Protein AF-0000000074134955 (afdb_homodimer)

Structure (mmCIF, N/CA/C/O backbone):
data_AF-0000000074134955-model_v1
#
loop_
_entity.id
_entity.type
_entity.pdbx_description
1 polymer 'YMR178W-like protein'
#
loop_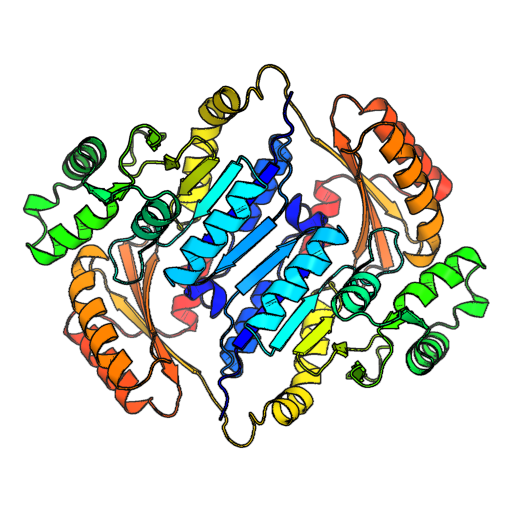
_atom_site.group_PDB
_atom_site.id
_atom_site.type_symbol
_atom_site.label_atom_id
_atom_site.label_alt_id
_atom_site.label_comp_id
_atom_site.label_asym_id
_atom_site.label_entity_id
_atom_site.label_seq_id
_atom_site.pdbx_PDB_ins_code
_atom_site.Cartn_x
_atom_site.Cartn_y
_atom_site.Cartn_z
_atom_site.occupancy
_atom_site.B_iso_or_equiv
_atom_site.auth_seq_id
_atom_site.auth_comp_id
_atom_site.auth_asym_id
_atom_site.auth_atom_id
_atom_site.pdbx_PDB_model_num
ATOM 1 N N . MET A 1 1 ? -24.641 -1.187 16.453 1 42.31 1 MET A N 1
ATOM 2 C CA . MET A 1 1 ? -24.188 -2.047 15.359 1 42.31 1 MET A CA 1
ATOM 3 C C . MET A 1 1 ? -22.672 -1.952 15.172 1 42.31 1 MET A C 1
ATOM 5 O O . MET A 1 1 ? -22.078 -0.919 15.469 1 42.31 1 MET A O 1
ATOM 9 N N . VAL A 1 2 ? -21.969 -3.061 15.125 1 52.53 2 VAL A N 1
ATOM 10 C CA . VAL A 1 2 ? -20.516 -3.117 15.203 1 52.53 2 VAL A CA 1
ATOM 11 C C . VAL A 1 2 ? -19.906 -2.424 13.992 1 52.53 2 VAL A C 1
ATOM 13 O O . VAL A 1 2 ? -20.344 -2.65 12.859 1 52.53 2 VAL A O 1
ATOM 16 N N . GLU A 1 3 ? -19.172 -1.354 14.039 1 77.31 3 GLU A N 1
ATOM 17 C CA . GLU A 1 3 ? -18.438 -0.629 13.008 1 77.31 3 GLU A CA 1
ATOM 18 C C . GLU A 1 3 ? -17.5 -1.561 12.242 1 77.31 3 GLU A C 1
ATOM 20 O O . GLU A 1 3 ? -16.766 -2.342 12.844 1 77.31 3 GLU A O 1
ATOM 25 N N . VAL A 1 4 ? -17.844 -1.782 10.945 1 85.81 4 VAL A N 1
ATOM 26 C CA . VAL A 1 4 ? -17.016 -2.619 10.07 1 85.81 4 VAL A CA 1
ATOM 27 C C . VAL A 1 4 ? -15.703 -1.913 9.766 1 85.81 4 VAL A C 1
ATOM 29 O O . VAL A 1 4 ? -15.695 -0.795 9.242 1 85.81 4 VAL A O 1
ATOM 32 N N . THR A 1 5 ? -14.648 -2.461 10.242 1 93 5 THR A N 1
ATOM 33 C CA . THR A 1 5 ? -13.32 -1.979 9.898 1 93 5 THR A CA 1
ATOM 34 C C . THR A 1 5 ? -12.641 -2.93 8.914 1 93 5 THR A C 1
ATOM 36 O O . THR A 1 5 ? -12.758 -4.148 9.039 1 93 5 THR A O 1
ATOM 39 N N . ALA A 1 6 ? -12 -2.336 7.953 1 97.62 6 ALA A N 1
ATOM 40 C CA . ALA A 1 6 ? -11.445 -3.148 6.875 1 97.62 6 ALA A CA 1
ATOM 41 C C . ALA A 1 6 ? -9.922 -3.018 6.82 1 97.62 6 ALA A C 1
ATOM 43 O O . ALA A 1 6 ? -9.359 -2.039 7.316 1 97.62 6 ALA A O 1
ATOM 44 N N . ALA A 1 7 ? -9.281 -4 6.324 1 98.75 7 ALA A N 1
ATOM 45 C CA . ALA A 1 7 ? -7.871 -4.008 5.938 1 98.75 7 ALA A CA 1
ATOM 46 C C . ALA A 1 7 ? -7.672 -4.738 4.609 1 98.75 7 ALA A C 1
ATOM 48 O O . ALA A 1 7 ? -8.523 -5.523 4.191 1 98.75 7 ALA A O 1
ATOM 49 N N . CYS A 1 8 ? -6.633 -4.391 3.971 1 98.81 8 CYS A N 1
ATOM 50 C CA . CYS A 1 8 ? -6.297 -4.977 2.68 1 98.81 8 CYS A CA 1
ATOM 51 C C . CYS A 1 8 ? -4.875 -5.531 2.682 1 98.81 8 CYS A C 1
ATOM 53 O O . CYS A 1 8 ? -3.943 -4.855 3.121 1 98.81 8 CYS A O 1
ATOM 55 N N . ILE A 1 9 ? -4.723 -6.758 2.211 1 98.88 9 ILE A N 1
ATOM 56 C CA . ILE A 1 9 ? -3.402 -7.367 2.07 1 98.88 9 ILE A CA 1
ATOM 57 C C . ILE A 1 9 ? -3.086 -7.574 0.59 1 98.88 9 ILE A C 1
ATOM 59 O O . ILE A 1 9 ? -3.766 -8.344 -0.094 1 98.88 9 ILE A O 1
ATOM 63 N N . ILE A 1 10 ? -2.117 -6.875 0.106 1 98.75 10 ILE A N 1
ATOM 64 C CA . ILE A 1 10 ? -1.593 -7.074 -1.24 1 98.75 10 ILE A CA 1
ATOM 65 C C . ILE A 1 10 ? -0.401 -8.031 -1.193 1 98.75 10 ILE A C 1
ATOM 67 O O . ILE A 1 10 ? 0.605 -7.742 -0.541 1 98.75 10 ILE A O 1
ATOM 71 N N . ILE A 1 11 ? -0.503 -9.133 -1.929 1 98.44 11 ILE A N 1
ATOM 72 C CA . ILE A 1 11 ? 0.546 -10.148 -1.87 1 98.44 11 ILE A CA 1
ATOM 73 C C . ILE A 1 11 ? 1.195 -10.297 -3.244 1 98.44 11 ILE A C 1
ATOM 75 O O . ILE A 1 11 ? 0.523 -10.633 -4.223 1 98.44 11 ILE A O 1
ATOM 79 N N . GLY A 1 12 ? 2.525 -10.086 -3.266 1 95.94 12 GLY A N 1
ATOM 80 C CA . GLY A 1 12 ? 3.264 -10.281 -4.504 1 95.94 12 GLY A CA 1
ATOM 81 C C . GLY A 1 12 ? 4.613 -9.594 -4.512 1 95.94 12 GLY A C 1
ATOM 82 O O . GLY A 1 12 ? 4.688 -8.367 -4.41 1 95.94 12 GLY A O 1
ATOM 83 N N . ASP A 1 13 ? 5.629 -10.297 -4.766 1 93.88 13 ASP A N 1
ATOM 84 C CA . ASP A 1 13 ? 6.98 -9.75 -4.848 1 93.88 13 ASP A CA 1
ATOM 85 C C . ASP A 1 13 ? 7.086 -8.711 -5.953 1 93.88 13 ASP A C 1
ATOM 87 O O . ASP A 1 13 ? 7.871 -7.762 -5.852 1 93.88 13 ASP A O 1
ATOM 91 N N . GLU A 1 14 ? 6.262 -8.875 -6.945 1 91.56 14 GLU A N 1
ATOM 92 C CA . GLU A 1 14 ? 6.355 -8.008 -8.117 1 91.56 14 GLU A CA 1
ATOM 93 C C . GLU A 1 14 ? 5.941 -6.574 -7.777 1 91.56 14 GLU A C 1
ATOM 95 O O . GLU A 1 14 ? 6.352 -5.629 -8.453 1 91.56 14 GLU A O 1
ATOM 100 N N . VAL A 1 15 ? 5.102 -6.422 -6.762 1 94.12 15 VAL A N 1
ATOM 101 C CA . VAL A 1 15 ? 4.727 -5.086 -6.312 1 94.12 15 VAL A CA 1
ATOM 102 C C . VAL A 1 15 ? 5.879 -4.457 -5.535 1 94.12 15 VAL A C 1
ATOM 104 O O . VAL A 1 15 ? 6.227 -3.297 -5.758 1 94.12 15 VAL A O 1
ATOM 107 N N . LEU A 1 16 ? 6.551 -5.238 -4.762 1 96.06 16 LEU A N 1
ATOM 108 C CA . LEU A 1 16 ? 7.609 -4.762 -3.877 1 96.06 16 LEU A CA 1
ATOM 109 C C . LEU A 1 16 ? 8.883 -4.477 -4.664 1 96.06 16 LEU A C 1
ATOM 111 O O . LEU A 1 16 ? 9.664 -3.6 -4.289 1 96.06 16 LEU A O 1
ATOM 115 N N . ASN A 1 17 ? 9.062 -5.16 -5.777 1 92.19 17 ASN A N 1
ATOM 116 C CA . ASN A 1 17 ? 10.273 -4.914 -6.551 1 92.19 17 ASN A CA 1
ATOM 117 C C . ASN A 1 17 ? 10.023 -3.941 -7.699 1 92.19 17 ASN A C 1
ATOM 119 O O . ASN A 1 17 ? 10.867 -3.789 -8.586 1 92.19 17 ASN A O 1
ATOM 123 N N . GLY A 1 18 ? 8.852 -3.355 -7.715 1 89.19 18 GLY A N 1
ATOM 124 C CA . GLY A 1 18 ? 8.586 -2.24 -8.609 1 89.19 18 GLY A CA 1
ATOM 125 C C . GLY A 1 18 ? 8.18 -2.68 -10.008 1 89.19 18 GLY A C 1
ATOM 126 O O . GLY A 1 18 ? 8.031 -1.849 -10.906 1 89.19 18 GLY A O 1
ATOM 127 N N . LYS A 1 19 ? 7.973 -3.957 -10.195 1 88 19 LYS A N 1
ATOM 128 C CA . LYS A 1 19 ? 7.574 -4.445 -11.508 1 88 19 LYS A CA 1
ATOM 129 C C . LYS A 1 19 ? 6.125 -4.082 -11.82 1 88 19 LYS A C 1
ATOM 131 O O . LYS A 1 19 ? 5.793 -3.725 -12.945 1 88 19 LYS A O 1
ATOM 136 N N . VAL A 1 20 ? 5.312 -4.195 -10.82 1 88.69 20 VAL A N 1
ATOM 137 C CA . VAL A 1 20 ? 3.885 -3.953 -10.992 1 88.69 20 VAL A CA 1
ATOM 138 C C . VAL A 1 20 ? 3.438 -2.818 -10.078 1 88.69 20 VAL A C 1
ATOM 140 O O . VAL A 1 20 ? 3.859 -2.744 -8.922 1 88.69 20 VAL A O 1
ATOM 143 N N . VAL A 1 21 ? 2.666 -1.91 -10.633 1 91.19 21 VAL A N 1
ATOM 144 C CA . VAL A 1 21 ? 2.008 -0.884 -9.828 1 91.19 21 VAL A CA 1
ATOM 145 C C . VAL A 1 21 ? 0.699 -1.429 -9.266 1 91.19 21 VAL A C 1
ATOM 147 O O . VAL A 1 21 ? -0.175 -1.867 -10.016 1 91.19 21 VAL A O 1
ATOM 150 N N . ASP A 1 22 ? 0.538 -1.382 -7.969 1 93.88 22 ASP A N 1
ATOM 151 C CA . ASP A 1 22 ? -0.667 -1.884 -7.312 1 93.88 22 ASP A CA 1
ATOM 152 C C . ASP A 1 22 ? -1.852 -0.949 -7.551 1 93.88 22 ASP A C 1
ATOM 154 O O . ASP A 1 22 ? -1.854 0.189 -7.078 1 93.88 22 ASP A O 1
ATOM 158 N N . THR A 1 23 ? -2.846 -1.434 -8.195 1 94 23 THR A N 1
ATOM 159 C CA . THR A 1 23 ? -4.074 -0.669 -8.367 1 94 23 THR A CA 1
ATOM 160 C C . THR A 1 23 ? -5.203 -1.252 -7.523 1 94 23 THR A C 1
ATOM 162 O O . THR A 1 23 ? -6.223 -0.597 -7.305 1 94 23 THR A O 1
ATOM 165 N N . ASN A 1 24 ? -5.012 -2.482 -7.082 1 97 24 ASN A N 1
ATOM 166 C CA . ASN A 1 24 ? -6.055 -3.15 -6.316 1 97 24 ASN A CA 1
ATOM 167 C C . ASN A 1 24 ? -6.328 -2.436 -4.996 1 97 24 ASN A C 1
ATOM 169 O O . ASN A 1 24 ? -7.48 -2.299 -4.582 1 97 24 ASN A O 1
ATOM 173 N N . SER A 1 25 ? -5.27 -1.931 -4.34 1 97.5 25 SER A N 1
ATOM 174 C CA . SER A 1 25 ? -5.465 -1.224 -3.08 1 97.5 25 SER A CA 1
ATOM 175 C C . SER A 1 25 ? -6.285 0.048 -3.279 1 97.5 25 SER A C 1
ATOM 177 O O . SER A 1 25 ? -7.117 0.395 -2.439 1 97.5 25 SER A O 1
ATOM 179 N N . THR A 1 26 ? -6.062 0.739 -4.418 1 96 26 THR A N 1
ATOM 180 C CA . THR A 1 26 ? -6.809 1.95 -4.738 1 96 26 THR A CA 1
ATOM 181 C C . THR A 1 26 ? -8.273 1.628 -5 1 96 26 THR A C 1
ATOM 183 O O . THR A 1 26 ? -9.164 2.33 -4.516 1 96 26 THR A O 1
ATOM 186 N N . ILE A 1 27 ? -8.5 0.57 -5.738 1 97.44 27 ILE A N 1
ATOM 187 C CA . ILE A 1 27 ? -9.859 0.124 -6.039 1 97.44 27 ILE A CA 1
ATOM 188 C C . ILE A 1 27 ? -10.586 -0.22 -4.742 1 97.44 27 ILE A C 1
ATOM 190 O O . ILE A 1 27 ? -11.734 0.186 -4.539 1 97.44 27 ILE A O 1
ATOM 194 N N . PHE A 1 28 ? -9.914 -0.89 -3.91 1 98.62 28 PHE A N 1
ATOM 195 C CA . PHE A 1 28 ? -10.539 -1.334 -2.668 1 98.62 28 PHE A CA 1
ATOM 196 C C . PHE A 1 28 ? -10.812 -0.15 -1.749 1 98.62 28 PHE A C 1
ATOM 198 O O . PHE A 1 28 ? -11.852 -0.108 -1.077 1 98.62 28 PHE A O 1
ATOM 205 N N . ALA A 1 29 ? -9.875 0.803 -1.664 1 97.38 29 ALA A N 1
ATOM 206 C CA . ALA A 1 29 ? -10.086 2 -0.853 1 97.38 29 ALA A CA 1
ATOM 207 C C . ALA A 1 29 ? -11.344 2.746 -1.292 1 97.38 29 ALA A C 1
ATOM 209 O O . ALA A 1 29 ? -12.164 3.129 -0.459 1 97.38 29 ALA A O 1
ATOM 210 N N . LYS A 1 30 ? -11.484 2.926 -2.545 1 95.25 30 LYS A N 1
ATOM 211 C CA . LYS A 1 30 ? -12.664 3.59 -3.08 1 95.25 30 LYS A CA 1
ATOM 212 C C . LYS A 1 30 ? -13.93 2.779 -2.793 1 95.25 30 LYS A C 1
ATOM 214 O O . LYS A 1 30 ? -14.969 3.344 -2.453 1 95.25 30 LYS A O 1
ATOM 219 N N . TYR A 1 31 ? -13.836 1.457 -2.979 1 96.88 31 TYR A N 1
ATOM 220 C CA . TYR A 1 31 ? -14.953 0.567 -2.686 1 96.88 31 TYR A CA 1
ATOM 221 C C . TYR A 1 31 ? -15.422 0.732 -1.245 1 96.88 31 TYR A C 1
ATOM 223 O O . TYR A 1 31 ? -16.625 0.852 -0.984 1 96.88 31 TYR A O 1
ATOM 231 N N . CYS A 1 32 ? -14.461 0.726 -0.321 1 95.81 32 CYS A N 1
ATOM 232 C CA . CYS A 1 32 ? -14.797 0.888 1.091 1 95.81 32 CYS A CA 1
ATOM 233 C C . CYS A 1 32 ? -15.477 2.227 1.34 1 95.81 32 CYS A C 1
ATOM 235 O O . CYS A 1 32 ? -16.5 2.289 2.033 1 95.81 32 CYS A O 1
ATOM 237 N N . PHE A 1 33 ? -14.922 3.254 0.745 1 92.81 33 PHE A N 1
ATOM 238 C CA . PHE A 1 33 ? -15.508 4.582 0.884 1 92.81 33 PHE A CA 1
ATOM 239 C C . PHE A 1 33 ? -16.938 4.594 0.386 1 92.81 33 PHE A C 1
ATOM 241 O O . PHE A 1 33 ? -17.844 5.047 1.094 1 92.81 33 PHE A O 1
ATOM 248 N N . ASP A 1 34 ? -17.188 4.027 -0.744 1 92.56 34 ASP A N 1
ATOM 249 C CA . ASP A 1 34 ? -18.484 4.047 -1.399 1 92.56 34 ASP A CA 1
ATOM 250 C C . ASP A 1 34 ? -19.516 3.264 -0.592 1 92.56 34 ASP A C 1
ATOM 252 O O . ASP A 1 34 ? -20.719 3.48 -0.739 1 92.56 34 ASP A O 1
ATOM 256 N N . HIS A 1 35 ? -19.047 2.428 0.259 1 92.12 35 HIS A N 1
ATOM 257 C CA . HIS A 1 35 ? -19.984 1.58 0.989 1 92.12 35 HIS A CA 1
ATOM 258 C C . HIS A 1 35 ? -19.922 1.859 2.486 1 92.12 35 HIS A C 1
ATOM 260 O O . HIS A 1 35 ? -20.391 1.052 3.291 1 92.12 35 HIS A O 1
ATOM 266 N N . GLY A 1 36 ? -19.281 2.959 2.846 1 89.88 36 GLY A N 1
ATOM 267 C CA . GLY A 1 36 ? -19.266 3.389 4.234 1 89.88 36 GLY A CA 1
ATOM 268 C C . GLY A 1 36 ? -18.453 2.48 5.129 1 89.88 36 GLY A C 1
ATOM 269 O O . GLY A 1 36 ? -18.766 2.299 6.305 1 89.88 36 GLY A O 1
ATOM 270 N N . ILE A 1 37 ? -17.484 1.801 4.59 1 92.94 37 ILE A N 1
ATOM 271 C CA . ILE A 1 37 ? -16.578 0.921 5.324 1 92.94 37 ILE A CA 1
ATOM 272 C C . ILE A 1 37 ? -15.273 1.651 5.617 1 92.94 37 ILE A C 1
ATOM 274 O O . ILE A 1 37 ? -14.711 2.314 4.738 1 92.94 37 ILE A O 1
ATOM 278 N N . GLN A 1 38 ? -14.82 1.606 6.832 1 93.06 38 GLN A N 1
ATOM 279 C CA . GLN A 1 38 ? -13.578 2.279 7.203 1 93.06 38 GLN A CA 1
ATOM 280 C C . GLN A 1 38 ? -12.367 1.39 6.93 1 93.06 38 GLN A C 1
ATOM 282 O O . GLN A 1 38 ? -12.141 0.406 7.637 1 93.06 38 GLN A O 1
ATOM 287 N N . LEU A 1 39 ? -11.664 1.714 5.906 1 96.88 39 LEU A N 1
ATOM 288 C CA . LEU A 1 39 ? -10.391 1.052 5.648 1 96.88 39 LEU A CA 1
ATOM 289 C C . LEU A 1 39 ? -9.297 1.606 6.559 1 96.88 39 LEU A C 1
ATOM 291 O O . LEU A 1 39 ? -9.047 2.814 6.566 1 96.88 39 LEU A O 1
ATOM 295 N N . LYS A 1 40 ? -8.586 0.701 7.301 1 97.62 40 LYS A N 1
ATOM 296 C CA . LYS A 1 40 ? -7.688 1.169 8.352 1 97.62 40 LYS A CA 1
ATOM 297 C C . LYS A 1 40 ? -6.23 0.881 7.992 1 97.62 40 LYS A C 1
ATOM 299 O O . LYS A 1 40 ? -5.32 1.558 8.477 1 97.62 40 LYS A O 1
ATOM 304 N N . GLU A 1 41 ? -6.055 -0.135 7.125 1 98.62 41 GLU A N 1
ATOM 305 C CA . GLU A 1 41 ? -4.68 -0.512 6.809 1 98.62 41 GLU A CA 1
ATOM 306 C C . GLU A 1 41 ? -4.598 -1.221 5.461 1 98.62 41 GLU A C 1
ATOM 308 O O . GLU A 1 41 ? -5.477 -2.014 5.117 1 98.62 41 GLU A O 1
ATOM 313 N N . ILE A 1 42 ? -3.615 -0.903 4.695 1 98.81 42 ILE A N 1
ATOM 314 C CA . ILE A 1 42 ? -3.18 -1.678 3.541 1 98.81 42 ILE A CA 1
ATOM 315 C C . ILE A 1 42 ? -1.769 -2.211 3.777 1 98.81 42 ILE A C 1
ATOM 317 O O . ILE A 1 42 ? -0.849 -1.441 4.066 1 98.81 42 ILE A O 1
ATOM 321 N N . ALA A 1 43 ? -1.6 -3.477 3.725 1 98.81 43 ALA A N 1
ATOM 322 C CA . ALA A 1 43 ? -0.296 -4.121 3.871 1 98.81 43 ALA A CA 1
ATOM 323 C C . ALA A 1 43 ? 0.128 -4.805 2.576 1 98.81 43 ALA A C 1
ATOM 325 O O . ALA A 1 43 ? -0.538 -5.73 2.109 1 98.81 43 ALA A O 1
ATOM 326 N N . THR A 1 44 ? 1.149 -4.316 1.955 1 98.81 44 THR A N 1
ATOM 327 C CA . THR A 1 44 ? 1.754 -4.98 0.805 1 98.81 44 THR A CA 1
ATOM 328 C C . THR A 1 44 ? 2.951 -5.824 1.234 1 98.81 44 THR A C 1
ATOM 330 O O . THR A 1 44 ? 3.922 -5.301 1.783 1 98.81 44 THR A O 1
ATOM 333 N N . ILE A 1 45 ? 2.873 -7.086 0.954 1 98.69 45 ILE A N 1
ATOM 334 C CA . ILE A 1 45 ? 3.9 -8.008 1.428 1 98.69 45 ILE A CA 1
ATOM 335 C C . ILE A 1 45 ? 4.297 -8.961 0.303 1 98.69 45 ILE A C 1
ATOM 337 O O . ILE A 1 45 ? 3.688 -8.953 -0.77 1 98.69 45 ILE A O 1
ATOM 341 N N . GLY A 1 46 ? 5.363 -9.711 0.571 1 97.06 46 GLY A N 1
ATOM 342 C CA . GLY A 1 46 ? 5.879 -10.625 -0.434 1 97.06 46 GLY A CA 1
ATOM 343 C C . GLY A 1 46 ? 5.293 -12.023 -0.329 1 97.06 46 GLY A C 1
ATOM 344 O O . GLY A 1 46 ? 4.426 -12.273 0.511 1 97.06 46 GLY A O 1
ATOM 345 N N . ASP A 1 47 ? 5.723 -12.867 -1.251 1 96.31 47 ASP A N 1
ATOM 346 C CA . ASP A 1 47 ? 5.309 -14.266 -1.279 1 96.31 47 ASP A CA 1
ATOM 347 C C . ASP A 1 47 ? 6.109 -15.094 -0.28 1 96.31 47 ASP A C 1
ATOM 349 O O . ASP A 1 47 ? 6.84 -16.016 -0.668 1 96.31 47 ASP A O 1
ATOM 353 N N . ASP A 1 48 ? 5.977 -14.797 0.958 1 96.56 48 ASP A N 1
ATOM 354 C CA . ASP A 1 48 ? 6.645 -15.469 2.068 1 96.56 48 ASP A CA 1
ATOM 355 C C . ASP A 1 48 ? 5.633 -15.992 3.088 1 96.56 48 ASP A C 1
ATOM 357 O O . ASP A 1 48 ? 4.82 -15.227 3.607 1 96.56 48 ASP A O 1
ATOM 361 N N . GLU A 1 49 ? 5.73 -17.234 3.357 1 98.19 49 GLU A N 1
ATOM 362 C CA . GLU A 1 49 ? 4.734 -17.906 4.191 1 98.19 49 GLU A CA 1
ATOM 363 C C . GLU A 1 49 ? 4.66 -17.266 5.578 1 98.19 49 GLU A C 1
ATOM 365 O O . GLU A 1 49 ? 3.576 -16.922 6.047 1 98.19 49 GLU A O 1
ATOM 370 N N . THR A 1 50 ? 5.789 -17.125 6.211 1 98.19 50 THR A N 1
ATOM 371 C CA . THR A 1 50 ? 5.828 -16.578 7.562 1 98.19 50 THR A CA 1
ATOM 372 C C . THR A 1 50 ? 5.25 -15.172 7.586 1 98.19 50 THR A C 1
ATOM 374 O O . THR A 1 50 ? 4.461 -14.836 8.477 1 98.19 50 THR A O 1
ATOM 377 N N . GLN A 1 51 ? 5.582 -14.375 6.641 1 98.06 51 GLN A N 1
ATOM 378 C CA . GLN A 1 51 ? 5.105 -13 6.578 1 98.06 51 GLN A CA 1
ATOM 379 C C . GLN A 1 51 ? 3.598 -12.945 6.352 1 98.06 51 GLN A C 1
ATOM 381 O O . GLN A 1 51 ? 2.893 -12.172 7.008 1 98.06 51 GLN A O 1
ATOM 386 N N . ILE A 1 52 ? 3.102 -13.734 5.41 1 98.81 52 ILE A N 1
ATOM 387 C CA . ILE A 1 52 ? 1.675 -13.742 5.105 1 98.81 52 ILE A CA 1
ATOM 388 C C . ILE A 1 52 ? 0.887 -14.18 6.34 1 98.81 52 ILE A C 1
ATOM 390 O O . ILE A 1 52 ? -0.048 -13.492 6.758 1 98.81 52 ILE A O 1
ATOM 394 N N . VAL A 1 53 ? 1.315 -15.25 6.992 1 98.81 53 VAL A N 1
ATOM 395 C CA . VAL A 1 53 ? 0.611 -15.805 8.141 1 98.81 53 VAL A CA 1
ATOM 396 C C . VAL A 1 53 ? 0.606 -14.789 9.281 1 98.81 53 VAL A C 1
ATOM 398 O O . VAL A 1 53 ? -0.442 -14.516 9.875 1 98.81 53 VAL A O 1
ATOM 401 N N . ASN A 1 54 ? 1.749 -14.188 9.578 1 98.31 54 ASN A N 1
ATOM 402 C CA . ASN A 1 54 ? 1.849 -13.211 10.648 1 98.31 54 ASN A CA 1
ATOM 403 C C . ASN A 1 54 ? 0.981 -11.984 10.375 1 98.31 54 ASN A C 1
ATOM 405 O O . ASN A 1 54 ? 0.361 -11.438 11.289 1 98.31 54 ASN A O 1
ATOM 409 N N . THR A 1 55 ? 0.975 -11.531 9.141 1 98.62 55 THR A N 1
ATOM 410 C CA . THR A 1 55 ? 0.189 -10.359 8.773 1 98.62 55 THR A CA 1
ATOM 411 C C . THR A 1 55 ? -1.303 -10.633 8.945 1 98.62 55 THR A C 1
ATOM 413 O O . THR A 1 55 ? -2.027 -9.82 9.523 1 98.62 55 THR A O 1
ATOM 416 N N . VAL A 1 56 ? -1.753 -11.766 8.5 1 98.69 56 VAL A N 1
ATOM 417 C CA . VAL A 1 56 ? -3.16 -12.141 8.594 1 98.69 56 VAL A CA 1
ATOM 418 C C . VAL A 1 56 ? -3.566 -12.242 10.062 1 98.69 56 VAL A C 1
ATOM 420 O O . VAL A 1 56 ? -4.582 -11.68 10.477 1 98.69 56 VAL A O 1
ATOM 423 N N . ARG A 1 57 ? -2.77 -12.898 10.844 1 98.31 57 ARG A N 1
ATOM 424 C CA . ARG A 1 57 ? -3.092 -13.102 12.25 1 98.31 57 ARG A CA 1
ATOM 425 C C . ARG A 1 57 ? -3.133 -11.773 13 1 98.31 57 ARG A C 1
ATOM 427 O O . ARG A 1 57 ? -3.967 -11.586 13.891 1 98.31 57 ARG A O 1
ATOM 434 N N . ARG A 1 58 ? -2.264 -10.891 12.656 1 97.88 58 ARG A N 1
ATOM 435 C CA . ARG A 1 58 ? -2.26 -9.57 13.266 1 97.88 58 ARG A CA 1
ATOM 436 C C . ARG A 1 58 ? -3.52 -8.797 12.906 1 97.88 58 ARG A C 1
ATOM 438 O O . ARG A 1 58 ? -4.18 -8.227 13.773 1 97.88 58 ARG A O 1
ATOM 445 N N . LEU A 1 59 ? -3.912 -8.797 11.656 1 98.12 59 LEU A N 1
ATOM 446 C CA . LEU A 1 59 ? -5.008 -7.965 11.164 1 98.12 59 LEU A CA 1
ATOM 447 C C . LEU A 1 59 ? -6.352 -8.508 11.633 1 98.12 59 LEU A C 1
ATOM 449 O O . LEU A 1 59 ? -7.285 -7.738 11.883 1 98.12 59 LEU A O 1
ATOM 453 N N . VAL A 1 60 ? -6.477 -9.805 11.781 1 97.38 60 VAL A N 1
ATOM 454 C CA . VAL A 1 60 ? -7.754 -10.406 12.148 1 97.38 60 VAL A CA 1
ATOM 455 C C . VAL A 1 60 ? -8.102 -10.047 13.594 1 97.38 60 VAL A C 1
ATOM 457 O O . VAL A 1 60 ? -9.258 -10.133 14 1 97.38 60 VAL A O 1
ATOM 460 N N . LYS A 1 61 ? -7.078 -9.656 14.359 1 96 61 LYS A N 1
ATOM 461 C CA . LYS A 1 61 ? -7.324 -9.266 15.742 1 96 61 LYS A CA 1
ATOM 462 C C . LYS A 1 61 ? -8.07 -7.934 15.812 1 96 61 LYS A C 1
ATOM 464 O O . LYS A 1 61 ? -8.852 -7.699 16.734 1 96 61 LYS A O 1
ATOM 469 N N . ASP A 1 62 ? -7.859 -7.129 14.789 1 93.38 62 ASP A N 1
ATOM 470 C CA . ASP A 1 62 ? -8.312 -5.75 14.938 1 93.38 62 ASP A CA 1
ATOM 471 C C . ASP A 1 62 ? -9.375 -5.406 13.891 1 93.38 62 ASP A C 1
ATOM 473 O O . ASP A 1 62 ? -10.047 -4.379 14 1 93.38 62 ASP A O 1
ATOM 477 N N . HIS A 1 63 ? -9.562 -6.246 12.883 1 96.25 63 HIS A N 1
ATOM 478 C CA . HIS A 1 63 ? -10.469 -5.922 11.781 1 96.25 63 HIS A CA 1
ATOM 479 C C . HIS A 1 63 ? -11.398 -7.09 11.469 1 96.25 63 HIS A C 1
ATOM 481 O O . HIS A 1 63 ? -11.062 -8.25 11.734 1 96.25 63 HIS A O 1
ATOM 487 N N . ASN A 1 64 ? -12.547 -6.754 10.898 1 94.94 64 ASN A N 1
ATOM 488 C CA . ASN A 1 64 ? -13.531 -7.805 10.648 1 94.94 64 ASN A CA 1
ATOM 489 C C . ASN A 1 64 ? -13.812 -7.969 9.164 1 94.94 64 ASN A C 1
ATOM 491 O O . ASN A 1 64 ? -14.555 -8.875 8.758 1 94.94 64 ASN A O 1
ATOM 495 N N . PHE A 1 65 ? -13.305 -7.164 8.297 1 97.75 65 PHE A N 1
ATOM 496 C CA . PHE A 1 65 ? -13.414 -7.273 6.844 1 97.75 65 PHE A CA 1
ATOM 497 C C . PHE A 1 65 ? -12.047 -7.129 6.188 1 97.75 65 PHE A C 1
ATOM 499 O O . PHE A 1 65 ? -11.641 -6.027 5.82 1 97.75 65 PHE A O 1
ATOM 506 N N . ILE A 1 66 ? -11.383 -8.242 5.996 1 98.81 66 ILE A N 1
ATOM 507 C CA . ILE A 1 66 ? -10.031 -8.242 5.445 1 98.81 66 ILE A CA 1
ATOM 508 C C . ILE A 1 66 ? -10.039 -8.867 4.051 1 98.81 66 ILE A C 1
ATOM 510 O O . ILE A 1 66 ? -10.547 -9.977 3.863 1 98.81 66 ILE A O 1
ATOM 514 N N . ILE A 1 67 ? -9.492 -8.125 3.113 1 98.75 67 ILE A N 1
ATOM 515 C CA . ILE A 1 67 ? -9.336 -8.672 1.77 1 98.75 67 ILE A CA 1
ATOM 516 C C . ILE A 1 67 ? -7.863 -8.969 1.501 1 98.75 67 ILE A C 1
ATOM 518 O O . ILE A 1 67 ? -6.988 -8.188 1.891 1 98.75 67 ILE A O 1
ATOM 522 N N . SER A 1 68 ? -7.613 -10.086 0.92 1 98.81 68 SER A N 1
ATOM 523 C CA . SER A 1 68 ? -6.305 -10.375 0.345 1 98.81 68 SER A CA 1
ATOM 524 C C . SER A 1 68 ? -6.391 -10.547 -1.167 1 98.81 68 SER A C 1
ATOM 526 O O . SER A 1 68 ? -7.387 -11.062 -1.683 1 98.81 68 SER A O 1
ATOM 528 N N . THR A 1 69 ? -5.414 -10.109 -1.868 1 98.56 69 THR A N 1
ATOM 529 C CA . THR A 1 69 ? -5.379 -10.242 -3.32 1 98.56 69 THR A CA 1
ATOM 530 C C . THR A 1 69 ? -3.965 -10.547 -3.803 1 98.56 69 THR A C 1
ATOM 532 O O . THR A 1 69 ? -2.992 -9.992 -3.287 1 98.56 69 THR A O 1
ATOM 535 N N . GLY A 1 70 ? -3.904 -11.531 -4.715 1 97.12 70 GLY A N 1
ATOM 536 C CA . GLY A 1 70 ? -2.631 -11.992 -5.246 1 97.12 70 GLY A CA 1
ATOM 537 C C . GLY A 1 70 ? -2.201 -13.336 -4.691 1 97.12 70 GLY A C 1
ATOM 538 O O . GLY A 1 70 ? -2.648 -13.742 -3.619 1 97.12 70 GLY A O 1
ATOM 539 N N . GLY A 1 71 ? -1.409 -14.047 -5.457 1 97.25 71 GLY A N 1
ATOM 540 C CA . GLY A 1 71 ? -0.731 -15.242 -4.98 1 97.25 71 GLY A CA 1
ATOM 541 C C . GLY A 1 71 ? -1.588 -16.484 -5.07 1 97.25 71 GLY A C 1
ATOM 542 O O . GLY A 1 71 ? -1.369 -17.453 -4.332 1 97.25 71 GLY A O 1
ATOM 543 N N . ILE A 1 72 ? -2.598 -16.453 -5.973 1 97.94 72 ILE A N 1
ATOM 544 C CA . ILE A 1 72 ? -3.48 -17.625 -5.984 1 97.94 72 ILE A CA 1
ATOM 545 C C . ILE A 1 72 ? -3.35 -18.359 -7.316 1 97.94 72 ILE A C 1
ATOM 547 O O . ILE A 1 72 ? -4.188 -19.188 -7.656 1 97.94 72 ILE A O 1
ATOM 551 N N . GLY A 1 73 ? -2.336 -18.109 -8.102 1 96.56 73 GLY A N 1
ATOM 552 C CA . GLY A 1 73 ? -2.092 -18.797 -9.359 1 96.56 73 GLY A CA 1
ATOM 553 C C . GLY A 1 73 ? -1.462 -20.156 -9.18 1 96.56 73 GLY A C 1
ATOM 554 O O . GLY A 1 73 ? -1.449 -20.703 -8.07 1 96.56 73 GLY A O 1
ATOM 555 N N . PRO A 1 74 ? -0.985 -20.703 -10.297 1 96.94 74 PRO A N 1
ATOM 556 C CA . PRO A 1 74 ? -0.494 -22.078 -10.266 1 96.94 74 PRO A CA 1
ATOM 557 C C . PRO A 1 74 ? 1.019 -22.172 -10.078 1 96.94 74 PRO A C 1
ATOM 559 O O . PRO A 1 74 ? 1.572 -23.266 -9.977 1 96.94 74 PRO A O 1
ATOM 562 N N . THR A 1 75 ? 1.714 -21.047 -10.008 1 95.81 75 THR A N 1
ATOM 563 C CA . THR A 1 75 ? 3.172 -21.078 -9.977 1 95.81 75 THR A CA 1
ATOM 564 C C . THR A 1 75 ? 3.676 -21.188 -8.539 1 95.81 75 THR A C 1
ATOM 566 O O . THR A 1 75 ? 2.883 -21.172 -7.594 1 95.81 75 THR A O 1
ATOM 569 N N . HIS A 1 76 ? 4.949 -21.375 -8.375 1 94.62 76 HIS A N 1
ATOM 570 C CA . HIS A 1 76 ? 5.57 -21.734 -7.105 1 94.62 76 HIS A CA 1
ATOM 571 C C . HIS A 1 76 ? 5.395 -20.641 -6.066 1 94.62 76 HIS A C 1
ATOM 573 O O . HIS A 1 76 ? 5.43 -20.906 -4.863 1 94.62 76 HIS A O 1
ATOM 579 N N . ASP A 1 77 ? 5.191 -19.406 -6.496 1 94.25 77 ASP A N 1
ATOM 580 C CA . ASP A 1 77 ? 5.066 -18.297 -5.562 1 94.25 77 ASP A CA 1
ATOM 581 C C . ASP A 1 77 ? 3.604 -18.016 -5.242 1 94.25 77 ASP A C 1
ATOM 583 O O . ASP A 1 77 ? 3.299 -17.125 -4.43 1 94.25 77 ASP A O 1
ATOM 587 N N . ASP A 1 78 ? 2.742 -18.766 -5.746 1 97.19 78 ASP A N 1
ATOM 588 C CA . ASP A 1 78 ? 1.318 -18.625 -5.453 1 97.19 78 ASP A CA 1
ATOM 589 C C . ASP A 1 78 ? 0.928 -19.453 -4.234 1 97.19 78 ASP A C 1
ATOM 591 O O . ASP A 1 78 ? 0.349 -20.531 -4.371 1 97.19 78 ASP A O 1
ATOM 595 N N . ILE A 1 79 ? 1.134 -18.891 -3.076 1 97.88 79 ILE A N 1
ATOM 596 C CA . ILE A 1 79 ? 1.028 -19.672 -1.855 1 97.88 79 ILE A CA 1
ATOM 597 C C . ILE A 1 79 ? -0.041 -19.078 -0.943 1 97.88 79 ILE A C 1
ATOM 599 O O . ILE A 1 79 ? -0.103 -19.406 0.245 1 97.88 79 ILE A O 1
ATOM 603 N N . THR A 1 80 ? -0.873 -18.172 -1.447 1 98.69 80 THR A N 1
ATOM 604 C CA . THR A 1 80 ? -1.804 -17.406 -0.625 1 98.69 80 THR A CA 1
ATOM 605 C C . THR A 1 80 ? -2.824 -18.328 0.036 1 98.69 80 THR A C 1
ATOM 607 O O . THR A 1 80 ? -3.043 -18.266 1.246 1 98.69 80 THR A O 1
ATOM 610 N N . TYR A 1 81 ? -3.455 -19.281 -0.732 1 98.81 81 TYR A N 1
ATOM 611 C CA . TYR A 1 81 ? -4.469 -20.156 -0.16 1 98.81 81 TYR A CA 1
ATOM 612 C C . TYR A 1 81 ? -3.889 -20.984 0.983 1 98.81 81 TYR A C 1
ATOM 614 O O . TYR A 1 81 ? -4.492 -21.078 2.055 1 98.81 81 TYR A O 1
ATOM 622 N N . GLU A 1 82 ? -2.73 -21.5 0.767 1 98.5 82 GLU A N 1
ATOM 623 C CA . GLU A 1 82 ? -2.088 -22.328 1.788 1 98.5 82 GLU A CA 1
ATOM 624 C C . GLU A 1 82 ? -1.768 -21.516 3.035 1 98.5 82 GLU A C 1
ATOM 626 O O . GLU A 1 82 ? -1.974 -21.969 4.16 1 98.5 82 GLU A O 1
ATOM 631 N N . CYS A 1 83 ? -1.259 -20.344 2.83 1 98.81 83 CYS A N 1
ATOM 632 C CA . CYS A 1 83 ? -0.903 -19.469 3.945 1 98.81 83 CYS A CA 1
ATOM 633 C C . CYS A 1 83 ? -2.145 -19.047 4.719 1 98.81 83 CYS A C 1
ATOM 635 O O . CYS A 1 83 ? -2.117 -18.953 5.945 1 98.81 83 CYS A O 1
ATOM 637 N N . MET A 1 84 ? -3.209 -18.766 4.023 1 98.81 84 MET A N 1
ATOM 638 C CA . MET A 1 84 ? -4.457 -18.391 4.68 1 98.81 84 MET A CA 1
ATOM 639 C C . MET A 1 84 ? -4.992 -19.531 5.523 1 98.81 84 MET A C 1
ATOM 641 O O . MET A 1 84 ? -5.414 -19.344 6.664 1 98.81 84 MET A O 1
ATOM 645 N N . ALA A 1 85 ? -4.98 -20.734 4.965 1 98.69 85 ALA A N 1
ATOM 646 C CA . ALA A 1 85 ? -5.391 -21.906 5.715 1 98.69 85 ALA A CA 1
ATOM 647 C C . ALA A 1 85 ? -4.57 -22.062 6.992 1 98.69 85 ALA A C 1
ATOM 649 O O . ALA A 1 85 ? -5.125 -22.25 8.078 1 98.69 85 ALA A O 1
ATOM 650 N N . LYS A 1 86 ? -3.283 -21.953 6.836 1 98.5 86 LYS A N 1
ATOM 651 C CA . LYS A 1 86 ? -2.367 -22.078 7.965 1 98.5 86 LYS A CA 1
ATOM 652 C C . LYS A 1 86 ? -2.666 -21.031 9.031 1 98.5 86 LYS A C 1
ATOM 654 O O . LYS A 1 86 ? -2.59 -21.312 10.227 1 98.5 86 LYS A O 1
ATOM 659 N N . SER A 1 87 ? -2.988 -19.828 8.648 1 98.5 87 SER A N 1
ATOM 660 C CA . SER A 1 87 ? -3.268 -18.734 9.57 1 98.5 87 SER A CA 1
ATOM 661 C C . SER A 1 87 ? -4.445 -19.062 10.477 1 98.5 87 SER A C 1
ATOM 663 O O . SER A 1 87 ? -4.555 -18.516 11.578 1 98.5 87 SER A O 1
ATOM 665 N N . PHE A 1 88 ? -5.305 -19.953 10.07 1 98.19 88 PHE A N 1
ATOM 666 C CA . PHE A 1 88 ? -6.5 -20.297 10.836 1 98.19 88 PHE A CA 1
ATOM 667 C C . PHE A 1 88 ? -6.469 -21.75 11.266 1 98.19 88 PHE A C 1
ATOM 669 O O . PHE A 1 88 ? -7.477 -22.297 11.734 1 98.19 88 PHE A O 1
ATOM 676 N N . GLU A 1 89 ? -5.328 -22.438 11.031 1 98 89 GLU A N 1
ATOM 677 C CA . GLU A 1 89 ? -5.145 -23.844 11.383 1 98 89 GLU A CA 1
ATOM 678 C C . GLU A 1 89 ? -6.156 -24.734 10.664 1 98 89 GLU A C 1
ATOM 680 O O . GLU A 1 89 ? -6.789 -25.578 11.281 1 98 89 GLU A O 1
ATOM 685 N N . LEU A 1 90 ? -6.355 -24.469 9.414 1 98.5 90 LEU A N 1
ATOM 686 C CA . LEU A 1 90 ? -7.234 -25.234 8.547 1 98.5 90 LEU A CA 1
ATOM 687 C C . LEU A 1 90 ? -6.426 -26.031 7.523 1 98.5 90 LEU A C 1
ATOM 689 O O . LEU A 1 90 ? -5.301 -25.656 7.188 1 98.5 90 LEU A O 1
ATOM 693 N N . PRO A 1 91 ? -6.934 -27.078 7.09 1 98.38 91 PRO A N 1
ATOM 694 C CA . PRO A 1 91 ? -6.316 -27.766 5.953 1 98.38 91 PRO A CA 1
ATOM 695 C C . PRO A 1 91 ? -6.625 -27.094 4.617 1 98.38 91 PRO A C 1
ATOM 697 O O . PRO A 1 91 ? -7.535 -26.266 4.539 1 98.38 91 PRO A O 1
ATOM 700 N N . CYS A 1 92 ? -5.898 -27.406 3.604 1 97.69 92 CYS A N 1
ATOM 701 C CA . CYS A 1 92 ? -6.145 -27.047 2.215 1 97.69 92 CYS A CA 1
ATOM 702 C C . CYS A 1 92 ? -6.457 -28.266 1.372 1 97.69 92 CYS A C 1
ATOM 704 O O . CYS A 1 92 ? -5.672 -29.219 1.341 1 97.69 92 CYS A O 1
ATOM 706 N N . GLU A 1 93 ? -7.555 -28.188 0.729 1 98.12 93 GLU A N 1
ATOM 707 C CA . GLU A 1 93 ? -7.984 -29.328 -0.073 1 98.12 93 GLU A CA 1
ATOM 708 C C . GLU A 1 93 ? -8.594 -28.875 -1.396 1 98.12 93 GLU A C 1
ATOM 710 O O . GLU A 1 93 ? -9.023 -27.734 -1.526 1 98.12 93 GLU A O 1
ATOM 715 N N . LEU A 1 94 ? -8.57 -29.812 -2.277 1 98.06 94 LEU A N 1
ATOM 716 C CA . LEU A 1 94 ? -9.195 -29.547 -3.568 1 98.06 94 LEU A CA 1
ATOM 717 C C . LEU A 1 94 ? -10.695 -29.312 -3.406 1 98.06 94 LEU A C 1
ATOM 719 O O . LEU A 1 94 ? -11.398 -30.141 -2.822 1 98.06 94 LEU A O 1
ATOM 723 N N . ASP A 1 95 ? -11.172 -28.172 -3.84 1 97.94 95 ASP A N 1
ATOM 724 C CA . ASP A 1 95 ? -12.594 -27.859 -3.793 1 97.94 95 ASP A CA 1
ATOM 725 C C . ASP A 1 95 ? -13.336 -28.469 -4.977 1 97.94 95 ASP A C 1
ATOM 727 O O . ASP A 1 95 ? -13.047 -28.156 -6.133 1 97.94 95 ASP A O 1
ATOM 731 N N . ALA A 1 96 ? -14.312 -29.25 -4.707 1 97 96 ALA A N 1
ATOM 732 C CA . ALA A 1 96 ? -15.016 -30.016 -5.73 1 97 96 ALA A CA 1
ATOM 733 C C . ALA A 1 96 ? -15.781 -29.109 -6.68 1 97 96 ALA A C 1
ATOM 735 O O . ALA A 1 96 ? -15.789 -29.328 -7.895 1 97 96 ALA A O 1
ATOM 736 N N . GLU A 1 97 ? -16.438 -28.156 -6.141 1 97.38 97 GLU A N 1
ATOM 737 C CA . GLU A 1 97 ? -17.219 -27.234 -6.984 1 97.38 97 GLU A CA 1
ATOM 738 C C . GLU A 1 97 ? -16.297 -26.438 -7.906 1 97.38 97 GLU A C 1
ATOM 740 O O . GLU A 1 97 ? -16.594 -26.281 -9.094 1 97.38 97 GLU A O 1
ATOM 745 N N . CYS A 1 98 ? -15.234 -25.922 -7.367 1 98.06 98 CYS A N 1
ATOM 746 C CA . CYS A 1 98 ? -14.289 -25.172 -8.188 1 98.06 98 CYS A CA 1
ATOM 747 C C . CYS A 1 98 ? -13.719 -26.047 -9.297 1 98.06 98 CYS A C 1
ATOM 749 O O . CYS A 1 98 ? -13.641 -25.609 -10.453 1 98.06 98 CYS A O 1
ATOM 751 N N . LYS A 1 99 ? -13.328 -27.234 -8.938 1 97.69 99 LYS A N 1
ATOM 752 C CA . LYS A 1 99 ? -12.812 -28.172 -9.922 1 97.69 99 LYS A CA 1
ATOM 753 C C . LYS A 1 99 ? -13.812 -28.406 -11.047 1 97.69 99 LYS A C 1
ATOM 755 O O . LYS A 1 99 ? -13.445 -28.422 -12.227 1 97.69 99 LYS A O 1
ATOM 760 N N . GLU A 1 100 ? -15.023 -28.609 -10.695 1 97.38 100 GLU A N 1
ATOM 761 C CA . GLU A 1 100 ? -16.062 -28.859 -11.695 1 97.38 100 GLU A CA 1
ATOM 762 C C . GLU A 1 100 ? -16.234 -27.641 -12.609 1 97.38 100 GLU A C 1
ATOM 764 O O . GLU A 1 100 ? -16.406 -27.797 -13.82 1 97.38 100 GLU A O 1
ATOM 769 N N . ARG A 1 101 ? -16.203 -26.5 -12.047 1 97.44 101 ARG A N 1
ATOM 770 C CA . ARG A 1 101 ? -16.328 -25.281 -12.844 1 97.44 101 ARG A CA 1
ATOM 771 C C . ARG A 1 101 ? -15.141 -25.141 -13.805 1 97.44 101 ARG A C 1
ATOM 773 O O . ARG A 1 101 ? -15.312 -24.719 -14.953 1 97.44 101 ARG A O 1
ATOM 780 N N . MET A 1 102 ? -13.992 -25.5 -13.297 1 97.12 102 MET A N 1
ATOM 781 C CA . MET A 1 102 ? -12.805 -25.484 -14.141 1 97.12 102 MET A CA 1
ATOM 782 C C . MET A 1 102 ? -12.938 -26.469 -15.305 1 97.12 102 MET A C 1
ATOM 784 O O . MET A 1 102 ? -12.594 -26.141 -16.438 1 97.12 102 MET A O 1
ATOM 788 N N . ARG A 1 103 ? -13.383 -27.578 -15.023 1 96 103 ARG A N 1
ATOM 789 C CA . ARG A 1 103 ? -13.562 -28.609 -16.031 1 96 103 ARG A CA 1
ATOM 790 C C . ARG A 1 103 ? -14.531 -28.156 -17.109 1 96 103 ARG A C 1
ATOM 792 O O . ARG A 1 103 ? -14.273 -28.344 -18.312 1 96 103 ARG A O 1
ATOM 799 N N . ARG A 1 104 ? -15.617 -27.594 -16.766 1 95.25 104 ARG A N 1
ATOM 800 C CA . ARG A 1 104 ? -16.625 -27.125 -17.703 1 95.25 104 ARG A CA 1
ATOM 801 C C . ARG A 1 104 ? -16.078 -26.031 -18.609 1 95.25 104 ARG A C 1
ATOM 803 O O . ARG A 1 104 ? -16.438 -25.953 -19.781 1 95.25 104 ARG A O 1
ATOM 810 N N . LYS A 1 105 ? -15.203 -25.25 -18.078 1 93.19 105 LYS A N 1
ATOM 811 C CA . LYS A 1 105 ? -14.711 -24.078 -18.797 1 93.19 105 LYS A CA 1
ATOM 812 C C . LYS A 1 105 ? -13.609 -24.469 -19.781 1 93.19 105 LYS A C 1
ATOM 814 O O . LYS A 1 105 ? -13.531 -23.922 -20.875 1 93.19 105 LYS A O 1
ATOM 819 N N . SER A 1 106 ? -12.703 -25.375 -19.375 1 90.56 106 SER A N 1
ATOM 820 C CA . SER A 1 106 ? -11.516 -25.531 -20.219 1 90.56 106 SER A CA 1
ATOM 821 C C . SER A 1 106 ? -11.156 -27 -20.391 1 90.56 106 SER A C 1
ATOM 823 O O . SER A 1 106 ? -10.188 -27.328 -21.094 1 90.56 106 SER A O 1
ATOM 825 N N . ASP A 1 107 ? -11.758 -27.906 -19.766 1 92.19 107 ASP A N 1
ATOM 826 C CA . ASP A 1 107 ? -11.477 -29.344 -19.828 1 92.19 107 ASP A CA 1
ATOM 827 C C . ASP A 1 107 ? -9.977 -29.609 -19.688 1 92.19 107 ASP A C 1
ATOM 829 O O . ASP A 1 107 ? -9.367 -30.234 -20.547 1 92.19 107 ASP A O 1
ATOM 833 N N . PRO A 1 108 ? -9.453 -29.25 -18.547 1 92.62 108 PRO A N 1
ATOM 834 C CA . PRO A 1 108 ? -8 -29.328 -18.375 1 92.62 108 PRO A CA 1
ATOM 835 C C . PRO A 1 108 ? -7.477 -30.75 -18.438 1 92.62 108 PRO A C 1
ATOM 837 O O . PRO A 1 108 ? -6.352 -30.984 -18.875 1 92.62 108 PRO A O 1
ATOM 840 N N . GLU A 1 109 ? -8.18 -31.719 -18.031 1 92.44 109 GLU A N 1
ATOM 841 C CA . GLU A 1 109 ? -7.746 -33.094 -18.047 1 92.44 109 GLU A CA 1
ATOM 842 C C . GLU A 1 109 ? -7.441 -33.594 -19.453 1 92.44 109 GLU A C 1
ATOM 844 O O . GLU A 1 109 ? -6.559 -34.438 -19.656 1 92.44 109 GLU A O 1
ATOM 849 N N . ALA A 1 110 ? -8.133 -33 -20.406 1 91.81 110 ALA A N 1
ATOM 850 C CA . ALA A 1 110 ? -7.93 -33.406 -21.812 1 91.81 110 ALA A CA 1
ATOM 851 C C . ALA A 1 110 ? -6.773 -32.625 -22.422 1 91.81 110 ALA A C 1
ATOM 853 O O . ALA A 1 110 ? -6.129 -33.094 -23.359 1 91.81 110 ALA A O 1
ATOM 854 N N . ARG A 1 111 ? -6.441 -31.562 -21.891 1 91.94 111 ARG A N 1
ATOM 855 C CA . ARG A 1 111 ? -5.562 -30.609 -22.578 1 91.94 111 ARG A CA 1
ATOM 856 C C . ARG A 1 111 ? -4.176 -30.594 -21.938 1 91.94 111 ARG A C 1
ATOM 858 O O . ARG A 1 111 ? -3.191 -30.234 -22.594 1 91.94 111 ARG A O 1
ATOM 865 N N . LEU A 1 112 ? -4.117 -30.969 -20.688 1 93.88 112 LEU A N 1
ATOM 866 C CA . LEU A 1 112 ? -2.881 -30.766 -19.938 1 93.88 112 LEU A CA 1
ATOM 867 C C . LEU A 1 112 ? -2.246 -32.094 -19.578 1 93.88 112 LEU A C 1
ATOM 869 O O . LEU A 1 112 ? -2.951 -33.094 -19.344 1 93.88 112 LEU A O 1
ATOM 873 N N . ASP A 1 113 ? -0.932 -32.062 -19.547 1 94.25 113 ASP A N 1
ATOM 874 C CA . ASP A 1 113 ? -0.249 -33.219 -19.016 1 94.25 113 ASP A CA 1
ATOM 875 C C . ASP A 1 113 ? -0.358 -33.281 -17.484 1 94.25 113 ASP A C 1
ATOM 877 O O . ASP A 1 113 ? -0.947 -32.375 -16.875 1 94.25 113 ASP A O 1
ATOM 881 N N . ALA A 1 114 ? 0.165 -34.281 -16.891 1 94.12 114 ALA A N 1
ATOM 882 C CA . ALA A 1 114 ? -0.039 -34.594 -15.477 1 94.12 114 ALA A CA 1
ATOM 883 C C . ALA A 1 114 ? 0.483 -33.438 -14.609 1 94.12 114 ALA A C 1
ATOM 885 O O . ALA A 1 114 ? -0.198 -33 -13.68 1 94.12 114 ALA A O 1
ATOM 886 N N . ASP A 1 115 ? 1.629 -33 -14.867 1 93.5 115 ASP A N 1
ATOM 887 C CA . ASP A 1 115 ? 2.24 -31.938 -14.07 1 93.5 115 ASP A CA 1
ATOM 888 C C . ASP A 1 115 ? 1.464 -30.625 -14.203 1 93.5 115 ASP A C 1
ATOM 890 O O . ASP A 1 115 ? 1.198 -29.953 -13.211 1 93.5 115 ASP A O 1
ATOM 894 N N . ALA A 1 116 ? 1.154 -30.281 -15.391 1 94.81 116 ALA A N 1
ATOM 895 C CA . ALA A 1 116 ? 0.385 -29.062 -15.648 1 94.81 116 ALA A CA 1
ATOM 896 C C . ALA A 1 116 ? -1 -29.156 -15.016 1 94.81 116 ALA A C 1
ATOM 898 O O . ALA A 1 116 ? -1.534 -28.141 -14.539 1 94.81 116 ALA A O 1
ATOM 899 N N . LEU A 1 117 ? -1.542 -30.312 -15.07 1 96.06 117 LEU A N 1
ATOM 900 C CA . LEU A 1 117 ? -2.855 -30.531 -14.469 1 96.06 117 LEU A CA 1
ATOM 901 C C . LEU A 1 117 ? -2.797 -30.328 -12.961 1 96.06 117 LEU A C 1
ATOM 903 O O . LEU A 1 117 ? -3.68 -29.688 -12.375 1 96.06 117 LEU A O 1
ATOM 907 N N . LYS A 1 118 ? -1.8 -30.891 -12.344 1 95.75 118 LYS A N 1
ATOM 908 C CA . LYS A 1 118 ? -1.598 -30.703 -10.906 1 95.75 118 LYS A CA 1
ATOM 909 C C . LYS A 1 118 ? -1.471 -29.219 -10.555 1 95.75 118 LYS A C 1
ATOM 911 O O . LYS A 1 118 ? -2.076 -28.766 -9.586 1 95.75 118 LYS A O 1
ATOM 916 N N . ALA A 1 119 ? -0.707 -28.5 -11.328 1 95.31 119 ALA A N 1
ATOM 917 C CA . ALA A 1 119 ? -0.542 -27.062 -11.133 1 95.31 119 ALA A CA 1
ATOM 918 C C . ALA A 1 119 ? -1.867 -26.328 -11.312 1 95.31 119 ALA A C 1
ATOM 920 O O . ALA A 1 119 ? -2.197 -25.438 -10.531 1 95.31 119 ALA A O 1
ATOM 921 N N . HIS A 1 120 ? -2.527 -26.719 -12.281 1 96.5 120 HIS A N 1
ATOM 922 C CA . HIS A 1 120 ? -3.824 -26.109 -12.562 1 96.5 120 HIS A CA 1
ATOM 923 C C . HIS A 1 120 ? -4.773 -26.266 -11.375 1 96.5 120 HIS A C 1
ATOM 925 O O . HIS A 1 120 ? -5.41 -25.297 -10.953 1 96.5 120 HIS A O 1
ATOM 931 N N . TYR A 1 121 ? -4.82 -27.391 -10.805 1 97 121 TYR A N 1
ATOM 932 C CA . TYR A 1 121 ? -5.77 -27.656 -9.734 1 97 121 TYR A CA 1
ATOM 933 C C . TYR A 1 121 ? -5.254 -27.125 -8.398 1 97 121 TYR A C 1
ATOM 935 O O . TYR A 1 121 ? -6 -27.047 -7.422 1 97 121 TYR A O 1
ATOM 943 N N . GLN A 1 122 ? -4.02 -26.719 -8.375 1 96.25 122 GLN A N 1
ATOM 944 C CA . GLN A 1 122 ? -3.559 -25.969 -7.215 1 96.25 122 GLN A CA 1
ATOM 945 C C . GLN A 1 122 ? -4.402 -24.719 -7 1 96.25 122 GLN A C 1
ATOM 947 O O . GLN A 1 122 ? -4.656 -24.328 -5.859 1 96.25 122 GLN A O 1
ATOM 952 N N . MET A 1 123 ? -4.891 -24.156 -8.039 1 97.69 123 MET A N 1
ATOM 953 C CA . MET A 1 123 ? -5.703 -22.938 -7.969 1 97.69 123 MET A CA 1
ATOM 954 C C . MET A 1 123 ? -7.07 -23.234 -7.363 1 97.69 123 MET A C 1
ATOM 956 O O . MET A 1 123 ? -7.785 -22.328 -6.949 1 97.69 123 MET A O 1
ATOM 960 N N . ALA A 1 124 ? -7.422 -24.531 -7.312 1 98.25 124 ALA A N 1
ATOM 961 C CA . ALA A 1 124 ? -8.695 -24.953 -6.734 1 98.25 124 ALA A CA 1
ATOM 962 C C . ALA A 1 124 ? -8.484 -25.609 -5.367 1 98.25 124 ALA A C 1
ATOM 964 O O . ALA A 1 124 ? -9.438 -26.109 -4.766 1 98.25 124 ALA A O 1
ATOM 965 N N . THR A 1 125 ? -7.246 -25.688 -4.914 1 98.44 125 THR A N 1
ATOM 966 C CA . THR A 1 125 ? -6.914 -26.203 -3.594 1 98.44 125 THR A CA 1
ATOM 967 C C . THR A 1 125 ? -6.941 -25.094 -2.551 1 98.44 125 THR A C 1
ATOM 969 O O . THR A 1 125 ? -6.027 -24.266 -2.5 1 98.44 125 THR A O 1
ATOM 972 N N . MET A 1 126 ? -7.977 -25.078 -1.767 1 98.62 126 MET A N 1
ATOM 973 C CA . MET A 1 126 ? -8.297 -23.938 -0.923 1 98.62 126 MET A CA 1
ATOM 974 C C . MET A 1 126 ? -8.555 -24.375 0.515 1 98.62 126 MET A C 1
ATOM 976 O O . MET A 1 126 ? -8.734 -25.562 0.784 1 98.62 126 MET A O 1
ATOM 980 N N . PRO A 1 127 ? -8.531 -23.375 1.418 1 98.81 127 PRO A N 1
ATOM 981 C CA . PRO A 1 127 ? -8.867 -23.688 2.809 1 98.81 127 PRO A CA 1
ATOM 982 C C . PRO A 1 127 ? -10.195 -24.438 2.939 1 98.81 127 PRO A C 1
ATOM 984 O O . PRO A 1 127 ? -11.148 -24.125 2.227 1 98.81 127 PRO A O 1
ATOM 987 N N . LYS A 1 128 ? -10.219 -25.391 3.854 1 98.38 128 LYS A N 1
ATOM 988 C CA . LYS A 1 128 ? -11.406 -26.203 4.098 1 98.38 128 LYS A CA 1
ATOM 989 C C . LYS A 1 128 ? -11.734 -26.266 5.586 1 98.38 128 LYS A C 1
ATOM 991 O O . LYS A 1 128 ? -10.836 -26.375 6.418 1 98.38 128 LYS A O 1
ATOM 996 N N . GLY A 1 129 ? -13.016 -26.125 5.902 1 97.75 129 GLY A N 1
ATOM 997 C CA . GLY A 1 129 ? -13.477 -26.203 7.277 1 97.75 129 GLY A CA 1
ATOM 998 C C . GLY A 1 129 ? -14.828 -25.547 7.488 1 97.75 129 GLY A C 1
ATOM 999 O O . GLY A 1 129 ? -15.383 -24.953 6.562 1 97.75 129 GLY A O 1
ATOM 1000 N N . PRO A 1 130 ? -15.391 -25.703 8.641 1 97.06 130 PRO A N 1
ATOM 1001 C CA . PRO A 1 130 ? -16.734 -25.188 8.922 1 97.06 130 PRO A CA 1
ATOM 1002 C C . PRO A 1 130 ? -16.828 -23.672 8.805 1 97.06 130 PRO A C 1
ATOM 1004 O O . PRO A 1 130 ? -17.906 -23.141 8.531 1 97.06 130 PRO A O 1
ATOM 1007 N N . SER A 1 131 ? -15.727 -23.047 8.93 1 97.5 131 SER A N 1
ATOM 1008 C CA . SER A 1 131 ? -15.734 -21.594 8.906 1 97.5 131 SER A CA 1
ATOM 1009 C C . SER A 1 131 ? -15.453 -21.062 7.504 1 97.5 131 SER A C 1
ATOM 1011 O O . SER A 1 131 ? -15.359 -19.844 7.297 1 97.5 131 SER A O 1
ATOM 1013 N N . VAL A 1 132 ? -15.297 -21.969 6.547 1 98.62 132 VAL A N 1
ATOM 1014 C CA . VAL A 1 132 ? -14.898 -21.578 5.199 1 98.62 132 VAL A CA 1
ATOM 1015 C C . VAL A 1 132 ? -16.125 -21.578 4.281 1 98.62 132 VAL A C 1
ATOM 1017 O O . VAL A 1 132 ? -16.953 -22.484 4.359 1 98.62 132 VAL A O 1
ATOM 1020 N N . LYS A 1 133 ? -16.25 -20.562 3.506 1 98.31 133 LYS A N 1
ATOM 1021 C CA . LYS A 1 133 ? -17.297 -20.484 2.484 1 98.31 133 LYS A CA 1
ATOM 1022 C C . LYS A 1 133 ? -16.734 -19.938 1.173 1 98.31 133 LYS A C 1
ATOM 1024 O O . LYS A 1 133 ? -16.078 -18.906 1.159 1 98.31 133 LYS A O 1
ATOM 1029 N N . ASN A 1 134 ? -16.922 -20.641 0.095 1 98.5 134 ASN A N 1
ATOM 1030 C CA . ASN A 1 134 ? -16.562 -20.188 -1.241 1 98.5 134 ASN A CA 1
ATOM 1031 C C . ASN A 1 134 ? -17.75 -19.531 -1.957 1 98.5 134 ASN A C 1
ATOM 1033 O O . ASN A 1 134 ? -18.766 -20.188 -2.191 1 98.5 134 ASN A O 1
ATOM 1037 N N . TYR A 1 135 ? -17.609 -18.266 -2.305 1 98.56 135 TYR A N 1
ATOM 1038 C CA . TYR A 1 135 ? -18.672 -17.547 -3.008 1 98.56 135 TYR A CA 1
ATOM 1039 C C . TYR A 1 135 ? -18.359 -17.453 -4.5 1 98.56 135 TYR A C 1
ATOM 1041 O O . TYR A 1 135 ? -17.438 -16.75 -4.91 1 98.56 135 TYR A O 1
ATOM 1049 N N . TYR A 1 136 ? -19.094 -18.188 -5.262 1 98.12 136 TYR A N 1
ATOM 1050 C CA . TYR A 1 136 ? -19 -18.062 -6.711 1 98.12 136 TYR A CA 1
ATOM 1051 C C . TYR A 1 136 ? -19.891 -16.922 -7.219 1 98.12 136 TYR A C 1
ATOM 1053 O O . TYR A 1 136 ? -21.031 -17.156 -7.609 1 98.12 136 TYR A O 1
ATOM 1061 N N . VAL A 1 137 ? -19.281 -15.734 -7.359 1 98 137 VAL A N 1
ATOM 1062 C CA . VAL A 1 137 ? -20.047 -14.5 -7.492 1 98 137 VAL A CA 1
ATOM 1063 C C . VAL A 1 137 ? -20.266 -14.188 -8.969 1 98 137 VAL A C 1
ATOM 1065 O O . VAL A 1 137 ? -21.109 -13.352 -9.312 1 98 137 VAL A O 1
ATOM 1068 N N . CYS A 1 138 ? -19.562 -14.773 -9.852 1 97.25 138 CYS A N 1
ATOM 1069 C CA . CYS A 1 138 ? -19.703 -14.633 -11.297 1 97.25 138 CYS A CA 1
ATOM 1070 C C . CYS A 1 138 ? -19.891 -15.992 -11.961 1 97.25 138 CYS A C 1
ATOM 1072 O O . CYS A 1 138 ? -19.031 -16.875 -11.844 1 97.25 138 CYS A O 1
ATOM 1074 N N . ASP A 1 139 ? -20.875 -16.125 -12.773 1 95.56 139 ASP A N 1
ATOM 1075 C CA . ASP A 1 139 ? -21.234 -17.406 -13.367 1 95.56 139 ASP A CA 1
ATOM 1076 C C . ASP A 1 139 ? -20.188 -17.844 -14.391 1 95.56 139 ASP A C 1
ATOM 1078 O O . ASP A 1 139 ? -19.969 -19.047 -14.586 1 95.56 139 ASP A O 1
ATOM 1082 N N . ASP A 1 140 ? -19.594 -16.875 -14.977 1 96.19 140 ASP A N 1
ATOM 1083 C CA . ASP A 1 140 ? -18.672 -17.203 -16.062 1 96.19 140 ASP A CA 1
ATOM 1084 C C . ASP A 1 140 ? -17.25 -17.391 -15.523 1 96.19 140 ASP A C 1
ATOM 1086 O O . ASP A 1 140 ? -16.312 -17.641 -16.297 1 96.19 140 ASP A O 1
ATOM 1090 N N . LEU A 1 141 ? -17.062 -17.312 -14.211 1 96.94 141 LEU A N 1
ATOM 1091 C CA . LEU A 1 141 ? -15.758 -17.531 -13.586 1 96.94 141 LEU A CA 1
ATOM 1092 C C . LEU A 1 141 ? -15.758 -18.797 -12.742 1 96.94 141 LEU A C 1
ATOM 1094 O O . LEU A 1 141 ? -16.75 -19.094 -12.078 1 96.94 141 LEU A O 1
ATOM 1098 N N . TRP A 1 142 ? -14.617 -19.438 -12.773 1 97.75 142 TRP A N 1
ATOM 1099 C CA . TRP A 1 142 ? -14.508 -20.625 -11.93 1 97.75 142 TRP A CA 1
ATOM 1100 C C . TRP A 1 142 ? -13.984 -20.25 -10.539 1 97.75 142 TRP A C 1
ATOM 1102 O O . TRP A 1 142 ? -14.25 -20.969 -9.57 1 97.75 142 TRP A O 1
ATOM 1112 N N . VAL A 1 143 ? 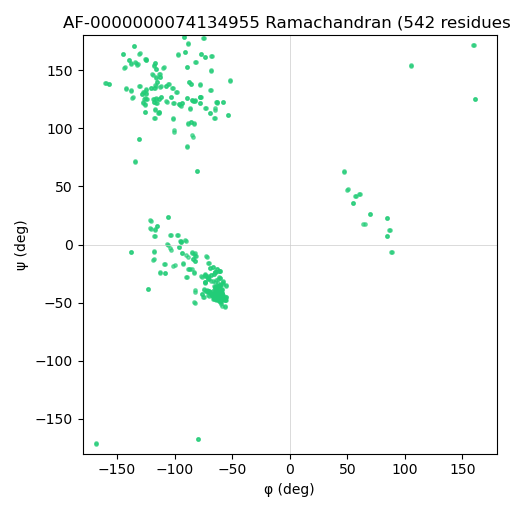-13.219 -19.188 -10.43 1 97.88 143 VAL A N 1
ATOM 1113 C CA . VAL A 1 143 ? -12.547 -18.828 -9.188 1 97.88 143 VAL A CA 1
ATOM 1114 C C . VAL A 1 143 ? -13.547 -18.188 -8.227 1 97.88 143 VAL A C 1
ATOM 1116 O O . VAL A 1 143 ? -14.273 -17.266 -8.609 1 97.88 143 VAL A O 1
ATOM 1119 N N . PRO A 1 144 ? -13.68 -18.656 -6.977 1 98.69 144 PRO A N 1
ATOM 1120 C CA . PRO A 1 144 ? -14.547 -18.031 -5.969 1 98.69 144 PRO A CA 1
ATOM 1121 C C . PRO A 1 144 ? -13.812 -16.984 -5.125 1 98.69 144 PRO A C 1
ATOM 1123 O O . PRO A 1 144 ? -12.594 -16.859 -5.234 1 98.69 144 PRO A O 1
ATOM 1126 N N . ILE A 1 145 ? -14.586 -16.234 -4.445 1 98.81 145 ILE A N 1
ATOM 1127 C CA . ILE A 1 145 ? -14.062 -15.57 -3.26 1 98.81 145 ILE A CA 1
ATOM 1128 C C . ILE A 1 145 ? -14.102 -16.516 -2.066 1 98.81 145 ILE A C 1
ATOM 1130 O O . ILE A 1 145 ? -15.18 -16.828 -1.551 1 98.81 145 ILE A O 1
ATOM 1134 N N . CYS A 1 146 ? -12.969 -17.016 -1.72 1 98.81 146 CYS A N 1
ATOM 1135 C CA . CYS A 1 146 ? -12.867 -17.891 -0.557 1 98.81 146 CYS A CA 1
ATOM 1136 C C . CYS A 1 146 ? -12.875 -17.078 0.735 1 98.81 146 CYS A C 1
ATOM 1138 O O . CYS A 1 146 ? -12.039 -16.188 0.919 1 98.81 146 CYS A O 1
ATOM 1140 N N . SER A 1 147 ? -13.82 -17.359 1.582 1 98.62 147 SER A N 1
ATOM 1141 C CA . SER A 1 147 ? -13.977 -16.625 2.836 1 98.62 147 SER A CA 1
ATOM 1142 C C . SER A 1 147 ? -13.688 -17.516 4.035 1 98.62 147 SER A C 1
ATOM 1144 O O . SER A 1 147 ? -14.07 -18.688 4.055 1 98.62 147 SER A O 1
ATOM 1146 N N . ILE A 1 148 ? -12.961 -17 4.965 1 98.5 148 ILE A N 1
ATOM 1147 C CA . ILE A 1 148 ? -12.711 -17.688 6.223 1 98.5 148 ILE A CA 1
ATOM 1148 C C . ILE A 1 148 ? -13.297 -16.891 7.383 1 98.5 148 ILE A C 1
ATOM 1150 O O . ILE A 1 148 ? -12.914 -15.75 7.613 1 98.5 148 ILE A O 1
ATOM 1154 N N . SER A 1 149 ? -14.297 -17.406 8.117 1 96.19 149 SER A N 1
ATOM 1155 C CA . SER A 1 149 ? -14.922 -16.891 9.328 1 96.19 149 SER A CA 1
ATOM 1156 C C . SER A 1 149 ? -15.648 -15.578 9.047 1 96.19 149 SER A C 1
ATOM 1158 O O . SER A 1 149 ? -15.828 -14.75 9.945 1 96.19 149 SER A O 1
ATOM 1160 N N . HIS A 1 150 ? -15.891 -15.359 7.762 1 94.19 150 HIS A N 1
ATOM 1161 C CA . HIS A 1 150 ? -16.484 -14.102 7.344 1 94.19 150 HIS A CA 1
ATOM 1162 C C . HIS A 1 150 ? -15.672 -12.914 7.848 1 94.19 150 HIS A C 1
ATOM 1164 O O . HIS A 1 150 ? -16.234 -11.914 8.297 1 94.19 150 HIS A O 1
ATOM 1170 N N . LYS A 1 151 ? -14.359 -13.102 7.867 1 96.19 151 LYS A N 1
ATOM 1171 C CA . LYS A 1 151 ? -13.414 -12.055 8.25 1 96.19 151 LYS A CA 1
ATOM 1172 C C . LYS A 1 151 ? -12.398 -11.789 7.145 1 96.19 151 LYS A C 1
ATOM 1174 O O . LYS A 1 151 ? -12.023 -10.641 6.895 1 96.19 151 LYS A O 1
ATOM 1179 N N . VAL A 1 152 ? -12.016 -12.906 6.523 1 98.62 152 VAL A N 1
ATOM 1180 C CA . VAL A 1 152 ? -11 -12.812 5.48 1 98.62 152 VAL A CA 1
ATOM 1181 C C . VAL A 1 152 ? -11.586 -13.266 4.145 1 98.62 152 VAL A C 1
ATOM 1183 O O . VAL A 1 152 ? -12.273 -14.297 4.078 1 98.62 152 VAL A O 1
ATOM 1186 N N . TYR A 1 153 ? -11.344 -12.539 3.107 1 98.88 153 TYR A N 1
ATOM 1187 C CA . TYR A 1 153 ? -11.805 -12.82 1.753 1 98.88 153 TYR A CA 1
ATOM 1188 C C . TYR A 1 153 ? -10.641 -12.805 0.767 1 98.88 153 TYR A C 1
ATOM 1190 O O . TYR A 1 153 ? -9.93 -11.805 0.649 1 98.88 153 TYR A O 1
ATOM 1198 N N . ILE A 1 154 ? -10.43 -13.891 0.082 1 98.88 154 ILE A N 1
ATOM 1199 C CA . ILE A 1 154 ? -9.281 -14.062 -0.804 1 98.88 154 ILE A CA 1
ATOM 1200 C C . ILE A 1 154 ? -9.711 -13.828 -2.25 1 98.88 154 ILE A C 1
ATOM 1202 O O . ILE A 1 154 ? -10.617 -14.484 -2.752 1 98.88 154 ILE A O 1
ATOM 1206 N N . LEU A 1 155 ? -9.094 -12.875 -2.941 1 98.75 155 LEU A N 1
ATOM 1207 C CA . LEU A 1 155 ? -9.43 -12.516 -4.312 1 98.75 155 LEU A CA 1
ATOM 1208 C C . LEU A 1 155 ? -8.203 -12.602 -5.219 1 98.75 155 LEU A C 1
ATOM 1210 O O . LEU A 1 155 ? -7.07 -12.555 -4.738 1 98.75 155 LEU A O 1
ATOM 1214 N N . PRO A 1 156 ? -8.391 -12.727 -6.508 1 97.25 156 PRO A N 1
ATOM 1215 C CA . PRO A 1 156 ? -7.281 -12.75 -7.461 1 97.25 156 PRO A CA 1
ATOM 1216 C C . PRO A 1 156 ? -6.551 -11.414 -7.555 1 97.25 156 PRO A C 1
ATOM 1218 O O . PRO A 1 156 ? -7.121 -10.375 -7.23 1 97.25 156 PRO A O 1
ATOM 1221 N N . GLY A 1 157 ? -5.395 -11.5 -8.078 1 95.88 157 GLY A N 1
ATOM 1222 C CA . GLY A 1 157 ? -4.543 -10.328 -8.148 1 95.88 157 GLY A CA 1
ATOM 1223 C C . GLY A 1 157 ? -4.766 -9.5 -9.398 1 95.88 157 GLY A C 1
ATOM 1224 O O . GLY A 1 157 ? -4.406 -8.32 -9.438 1 95.88 157 GLY A O 1
ATOM 1225 N N . ILE A 1 158 ? -5.324 -10.07 -10.453 1 93.19 158 ILE A N 1
ATOM 1226 C CA . ILE A 1 158 ? -5.594 -9.352 -11.688 1 93.19 158 ILE A CA 1
ATOM 1227 C C . ILE A 1 158 ? -6.609 -8.242 -11.43 1 93.19 158 ILE A C 1
ATOM 1229 O O . ILE A 1 158 ? -7.742 -8.516 -11.023 1 93.19 158 ILE A O 1
ATOM 1233 N N . PRO A 1 159 ? -6.277 -6.965 -11.711 1 94.62 159 PRO A N 1
ATOM 1234 C CA . PRO A 1 159 ? -7.113 -5.832 -11.305 1 94.62 159 PRO A CA 1
ATOM 1235 C C . PRO A 1 159 ? -8.531 -5.91 -11.875 1 94.62 159 PRO A C 1
ATOM 1237 O O . PRO A 1 159 ? -9.5 -5.68 -11.148 1 94.62 159 PRO A O 1
ATOM 1240 N N . GLN A 1 160 ? -8.633 -6.293 -13.156 1 93.44 160 GLN A N 1
ATOM 1241 C CA . GLN A 1 160 ? -9.953 -6.363 -13.773 1 93.44 160 GLN A CA 1
ATOM 1242 C C . GLN A 1 160 ? -10.812 -7.43 -13.102 1 93.44 160 GLN A C 1
ATOM 1244 O O . GLN A 1 160 ? -12 -7.207 -12.844 1 93.44 160 GLN A O 1
ATOM 1249 N N . LEU A 1 161 ? -10.219 -8.523 -12.852 1 95.69 161 LEU A N 1
ATOM 1250 C CA . LEU A 1 161 ? -10.93 -9.609 -12.188 1 95.69 161 LEU A CA 1
ATOM 1251 C C . LEU A 1 161 ? -11.258 -9.234 -10.742 1 95.69 161 LEU A C 1
ATOM 1253 O O . LEU A 1 161 ? -12.367 -9.477 -10.273 1 95.69 161 LEU A O 1
ATOM 1257 N N . PHE A 1 162 ? -10.305 -8.625 -10.062 1 97.69 162 PHE A N 1
ATOM 1258 C CA . PHE A 1 162 ? -10.477 -8.172 -8.688 1 97.69 162 PHE A CA 1
ATOM 1259 C C . PHE A 1 162 ? -11.672 -7.238 -8.57 1 97.69 162 PHE A C 1
ATOM 1261 O O . PHE A 1 162 ? -12.57 -7.477 -7.762 1 97.69 162 PHE A O 1
ATOM 1268 N N . ALA A 1 163 ? -11.68 -6.211 -9.406 1 97.81 163 ALA A N 1
ATOM 1269 C CA . ALA A 1 163 ? -12.734 -5.203 -9.367 1 97.81 163 ALA A CA 1
ATOM 1270 C C . ALA A 1 163 ? -14.094 -5.816 -9.688 1 97.81 163 ALA A C 1
ATOM 1272 O O . ALA A 1 163 ? -15.086 -5.539 -9.008 1 97.81 163 ALA A O 1
ATOM 1273 N N . ARG A 1 164 ? -14.094 -6.664 -10.688 1 97.88 164 ARG A N 1
ATOM 1274 C CA . ARG A 1 164 ? -15.336 -7.301 -11.117 1 97.88 164 ARG A CA 1
ATOM 1275 C C . ARG A 1 164 ? -15.906 -8.188 -10.016 1 97.88 164 ARG A C 1
ATOM 1277 O O . ARG A 1 164 ? -17.094 -8.102 -9.703 1 97.88 164 ARG A O 1
ATOM 1284 N N . MET A 1 165 ? -15.078 -8.977 -9.406 1 98.62 165 MET A N 1
ATOM 1285 C CA . MET A 1 165 ? -15.531 -9.898 -8.375 1 98.62 165 MET A CA 1
ATOM 1286 C C . MET A 1 165 ? -15.953 -9.148 -7.117 1 98.62 165 MET A C 1
ATOM 1288 O O . MET A 1 165 ? -16.953 -9.508 -6.484 1 98.62 165 MET A O 1
ATOM 1292 N N . LEU A 1 166 ? -15.203 -8.125 -6.777 1 98.56 166 LEU A N 1
ATOM 1293 C CA . LEU A 1 166 ? -15.555 -7.312 -5.617 1 98.56 166 LEU A CA 1
ATOM 1294 C C . LEU A 1 166 ? -16.922 -6.672 -5.793 1 98.56 166 LEU A C 1
ATOM 1296 O O . LEU A 1 166 ? -17.75 -6.695 -4.871 1 98.56 166 LEU A O 1
ATOM 1300 N N . LYS A 1 167 ? -17.141 -6.141 -6.949 1 98.06 167 LYS A N 1
ATOM 1301 C CA . LYS A 1 167 ? -18.438 -5.527 -7.258 1 98.06 167 LYS A CA 1
ATOM 1302 C C . LYS A 1 167 ? -19.562 -6.547 -7.176 1 98.06 167 LYS A C 1
ATOM 1304 O O . LYS A 1 167 ? -20.609 -6.281 -6.574 1 98.06 167 LYS A O 1
ATOM 1309 N N . ALA A 1 168 ? -19.359 -7.703 -7.762 1 98.56 168 ALA A N 1
ATOM 1310 C CA . ALA A 1 168 ? -20.375 -8.75 -7.781 1 98.56 168 ALA A CA 1
ATOM 1311 C C . ALA A 1 168 ? -20.656 -9.273 -6.371 1 98.56 168 ALA A C 1
ATOM 1313 O O . ALA A 1 168 ? -21.734 -9.781 -6.098 1 98.56 168 ALA A O 1
ATOM 1314 N N . PHE A 1 169 ? -19.719 -9.117 -5.492 1 98.38 169 PHE A N 1
ATOM 1315 C CA . PHE A 1 169 ? -19.812 -9.633 -4.133 1 98.38 169 PHE A CA 1
ATOM 1316 C C . PHE A 1 169 ? -20.625 -8.688 -3.246 1 98.38 169 PHE A C 1
ATOM 1318 O O . PHE A 1 169 ? -21.062 -9.078 -2.164 1 98.38 169 PHE A O 1
ATOM 1325 N N . THR A 1 170 ? -20.875 -7.492 -3.646 1 96.75 170 THR A N 1
ATOM 1326 C CA . THR A 1 170 ? -21.391 -6.383 -2.852 1 96.75 170 THR A CA 1
ATOM 1327 C C . THR A 1 170 ? -22.703 -6.77 -2.172 1 96.75 170 THR A C 1
ATOM 1329 O O . THR A 1 170 ? -22.875 -6.559 -0.969 1 96.75 170 THR A O 1
ATOM 1332 N N . PRO A 1 171 ? -23.719 -7.438 -2.881 1 96.19 171 PRO A N 1
ATOM 1333 C CA . PRO A 1 171 ? -24.969 -7.797 -2.205 1 96.19 171 PRO A CA 1
ATOM 1334 C C . PRO A 1 171 ? -24.75 -8.773 -1.047 1 96.19 171 PRO A C 1
ATOM 1336 O O . PRO A 1 171 ? -25.375 -8.633 0.006 1 96.19 171 PRO A O 1
ATOM 1339 N N . THR A 1 172 ? -23.859 -9.727 -1.238 1 96.75 172 THR A N 1
ATOM 1340 C CA . THR A 1 172 ? -23.547 -10.695 -0.198 1 96.75 172 THR A CA 1
ATOM 1341 C C . THR A 1 172 ? -22.859 -10.016 0.984 1 96.75 172 THR A C 1
ATOM 1343 O O . THR A 1 172 ? -23.172 -10.305 2.141 1 96.75 172 THR A O 1
ATOM 1346 N N . LEU A 1 173 ? -21.938 -9.117 0.679 1 94.69 173 LEU A N 1
ATOM 1347 C CA . LEU A 1 173 ? -21.219 -8.383 1.707 1 94.69 173 LEU A CA 1
ATOM 1348 C C . LEU A 1 173 ? -22.188 -7.582 2.58 1 94.69 173 LEU A C 1
ATOM 1350 O O . LEU A 1 173 ? -22.062 -7.586 3.807 1 94.69 173 LEU A O 1
ATOM 1354 N N . LYS A 1 174 ? -23.094 -6.922 1.938 1 92.81 174 LYS A N 1
ATOM 1355 C CA . LYS A 1 174 ? -24.062 -6.098 2.656 1 92.81 174 LYS A CA 1
ATOM 1356 C C . LYS A 1 174 ? -24.906 -6.945 3.605 1 92.81 174 LYS A C 1
ATOM 1358 O O . LYS A 1 174 ? -25.25 -6.5 4.703 1 92.81 174 LYS A O 1
ATOM 1363 N N . LYS A 1 175 ? -25.203 -8.156 3.189 1 92.94 175 LYS A N 1
ATOM 1364 C CA . LYS A 1 175 ? -25.969 -9.07 4.035 1 92.94 175 LYS A CA 1
ATOM 1365 C C . LYS A 1 175 ? -25.125 -9.547 5.223 1 92.94 175 LYS A C 1
ATOM 1367 O O . LYS A 1 175 ? -25.609 -9.578 6.355 1 92.94 175 LYS A O 1
ATOM 1372 N N . ILE A 1 176 ? -23.906 -9.883 4.992 1 93.06 176 ILE A N 1
ATOM 1373 C CA . ILE A 1 176 ? -23.016 -10.422 6.02 1 93.06 176 ILE A CA 1
ATOM 1374 C C . ILE A 1 176 ? -22.797 -9.375 7.105 1 93.06 176 ILE A C 1
ATOM 1376 O O . ILE A 1 176 ? -22.844 -9.688 8.297 1 93.06 176 ILE A O 1
ATOM 1380 N N . TYR A 1 177 ? -22.594 -8.141 6.703 1 91.12 177 TYR A N 1
ATOM 1381 C CA . TYR A 1 177 ? -22.219 -7.109 7.66 1 91.12 177 TYR A CA 1
ATOM 1382 C C . TYR A 1 177 ? -23.406 -6.215 8 1 91.12 177 TYR A C 1
ATOM 1384 O O . TYR A 1 177 ? -23.234 -5.168 8.625 1 91.12 177 TYR A O 1
ATOM 1392 N N . ASN A 1 178 ? -24.609 -6.543 7.566 1 87.44 178 ASN A N 1
ATOM 1393 C CA . ASN A 1 178 ? -25.859 -5.852 7.859 1 87.44 178 ASN A CA 1
ATOM 1394 C C . ASN A 1 178 ? -25.797 -4.383 7.445 1 87.44 178 ASN A C 1
ATOM 1396 O O . ASN A 1 178 ? -26.219 -3.506 8.195 1 87.44 178 ASN A O 1
ATOM 1400 N N . LEU A 1 179 ? -25.219 -4.172 6.316 1 83.56 179 LEU A N 1
ATOM 1401 C CA . LEU A 1 179 ? -25.094 -2.809 5.809 1 83.56 179 LEU A CA 1
ATOM 1402 C C . LEU A 1 179 ? -26.375 -2.367 5.105 1 83.56 179 LEU A C 1
ATOM 1404 O O . LEU A 1 179 ? -26.547 -1.182 4.816 1 83.56 179 LEU A O 1
ATOM 1408 N N . GLU A 1 180 ? -27.266 -3.232 4.934 1 75.06 180 GLU A N 1
ATOM 1409 C CA . GLU A 1 180 ? -28.562 -2.898 4.355 1 75.06 180 GLU A CA 1
ATOM 1410 C C . GLU A 1 180 ? -29.453 -2.17 5.367 1 75.06 180 GLU A C 1
ATOM 1412 O O . GLU A 1 180 ? -30.172 -1.237 5.008 1 75.06 180 GLU A O 1
ATOM 1417 N N . LYS A 1 181 ? -29.484 -2.645 6.473 1 71.25 181 LYS A N 1
ATOM 1418 C CA . LYS A 1 181 ? -30.328 -2.094 7.516 1 71.25 181 LYS A CA 1
ATOM 1419 C C . LYS A 1 181 ? -29.812 -0.743 8 1 71.25 181 LYS A C 1
ATOM 1421 O O . LYS A 1 181 ? -30.594 0.122 8.398 1 71.25 181 LYS A O 1
ATOM 1426 N N . ASP A 1 182 ? -28.562 -0.611 7.883 1 70.44 182 ASP A N 1
ATOM 1427 C CA . ASP A 1 182 ? -27.891 0.62 8.289 1 70.44 182 ASP A CA 1
ATOM 1428 C C . ASP A 1 182 ? -26.891 1.068 7.234 1 70.44 182 ASP A C 1
ATOM 1430 O O . ASP A 1 182 ? -25.672 0.933 7.426 1 70.44 182 ASP A O 1
ATOM 1434 N N . PRO A 1 183 ? -27.562 1.53 6.125 1 71.56 183 PRO A N 1
ATOM 1435 C CA . PRO A 1 183 ? -26.656 1.94 5.059 1 71.56 183 PRO A CA 1
ATOM 1436 C C . PRO A 1 183 ? -25.797 3.148 5.441 1 71.56 183 PRO A C 1
ATOM 1438 O O . PRO A 1 183 ? -26.328 4.16 5.91 1 71.56 183 PRO A O 1
ATOM 1441 N N . ARG A 1 184 ? -24.562 2.861 5.625 1 79.56 184 ARG A N 1
ATOM 1442 C CA . ARG A 1 184 ? -23.641 3.973 5.824 1 79.56 184 ARG A CA 1
ATOM 1443 C C . ARG A 1 184 ? -23.125 4.508 4.492 1 79.56 184 ARG A C 1
ATOM 1445 O O . ARG A 1 184 ? -22.781 3.732 3.6 1 79.56 184 ARG A O 1
ATOM 1452 N N . GLU A 1 185 ? -23.469 5.68 4.32 1 86.69 185 GLU A N 1
ATOM 1453 C CA . GLU A 1 185 ? -23 6.367 3.119 1 86.69 185 GLU A CA 1
ATOM 1454 C C . GLU A 1 185 ? -22.141 7.578 3.471 1 86.69 185 GLU A C 1
ATOM 1456 O O . GLU A 1 185 ? -22.562 8.43 4.254 1 86.69 185 GLU A O 1
ATOM 1461 N N . TYR A 1 186 ? -21 7.562 2.922 1 92.06 186 TYR A N 1
ATOM 1462 C CA . TYR A 1 186 ? -20.109 8.695 3.156 1 92.06 186 TYR A CA 1
ATOM 1463 C C . TYR A 1 186 ? -20.391 9.82 2.166 1 92.06 186 TYR A C 1
ATOM 1465 O O . TYR A 1 186 ? -20.75 9.57 1.013 1 92.06 186 TYR A O 1
ATOM 1473 N N . VAL A 1 187 ? -20.375 10.977 2.688 1 93.81 187 VAL A N 1
ATOM 1474 C CA . VAL A 1 187 ? -20.391 12.172 1.857 1 93.81 187 VAL A CA 1
ATOM 1475 C C . VAL A 1 187 ? -19.125 13 2.105 1 93.81 187 VAL A C 1
ATOM 1477 O O . VAL A 1 187 ? -18.609 13.031 3.225 1 93.81 187 VAL A O 1
ATOM 1480 N N . ARG A 1 188 ? -18.672 13.641 1.006 1 96.06 188 ARG A N 1
ATOM 1481 C CA . ARG A 1 188 ? -17.453 14.445 1.087 1 96.06 188 ARG A CA 1
ATOM 1482 C C . ARG A 1 188 ? -17.609 15.758 0.334 1 96.06 188 ARG A C 1
ATOM 1484 O O . ARG A 1 188 ? -18.047 15.773 -0.818 1 96.06 188 ARG A O 1
ATOM 1491 N N . TYR A 1 189 ? -17.234 16.812 0.977 1 97.62 189 TYR A N 1
ATOM 1492 C CA . TYR A 1 189 ? -17.234 18.141 0.38 1 97.62 189 TYR A CA 1
ATOM 1493 C C . TYR A 1 189 ? -15.812 18.703 0.286 1 97.62 189 TYR A C 1
ATOM 1495 O O . TYR A 1 189 ? -14.961 18.375 1.107 1 97.62 189 TYR A O 1
ATOM 1503 N N . PHE A 1 190 ? -15.625 19.562 -0.729 1 97.38 190 PHE A N 1
ATOM 1504 C CA . PHE A 1 190 ? -14.312 20.172 -0.94 1 97.38 190 PHE A CA 1
ATOM 1505 C C . PHE A 1 190 ? -14.422 21.688 -0.963 1 97.38 190 PHE A C 1
ATOM 1507 O O . PHE A 1 190 ? -15.312 22.25 -1.609 1 97.38 190 PHE A O 1
ATOM 1514 N N . VAL A 1 191 ? -13.539 22.344 -0.244 1 98.25 191 VAL A N 1
ATOM 1515 C CA . VAL A 1 191 ? -13.43 23.797 -0.245 1 98.25 191 VAL A CA 1
ATOM 1516 C C . VAL A 1 191 ? -12 24.219 -0.581 1 98.25 191 VAL A C 1
ATOM 1518 O O . VAL A 1 191 ? -11.062 23.875 0.145 1 98.25 191 VAL A O 1
ATOM 1521 N N . ARG A 1 192 ? -11.875 24.938 -1.616 1 97.44 192 ARG A N 1
ATOM 1522 C CA . ARG A 1 192 ? -10.57 25.469 -2.023 1 97.44 192 ARG A CA 1
ATOM 1523 C C . ARG A 1 192 ? -10.281 26.797 -1.345 1 97.44 192 ARG A C 1
ATOM 1525 O O . ARG A 1 192 ? -11.172 27.641 -1.215 1 97.44 192 ARG A O 1
ATOM 1532 N N . THR A 1 193 ? -9.094 27.031 -0.916 1 97.56 193 THR A N 1
ATOM 1533 C CA . THR A 1 193 ? -8.672 28.297 -0.31 1 97.56 193 THR A CA 1
ATOM 1534 C C . THR A 1 193 ? -7.242 28.641 -0.709 1 97.56 193 THR A C 1
ATOM 1536 O O . THR A 1 193 ? -6.41 27.75 -0.891 1 97.56 193 THR A O 1
ATOM 1539 N N . ARG A 1 194 ? -6.891 29.922 -0.742 1 95.38 194 ARG A N 1
ATOM 1540 C CA . ARG A 1 194 ? -5.555 30.375 -1.095 1 95.38 194 ARG A CA 1
ATOM 1541 C C . ARG A 1 194 ? -4.691 30.562 0.15 1 95.38 194 ARG A C 1
ATOM 1543 O O . ARG A 1 194 ? -3.488 30.812 0.047 1 95.38 194 ARG A O 1
ATOM 1550 N N . LEU A 1 195 ? -5.355 30.422 1.261 1 94.75 195 LEU A N 1
ATOM 1551 C CA . LEU A 1 195 ? -4.594 30.516 2.504 1 94.75 195 LEU A CA 1
ATOM 1552 C C . LEU A 1 195 ? -3.66 29.312 2.652 1 94.75 195 LEU A C 1
ATOM 1554 O O . LEU A 1 195 ? -3.973 28.219 2.186 1 94.75 195 LEU A O 1
ATOM 1558 N N . THR A 1 196 ? -2.525 29.547 3.33 1 93.62 196 THR A N 1
ATOM 1559 C CA . THR A 1 196 ? -1.578 28.469 3.562 1 93.62 196 THR A CA 1
ATOM 1560 C C . THR A 1 196 ? -2.107 27.5 4.625 1 93.62 196 THR A C 1
ATOM 1562 O O . THR A 1 196 ? -3 27.859 5.398 1 93.62 196 THR A O 1
ATOM 1565 N N . GLU A 1 197 ? -1.538 26.281 4.656 1 94.31 197 GLU A N 1
ATOM 1566 C CA . GLU A 1 197 ? -1.975 25.297 5.645 1 94.31 197 GLU A CA 1
ATOM 1567 C C . GLU A 1 197 ? -1.735 25.812 7.066 1 94.31 197 GLU A C 1
ATOM 1569 O O . GLU A 1 197 ? -2.516 25.516 7.973 1 94.31 197 GLU A O 1
ATOM 1574 N N . SER A 1 198 ? -0.667 26.547 7.273 1 95.12 198 SER A N 1
ATOM 1575 C CA . SER A 1 198 ? -0.398 27.125 8.594 1 95.12 198 SER A CA 1
ATOM 1576 C C . SER A 1 198 ? -1.493 28.094 9 1 95.12 198 SER A C 1
ATOM 1578 O O . SER A 1 198 ? -1.892 28.141 10.172 1 95.12 198 SER A O 1
ATOM 1580 N N . GLN A 1 199 ? -1.996 28.797 8.023 1 95.19 199 GLN A N 1
ATOM 1581 C CA . GLN A 1 199 ? -3.002 29.828 8.289 1 95.19 199 GLN A CA 1
ATOM 1582 C C . GLN A 1 199 ? -4.355 29.203 8.617 1 95.19 199 GLN A C 1
ATOM 1584 O O . GLN A 1 199 ? -5.152 29.781 9.352 1 95.19 199 GLN A O 1
ATOM 1589 N N . ILE A 1 200 ? -4.551 28.016 8.125 1 96.5 200 ILE A N 1
ATOM 1590 C CA . ILE A 1 200 ? -5.891 27.469 8.305 1 96.5 200 ILE A CA 1
ATOM 1591 C C . ILE A 1 200 ? -5.883 26.422 9.422 1 96.5 200 ILE A C 1
ATOM 1593 O O . ILE A 1 200 ? -6.934 25.922 9.812 1 96.5 200 ILE A O 1
ATOM 1597 N N . SER A 1 201 ? -4.773 26.141 9.969 1 96.56 201 SER A N 1
ATOM 1598 C CA . SER A 1 201 ? -4.562 25.031 10.883 1 96.56 201 SER A CA 1
ATOM 1599 C C . SER A 1 201 ? -5.457 25.156 12.117 1 96.56 201 SER A C 1
ATOM 1601 O O . SER A 1 201 ? -6.117 24.188 12.508 1 96.56 201 SER A O 1
ATOM 1603 N N . LYS A 1 202 ? -5.492 26.281 12.758 1 96.25 202 LYS A N 1
ATOM 1604 C CA . LYS A 1 202 ? -6.258 26.484 13.977 1 96.25 202 LYS A CA 1
ATOM 1605 C C . LYS A 1 202 ? -7.746 26.25 13.742 1 96.25 202 LYS A C 1
ATOM 1607 O O . LYS A 1 202 ? -8.398 25.547 14.523 1 96.25 202 LYS A O 1
ATOM 1612 N N . GLU A 1 203 ? -8.211 26.875 12.656 1 96.5 203 GLU A N 1
ATOM 1613 C CA . GLU A 1 203 ? -9.625 26.734 12.336 1 96.5 203 GLU A CA 1
ATOM 1614 C C . GLU A 1 203 ? -9.992 25.281 12.055 1 96.5 203 GLU A C 1
ATOM 1616 O O . GLU A 1 203 ? -11.023 24.797 12.523 1 96.5 203 GLU A O 1
ATOM 1621 N N . LEU A 1 204 ? -9.18 24.562 11.336 1 97.12 204 LEU A N 1
ATOM 1622 C CA . LEU A 1 204 ? -9.445 23.172 11.008 1 97.12 204 LEU A CA 1
ATOM 1623 C C . LEU A 1 204 ? -9.461 22.312 12.266 1 97.12 204 LEU A C 1
ATOM 1625 O O . LEU A 1 204 ? -10.297 21.406 12.398 1 97.12 204 LEU A O 1
ATOM 1629 N N . LYS A 1 205 ? -8.555 22.562 13.125 1 97 205 LYS A N 1
ATOM 1630 C CA . LYS A 1 205 ? -8.5 21.828 14.375 1 97 205 LYS A CA 1
ATOM 1631 C C . LYS A 1 205 ? -9.773 22.031 15.195 1 97 205 LYS A C 1
ATOM 1633 O O . LYS A 1 205 ? -10.336 21.094 15.734 1 97 205 LYS A O 1
ATOM 1638 N N . GLN A 1 206 ? -10.156 23.219 15.242 1 97.38 206 GLN A N 1
ATOM 1639 C CA . GLN A 1 206 ? -11.367 23.547 15.984 1 97.38 206 GLN A CA 1
ATOM 1640 C C . GLN A 1 206 ? -12.586 22.844 15.391 1 97.38 206 GLN A C 1
ATOM 1642 O O . GLN A 1 206 ? -13.391 22.25 16.125 1 97.38 206 GLN A O 1
ATOM 1647 N N . ILE A 1 207 ? -12.68 22.938 14.078 1 97.5 207 ILE A N 1
ATOM 1648 C CA . ILE A 1 207 ? -13.797 22.281 13.406 1 97.5 207 ILE A CA 1
ATOM 1649 C C . ILE A 1 207 ? -13.742 20.781 13.648 1 97.5 207 ILE A C 1
ATOM 1651 O O . ILE A 1 207 ? -14.766 20.156 13.922 1 97.5 207 ILE A O 1
ATOM 1655 N N . GLN A 1 208 ? -12.602 20.172 13.594 1 97.19 208 GLN A N 1
ATOM 1656 C CA . GLN A 1 208 ? -12.445 18.75 13.828 1 97.19 208 GLN A CA 1
ATOM 1657 C C . GLN A 1 208 ? -12.859 18.375 15.25 1 97.19 208 GLN A C 1
ATOM 1659 O O . GLN A 1 208 ? -13.602 17.406 15.453 1 97.19 208 GLN A O 1
ATOM 1664 N N . ASP A 1 209 ? -12.375 19.141 16.219 1 97.12 209 ASP A N 1
ATOM 1665 C CA . ASP A 1 209 ? -12.688 18.875 17.625 1 97.12 209 ASP A CA 1
ATOM 1666 C C . ASP A 1 209 ? -14.195 18.922 17.875 1 97.12 209 ASP A C 1
ATOM 1668 O O . ASP A 1 209 ? -14.742 18.047 18.562 1 97.12 209 ASP A O 1
ATOM 1672 N N . GLU A 1 210 ? -14.805 19.859 17.281 1 97.5 210 GLU A N 1
ATOM 1673 C CA . GLU A 1 210 ? -16.25 20 17.422 1 97.5 210 GLU A CA 1
ATOM 1674 C C . GLU A 1 210 ? -16.984 18.875 16.688 1 97.5 210 GLU A C 1
ATOM 1676 O O . GLU A 1 210 ? -17.984 18.344 17.203 1 97.5 210 GLU A O 1
ATOM 1681 N N . SER A 1 211 ? -16.516 18.531 15.547 1 96.88 211 SER A N 1
ATOM 1682 C CA . SER A 1 211 ? -17.172 17.516 14.727 1 96.88 211 SER A CA 1
ATOM 1683 C C . SER A 1 211 ? -17.062 16.141 15.383 1 96.88 211 SER A C 1
ATOM 1685 O O . SER A 1 211 ? -17.969 15.312 15.227 1 96.88 211 SER A O 1
ATOM 1687 N N . THR A 1 212 ? -15.977 15.93 16.109 1 94.25 212 THR A N 1
ATOM 1688 C CA . THR A 1 212 ? -15.766 14.648 16.766 1 94.25 212 THR A CA 1
ATOM 1689 C C . THR A 1 212 ? -16.812 14.406 17.844 1 94.25 212 THR A C 1
ATOM 1691 O O . THR A 1 212 ? -17.172 13.258 18.125 1 94.25 212 THR A O 1
ATOM 1694 N N . LYS A 1 213 ? -17.344 15.438 18.359 1 95.06 213 LYS A N 1
ATOM 1695 C CA . LYS A 1 213 ? -18.406 15.328 19.359 1 95.06 213 LYS A CA 1
ATOM 1696 C C . LYS A 1 213 ? -19.719 14.906 18.719 1 95.06 213 LYS A C 1
ATOM 1698 O O . LYS A 1 213 ? -20.594 14.359 19.391 1 95.06 213 LYS A O 1
ATOM 1703 N N . VAL A 1 214 ? -19.875 15.219 17.469 1 94.69 214 VAL A N 1
ATOM 1704 C CA . VAL A 1 214 ? -21.062 14.852 16.719 1 94.69 214 VAL A CA 1
ATOM 1705 C C . VAL A 1 214 ? -20.938 13.414 16.219 1 94.69 214 VAL A C 1
ATOM 1707 O O . VAL A 1 214 ? -21.859 12.609 16.391 1 94.69 214 VAL A O 1
ATOM 1710 N N . SER A 1 215 ? -19.875 13.133 15.625 1 92.19 215 SER A N 1
ATOM 1711 C CA . SER A 1 215 ? -19.625 11.805 15.094 1 92.19 215 SER A CA 1
ATOM 1712 C C . SER A 1 215 ? -18.125 11.57 14.875 1 92.19 215 SER A C 1
ATOM 1714 O O . SER A 1 215 ? -17.438 12.43 14.312 1 92.19 215 SER A O 1
ATOM 1716 N N . ASP A 1 216 ? -17.672 10.383 15.219 1 88.12 216 ASP A N 1
ATOM 1717 C CA . ASP A 1 216 ? -16.281 10.023 15.008 1 88.12 216 ASP A CA 1
ATOM 1718 C C . ASP A 1 216 ? -15.984 9.797 13.531 1 88.12 216 ASP A C 1
ATOM 1720 O O . ASP A 1 216 ? -14.82 9.742 13.125 1 88.12 216 ASP A O 1
ATOM 1724 N N . ALA A 1 217 ? -17.016 9.758 12.719 1 88.12 217 ALA A N 1
ATOM 1725 C CA . ALA A 1 217 ? -16.875 9.477 11.289 1 88.12 217 ALA A CA 1
ATOM 1726 C C . ALA A 1 217 ? -16.531 10.75 10.516 1 88.12 217 ALA A C 1
ATOM 1728 O O . ALA A 1 217 ? -16.109 10.688 9.359 1 88.12 217 ALA A O 1
ATOM 1729 N N . ILE A 1 218 ? -16.672 11.891 11.188 1 94.12 218 ILE A N 1
ATOM 1730 C CA . ILE A 1 218 ? -16.422 13.148 10.508 1 94.12 218 ILE A CA 1
ATOM 1731 C C . ILE A 1 218 ? -14.922 13.445 10.531 1 94.12 218 ILE A C 1
ATOM 1733 O O . ILE A 1 218 ? -14.297 13.438 11.594 1 94.12 218 ILE A O 1
ATOM 1737 N N . LYS A 1 219 ? -14.375 13.617 9.375 1 94.62 219 LYS A N 1
ATOM 1738 C CA . LYS A 1 219 ? -12.945 13.898 9.227 1 94.62 219 LYS A CA 1
ATOM 1739 C C . LYS A 1 219 ? -12.719 15.164 8.398 1 94.62 219 LYS A C 1
ATOM 1741 O O . LYS A 1 219 ? -13.242 15.289 7.289 1 94.62 219 LYS A O 1
ATOM 1746 N N . ILE A 1 220 ? -11.984 16.047 8.984 1 96.25 220 ILE A N 1
ATOM 1747 C CA . ILE A 1 220 ? -11.57 17.266 8.297 1 96.25 220 ILE A CA 1
ATOM 1748 C C . ILE A 1 220 ? -10.086 17.188 7.934 1 96.25 220 ILE A C 1
ATOM 1750 O O . ILE A 1 220 ? -9.25 16.906 8.797 1 96.25 220 ILE A O 1
ATOM 1754 N N . GLY A 1 221 ? -9.797 17.328 6.617 1 94.06 221 GLY A N 1
ATOM 1755 C CA . GLY A 1 221 ? -8.406 17.281 6.184 1 94.06 221 GLY A CA 1
ATOM 1756 C C . GLY A 1 221 ? -8.047 18.391 5.215 1 94.06 221 GLY A C 1
ATOM 1757 O O . GLY A 1 221 ? -8.938 19.047 4.648 1 94.06 221 GLY A O 1
ATOM 1758 N N . SER A 1 222 ? -6.82 18.719 5.156 1 93.94 222 SER A N 1
ATOM 1759 C CA . SER A 1 222 ? -6.281 19.672 4.195 1 93.94 222 SER A CA 1
ATOM 1760 C C . SER A 1 222 ? -5.285 19 3.254 1 93.94 222 SER A C 1
ATOM 1762 O O . SER A 1 222 ? -4.465 18.188 3.686 1 93.94 222 SER A O 1
ATOM 1764 N N . TYR A 1 223 ? -5.406 19.328 1.999 1 89 223 TYR A N 1
ATOM 1765 C CA . TYR A 1 223 ? -4.52 18.797 0.973 1 89 223 TYR A CA 1
ATOM 1766 C C . TYR A 1 223 ? -3.877 19.922 0.168 1 89 223 TYR A C 1
ATOM 1768 O O . TYR A 1 223 ? -4.555 20.609 -0.593 1 89 223 TYR A O 1
ATOM 1776 N N . PRO A 1 224 ? -2.609 20.016 0.311 1 90.38 224 PRO A N 1
ATOM 1777 C CA . PRO A 1 224 ? -1.927 21.047 -0.478 1 90.38 224 PRO A CA 1
ATOM 1778 C C . PRO A 1 224 ? -1.73 20.641 -1.937 1 90.38 224 PRO A C 1
ATOM 1780 O O . PRO A 1 224 ? -1.477 19.469 -2.225 1 90.38 224 PRO A O 1
ATOM 1783 N N . HIS A 1 225 ? -1.945 21.531 -2.832 1 90.19 225 HIS A N 1
ATOM 1784 C CA . HIS A 1 225 ? -1.626 21.344 -4.242 1 90.19 225 HIS A CA 1
ATOM 1785 C C . HIS A 1 225 ? -0.325 22.031 -4.613 1 90.19 225 HIS A C 1
ATOM 1787 O O . HIS A 1 225 ? -0.325 23.234 -4.926 1 90.19 225 HIS A O 1
ATOM 1793 N N . PHE A 1 226 ? 0.676 21.234 -4.609 1 84.19 226 PHE A N 1
ATOM 1794 C CA . PHE A 1 226 ? 2.031 21.734 -4.777 1 84.19 226 PHE A CA 1
ATOM 1795 C C . PHE A 1 226 ? 2.166 22.5 -6.094 1 84.19 226 PHE A C 1
ATOM 1797 O O . PHE A 1 226 ? 1.835 21.969 -7.156 1 84.19 226 PHE A O 1
ATOM 1804 N N . GLY A 1 227 ? 2.562 23.719 -6.012 1 83.31 227 GLY A N 1
ATOM 1805 C CA . GLY A 1 227 ? 2.824 24.547 -7.184 1 83.31 227 GLY A CA 1
ATOM 1806 C C . GLY A 1 227 ? 1.598 25.281 -7.68 1 83.31 227 GLY A C 1
ATOM 1807 O O . GLY A 1 227 ? 1.695 26.141 -8.57 1 83.31 227 GLY A O 1
ATOM 1808 N N . MET A 1 228 ? 0.423 25.047 -7.145 1 89.06 228 MET A N 1
ATOM 1809 C CA . MET A 1 228 ? -0.808 25.656 -7.641 1 89.06 228 MET A CA 1
ATOM 1810 C C . MET A 1 228 ? -1.218 26.844 -6.781 1 89.06 228 MET A C 1
ATOM 1812 O O . MET A 1 228 ? -2.086 27.625 -7.168 1 89.06 228 MET A O 1
ATOM 1816 N N . GLY A 1 229 ? -0.699 26.953 -5.609 1 90.44 229 GLY A N 1
ATOM 1817 C CA . GLY A 1 229 ? -0.894 28.141 -4.789 1 90.44 229 GLY A CA 1
ATOM 1818 C C . GLY A 1 229 ? -2.16 28.094 -3.957 1 90.44 229 GLY A C 1
ATOM 1819 O O . GLY A 1 229 ? -2.648 29.125 -3.496 1 90.44 229 GLY A O 1
ATOM 1820 N N . PHE A 1 230 ? -2.766 26.906 -3.893 1 94.31 230 PHE A N 1
ATOM 1821 C CA . PHE A 1 230 ? -3.945 26.797 -3.045 1 94.31 230 PHE A CA 1
ATOM 1822 C C . PHE A 1 230 ? -4.012 25.422 -2.396 1 94.31 230 PHE A C 1
ATOM 1824 O O . PHE A 1 230 ? -3.242 24.516 -2.752 1 94.31 230 PHE A O 1
ATOM 1831 N N . ASN A 1 231 ? -4.863 25.328 -1.351 1 94.69 231 ASN A N 1
ATOM 1832 C CA . ASN A 1 231 ? -5.184 24.078 -0.673 1 94.69 231 ASN A CA 1
ATOM 1833 C C . ASN A 1 231 ? -6.664 23.719 -0.817 1 94.69 231 ASN A C 1
ATOM 1835 O O . ASN A 1 231 ? -7.492 24.594 -1.083 1 94.69 231 ASN A O 1
ATOM 1839 N N . THR A 1 232 ? -6.867 22.469 -0.686 1 95.81 232 THR A N 1
ATOM 1840 C CA . THR A 1 232 ? -8.25 22.031 -0.625 1 95.81 232 THR A CA 1
ATOM 1841 C C . THR A 1 232 ? -8.562 21.391 0.732 1 95.81 232 THR A C 1
ATOM 1843 O O . THR A 1 232 ? -7.836 20.516 1.19 1 95.81 232 THR A O 1
ATOM 1846 N N . VAL A 1 233 ? -9.594 21.938 1.328 1 97 233 VAL A N 1
ATOM 1847 C CA . VAL A 1 233 ? -10.109 21.359 2.561 1 97 233 VAL A CA 1
ATOM 1848 C C . VAL A 1 233 ? -11.156 20.297 2.227 1 97 233 VAL A C 1
ATOM 1850 O O . VAL A 1 233 ? -12.062 20.531 1.429 1 97 233 VAL A O 1
ATOM 1853 N N . SER A 1 234 ? -10.922 19.125 2.779 1 96.38 234 SER A N 1
ATOM 1854 C CA . SER A 1 234 ? -11.859 18.016 2.613 1 96.38 234 SER A CA 1
ATOM 1855 C C . SER A 1 234 ? -12.695 17.812 3.871 1 96.38 234 SER A C 1
ATOM 1857 O O . SER A 1 234 ? -12.156 17.703 4.973 1 96.38 234 SER A O 1
ATOM 1859 N N . ILE A 1 235 ? -14.008 17.781 3.756 1 97.31 235 ILE A N 1
ATOM 1860 C CA . ILE A 1 235 ? -14.953 17.547 4.844 1 97.31 235 ILE A CA 1
ATOM 1861 C C . ILE A 1 235 ? -15.75 16.281 4.57 1 97.31 235 ILE A C 1
ATOM 1863 O O . ILE A 1 235 ? -16.641 16.266 3.721 1 97.31 235 ILE A O 1
ATOM 1867 N N . LEU A 1 236 ? -15.414 15.25 5.387 1 96.06 236 LEU A N 1
ATOM 1868 C CA . LEU A 1 236 ? -15.969 13.922 5.18 1 96.06 236 LEU A CA 1
ATOM 1869 C C . LEU A 1 236 ? -16.844 13.508 6.355 1 96.06 236 LEU A C 1
ATOM 1871 O O . LEU A 1 236 ? -16.516 13.781 7.512 1 96.06 236 LEU A O 1
ATOM 1875 N N . GLY A 1 237 ? -17.953 12.867 6.066 1 94.31 237 GLY A N 1
ATOM 1876 C CA . GLY A 1 237 ? -18.828 12.281 7.078 1 94.31 237 GLY A CA 1
ATOM 1877 C C . GLY A 1 237 ? -19.891 11.359 6.504 1 94.31 237 GLY A C 1
ATOM 1878 O O . GLY A 1 237 ? -19.797 10.953 5.348 1 94.31 237 GLY A O 1
ATOM 1879 N N . GLU A 1 238 ? -20.734 10.992 7.363 1 92.69 238 GLU A N 1
ATOM 1880 C CA . GLU A 1 238 ? -21.844 10.141 6.941 1 92.69 238 GLU A CA 1
ATOM 1881 C C . GLU A 1 238 ? -23.031 10.969 6.484 1 92.69 238 GLU A C 1
ATOM 1883 O O . GLU A 1 238 ? -23.25 12.086 6.969 1 92.69 238 GLU A O 1
ATOM 1888 N N . LYS A 1 239 ? -23.828 10.414 5.617 1 92.38 239 LYS A N 1
ATOM 1889 C CA . LYS A 1 239 ? -24.984 11.094 5.059 1 92.38 239 LYS A CA 1
ATOM 1890 C C . LYS A 1 239 ? -25.953 11.516 6.16 1 92.38 239 LYS A C 1
ATOM 1892 O O . LYS A 1 239 ? -26.594 12.562 6.055 1 92.38 239 LYS A O 1
ATOM 1897 N N . LYS A 1 240 ? -26.047 10.75 7.195 1 90.31 240 LYS A N 1
ATOM 1898 C CA . LYS A 1 240 ? -26.969 11.078 8.289 1 90.31 240 LYS A CA 1
ATOM 1899 C C . LYS A 1 240 ? -26.578 12.391 8.961 1 90.31 240 LYS A C 1
ATOM 1901 O O . LYS A 1 240 ? -27.422 13.047 9.57 1 90.31 240 LYS A O 1
ATOM 1906 N N . ASP A 1 241 ? -25.328 12.805 8.805 1 94.56 241 ASP A N 1
ATOM 1907 C CA . ASP A 1 241 ? -24.844 14.031 9.422 1 94.56 241 ASP A CA 1
ATOM 1908 C C . ASP A 1 241 ? -24.688 15.141 8.375 1 94.56 241 ASP A C 1
ATOM 1910 O O . ASP A 1 241 ? -23.922 16.078 8.586 1 94.56 241 ASP A O 1
ATOM 1914 N N . ASP A 1 242 ? -25.391 15.055 7.312 1 95.88 242 ASP A N 1
ATOM 1915 C CA . ASP A 1 242 ? -25.172 15.922 6.156 1 95.88 242 ASP A CA 1
ATOM 1916 C C . ASP A 1 242 ? -25.438 17.391 6.516 1 95.88 242 ASP A C 1
ATOM 1918 O O . ASP A 1 242 ? -24.734 18.281 6.035 1 95.88 242 ASP A O 1
ATOM 1922 N N . GLU A 1 243 ? -26.453 17.641 7.273 1 97.25 243 GLU A N 1
ATOM 1923 C CA . GLU A 1 243 ? -26.766 19.016 7.66 1 97.25 243 GLU A CA 1
ATOM 1924 C C . GLU A 1 243 ? -25.609 19.641 8.438 1 97.25 243 GLU A C 1
ATOM 1926 O O . GLU A 1 243 ? -25.25 20.797 8.188 1 97.25 243 GLU A O 1
ATOM 1931 N N . TYR A 1 244 ? -25.125 18.875 9.312 1 97.75 244 TYR A N 1
ATOM 1932 C CA . TYR A 1 244 ? -23.969 19.344 10.062 1 97.75 244 TYR A CA 1
ATOM 1933 C C . TYR A 1 244 ? -22.781 19.594 9.148 1 97.75 244 TYR A C 1
ATOM 1935 O O . TYR A 1 244 ? -22.078 20.594 9.289 1 97.75 244 TYR A O 1
ATOM 1943 N N . LEU A 1 245 ? -22.516 18.703 8.219 1 98.06 245 LEU A N 1
ATOM 1944 C CA . LEU A 1 245 ? -21.406 18.812 7.289 1 98.06 245 LEU A CA 1
ATOM 1945 C C . LEU A 1 245 ? -21.516 20.062 6.445 1 98.06 245 LEU A C 1
ATOM 1947 O O . LEU A 1 245 ? -20.516 20.766 6.227 1 98.06 245 LEU A O 1
ATOM 1951 N N . LYS A 1 246 ? -22.672 20.359 6.02 1 98.12 246 LYS A N 1
ATOM 1952 C CA . LYS A 1 246 ? -22.906 21.562 5.238 1 98.12 246 LYS A CA 1
ATOM 1953 C C . LYS A 1 246 ? -22.625 22.812 6.07 1 98.12 246 LYS A C 1
ATOM 1955 O O . LYS A 1 246 ? -22.141 23.812 5.547 1 98.12 246 LYS A O 1
ATOM 1960 N N . GLY A 1 247 ? -23 22.703 7.316 1 98.25 247 GLY A N 1
ATOM 1961 C CA . GLY A 1 247 ? -22.641 23.766 8.227 1 98.25 247 GLY A CA 1
ATOM 1962 C C . GLY A 1 247 ? -21.141 23.969 8.336 1 98.25 247 GLY A C 1
ATOM 1963 O O . GLY A 1 247 ? -20.672 25.109 8.344 1 98.25 247 GLY A O 1
ATOM 1964 N N . ALA A 1 248 ? -20.406 22.891 8.43 1 98 248 ALA A N 1
ATOM 1965 C CA . ALA A 1 248 ? -18.953 22.953 8.492 1 98 248 ALA A CA 1
ATOM 1966 C C . ALA A 1 248 ? -18.375 23.547 7.203 1 98 248 ALA A C 1
ATOM 1968 O O . ALA A 1 248 ? -17.422 24.328 7.242 1 98 248 ALA A O 1
ATOM 1969 N N . VAL A 1 249 ? -18.953 23.172 6.082 1 98.38 249 VAL A N 1
ATOM 1970 C CA . VAL A 1 249 ? -18.531 23.703 4.785 1 98.38 249 VAL A CA 1
ATOM 1971 C C . VAL A 1 249 ? -18.688 25.219 4.766 1 98.38 249 VAL A C 1
ATOM 1973 O O . VAL A 1 249 ? -17.766 25.953 4.379 1 98.38 249 VAL A O 1
ATOM 1976 N N . ASN A 1 250 ? -19.828 25.672 5.195 1 98.38 250 ASN A N 1
ATOM 1977 C CA . ASN A 1 250 ? -20.094 27.094 5.23 1 98.38 250 ASN A CA 1
ATOM 1978 C C . ASN A 1 250 ? -19.109 27.828 6.133 1 98.38 250 ASN A C 1
ATOM 1980 O O . ASN A 1 250 ? -18.672 28.938 5.805 1 98.38 250 ASN A O 1
ATOM 1984 N N . ARG A 1 251 ? -18.891 27.219 7.16 1 97.94 251 ARG A N 1
ATOM 1985 C CA . ARG A 1 251 ? -17.922 27.797 8.086 1 97.94 251 ARG A CA 1
ATOM 1986 C C . ARG A 1 251 ? -16.547 27.938 7.441 1 97.94 251 ARG A C 1
ATOM 1988 O O . ARG A 1 251 ? -15.891 28.969 7.582 1 97.94 251 ARG A O 1
ATOM 1995 N N . VAL A 1 252 ? -16.109 26.906 6.734 1 97.81 252 VAL A N 1
ATOM 1996 C CA . VAL A 1 252 ? -14.812 26.922 6.062 1 97.81 252 VAL A CA 1
ATOM 1997 C C . VAL A 1 252 ? -14.805 27.984 4.965 1 97.81 252 VAL A C 1
ATOM 1999 O O . VAL A 1 252 ? -13.844 28.734 4.816 1 97.81 252 VAL A O 1
ATOM 2002 N N . VAL A 1 253 ? -15.844 28.062 4.246 1 98.19 253 VAL A N 1
ATOM 2003 C CA . VAL A 1 253 ? -15.961 29.047 3.168 1 98.19 253 VAL A CA 1
ATOM 2004 C C . VAL A 1 253 ? -15.859 30.453 3.736 1 98.19 253 VAL A C 1
ATOM 2006 O O . VAL A 1 253 ? -15.094 31.281 3.232 1 98.19 253 VAL A O 1
ATOM 2009 N N . ASN A 1 254 ? -16.547 30.688 4.781 1 97.81 254 ASN A N 1
ATOM 2010 C CA . ASN A 1 254 ? -16.641 32.031 5.344 1 97.81 254 ASN A CA 1
ATOM 2011 C C . ASN A 1 254 ? -15.375 32.406 6.105 1 97.81 254 ASN A C 1
ATOM 2013 O O . ASN A 1 254 ? -14.867 33.531 5.965 1 97.81 254 ASN A O 1
ATOM 2017 N N . ASN A 1 255 ? -14.867 31.453 6.883 1 96.88 255 ASN A N 1
ATOM 2018 C CA . ASN A 1 255 ? -13.75 31.766 7.766 1 96.88 255 ASN A CA 1
ATOM 2019 C C . ASN A 1 255 ? -12.414 31.703 7.023 1 96.88 255 ASN A C 1
ATOM 2021 O O . ASN A 1 255 ? -11.438 32.312 7.453 1 96.88 255 ASN A O 1
ATOM 2025 N N . LEU A 1 256 ? -12.359 30.969 5.938 1 96.44 256 LEU A N 1
ATOM 2026 C CA . LEU A 1 256 ? -11.07 30.734 5.285 1 96.44 256 LEU A CA 1
ATOM 2027 C C . LEU A 1 256 ? -11.102 31.234 3.844 1 96.44 256 LEU A C 1
ATOM 2029 O O . LEU A 1 256 ? -10.336 30.75 3.002 1 96.44 256 LEU A O 1
ATOM 2033 N N . GLU A 1 257 ? -12 32.094 3.596 1 95.44 257 GLU A N 1
ATOM 2034 C CA . GLU A 1 257 ? -12.109 32.656 2.254 1 95.44 257 GLU A CA 1
ATOM 2035 C C . GLU A 1 257 ? -12.133 31.562 1.192 1 95.44 257 GLU A C 1
ATOM 2037 O O . GLU A 1 257 ? -11.375 31.609 0.225 1 95.44 257 GLU A O 1
ATOM 2042 N N . GLY A 1 258 ? -12.945 30.594 1.455 1 96.88 258 GLY A N 1
ATOM 2043 C CA . GLY A 1 258 ? -12.945 29.391 0.622 1 96.88 258 GLY A CA 1
ATOM 2044 C C . GLY A 1 258 ? -14.023 29.422 -0.449 1 96.88 258 GLY A C 1
ATOM 2045 O O . GLY A 1 258 ? -14.922 30.25 -0.415 1 96.88 258 GLY A O 1
ATOM 2046 N N . GLU A 1 259 ? -13.836 28.547 -1.426 1 97.75 259 GLU A N 1
ATOM 2047 C CA . GLU A 1 259 ? -14.797 28.297 -2.496 1 97.75 259 GLU A CA 1
ATOM 2048 C C . GLU A 1 259 ? -15.102 26.797 -2.617 1 97.75 259 GLU A C 1
ATOM 2050 O O . GLU A 1 259 ? -14.18 25.984 -2.705 1 97.75 259 GLU A O 1
ATOM 2055 N N . VAL A 1 260 ? -16.391 26.547 -2.635 1 98 260 VAL A N 1
ATOM 2056 C CA . VAL A 1 260 ? -16.766 25.156 -2.797 1 98 260 VAL A CA 1
ATOM 2057 C C . VAL A 1 260 ? -16.422 24.672 -4.207 1 98 260 VAL A C 1
ATOM 2059 O O . VAL A 1 260 ? -16.672 25.391 -5.184 1 98 260 VAL A O 1
ATOM 2062 N N . ILE A 1 261 ? -15.812 23.531 -4.32 1 96.81 261 ILE A N 1
ATOM 2063 C CA . ILE A 1 261 ? -15.523 22.938 -5.625 1 96.81 261 ILE A CA 1
ATOM 2064 C C . ILE A 1 261 ? -16.094 21.531 -5.691 1 96.81 261 ILE A C 1
ATOM 2066 O O . ILE A 1 261 ? -16.328 20.891 -4.66 1 96.81 261 ILE A O 1
ATOM 2070 N N . SER A 1 262 ? -16.297 21.031 -6.914 1 95.5 262 SER A N 1
ATOM 2071 C CA . SER A 1 262 ? -16.844 19.688 -7.102 1 95.5 262 SER A CA 1
ATOM 2072 C C . SER A 1 262 ? -15.773 18.625 -6.957 1 95.5 262 SER A C 1
ATOM 2074 O O . SER A 1 262 ? -14.586 18.906 -7.07 1 95.5 262 SER A O 1
ATOM 2076 N N . PRO A 1 263 ? -16.234 17.422 -6.637 1 91.88 263 PRO A N 1
ATOM 2077 C CA . PRO A 1 263 ? -15.281 16.312 -6.605 1 91.88 263 PRO A CA 1
ATOM 2078 C C . PRO A 1 263 ? -14.523 16.141 -7.922 1 91.88 263 PRO A C 1
ATOM 2080 O O . PRO A 1 263 ? -13.328 15.82 -7.91 1 91.88 263 PRO A O 1
ATOM 2083 N N . GLU A 1 264 ? -15.133 16.391 -8.977 1 91.31 264 GLU A N 1
ATOM 2084 C CA . GLU A 1 264 ? -14.492 16.281 -10.281 1 91.31 264 GLU A CA 1
ATOM 2085 C C . GLU A 1 264 ? -13.391 17.328 -10.445 1 91.31 264 GLU A C 1
ATOM 2087 O O . GLU A 1 264 ? -12.32 17.031 -10.977 1 91.31 264 GLU A O 1
ATOM 2092 N N . GLN A 1 265 ? -13.648 18.5 -9.977 1 91.94 265 GLN A N 1
ATOM 2093 C CA . GLN A 1 265 ? -12.641 19.562 -10.008 1 91.94 265 GLN A CA 1
ATOM 2094 C C . GLN A 1 265 ? -11.438 19.203 -9.148 1 91.94 265 GLN A C 1
ATOM 2096 O O . GLN A 1 265 ? -10.289 19.344 -9.586 1 91.94 265 GLN A O 1
ATOM 2101 N N . GLU A 1 266 ? -11.766 18.734 -7.996 1 92.19 266 GLU A N 1
ATOM 2102 C CA . GLU A 1 266 ? -10.695 18.344 -7.086 1 92.19 266 GLU A CA 1
ATOM 2103 C C . GLU A 1 266 ? -9.844 17.234 -7.676 1 92.19 266 GLU A C 1
ATOM 2105 O O . GLU A 1 266 ? -8.617 17.25 -7.559 1 92.19 266 GLU A O 1
ATOM 2110 N N . ASP A 1 267 ? -10.484 16.25 -8.273 1 87.62 267 ASP A N 1
ATOM 2111 C CA . ASP A 1 267 ? -9.781 15.133 -8.906 1 87.62 267 ASP A CA 1
ATOM 2112 C C . ASP A 1 267 ? -8.836 15.625 -10 1 87.62 267 ASP A C 1
ATOM 2114 O O . ASP A 1 267 ? -7.742 15.094 -10.172 1 87.62 267 ASP A O 1
ATOM 2118 N N . ARG A 1 268 ? -9.25 16.625 -10.75 1 85.19 268 ARG A N 1
ATOM 2119 C CA . ARG A 1 268 ? -8.43 17.188 -11.812 1 85.19 268 ARG A CA 1
ATOM 2120 C C . ARG A 1 268 ? -7.18 17.859 -11.242 1 85.19 268 ARG A C 1
ATOM 2122 O O . ARG A 1 268 ? -6.094 17.734 -11.812 1 85.19 268 ARG A O 1
ATOM 2129 N N . PHE A 1 269 ? -7.344 18.469 -10.102 1 84.75 269 PHE A N 1
ATOM 2130 C CA . PHE A 1 269 ? -6.207 19.125 -9.461 1 84.75 269 PHE A CA 1
ATOM 2131 C C . PHE A 1 269 ? -5.219 18.094 -8.922 1 84.75 269 PHE A C 1
ATOM 2133 O O . PHE A 1 269 ? -4.008 18.25 -9.094 1 84.75 269 PHE A O 1
ATOM 2140 N N . SER A 1 270 ? -5.711 17.047 -8.375 1 79.44 270 SER A N 1
ATOM 2141 C CA . SER A 1 270 ? -4.902 16.031 -7.699 1 79.44 270 SER A CA 1
ATOM 2142 C C . SER A 1 270 ? -4.137 15.18 -8.703 1 79.44 270 SER A C 1
ATOM 2144 O O . SER A 1 270 ? -3.047 14.688 -8.406 1 79.44 270 SER A O 1
ATOM 2146 N N . ASN A 1 271 ? -4.672 14.938 -9.867 1 71.62 271 ASN A N 1
ATOM 2147 C CA . ASN A 1 271 ? -4.051 14.094 -10.883 1 71.62 271 ASN A CA 1
ATOM 2148 C C . ASN A 1 271 ? -3.123 14.906 -11.789 1 71.62 271 ASN A C 1
ATOM 2150 O O . ASN A 1 271 ? -2.451 14.344 -12.656 1 71.62 271 ASN A O 1
ATOM 2154 N N . GLN A 1 272 ? -3.176 16.203 -11.688 1 62.72 272 GLN A N 1
ATOM 2155 C CA . GLN A 1 272 ? -2.275 17.062 -12.453 1 62.72 272 GLN A CA 1
ATOM 2156 C C . GLN A 1 272 ? -0.939 17.234 -11.734 1 62.72 272 GLN A C 1
ATOM 2158 O O . GLN A 1 272 ? 0.022 17.75 -12.312 1 62.72 272 GLN A O 1
ATOM 2163 N N . GLU A 1 273 ? -0.904 16.75 -10.594 1 59.81 273 GLU A N 1
ATOM 2164 C CA . GLU A 1 273 ? 0.318 16.875 -9.805 1 59.81 273 GLU A CA 1
ATOM 2165 C C . GLU A 1 273 ? 1.321 15.781 -10.148 1 59.81 273 GLU A C 1
ATOM 2167 O O . GLU A 1 273 ? 0.933 14.664 -10.5 1 59.81 273 GLU A O 1
ATOM 2172 N N . MET B 1 1 ? 28.469 -8.891 4.633 1 42.16 1 MET B N 1
ATOM 2173 C CA . MET B 1 1 ? 27.859 -7.562 4.715 1 42.16 1 MET B CA 1
ATOM 2174 C C . MET B 1 1 ? 26.359 -7.656 4.902 1 42.16 1 MET B C 1
ATOM 2176 O O . MET B 1 1 ? 25.734 -8.617 4.457 1 42.16 1 MET B O 1
ATOM 2180 N N . VAL B 1 2 ? 25.797 -6.996 5.879 1 52.22 2 VAL B N 1
ATOM 2181 C CA . VAL B 1 2 ? 24.422 -7.195 6.332 1 52.22 2 VAL B CA 1
ATOM 2182 C C . VAL B 1 2 ? 23.453 -6.797 5.223 1 52.22 2 VAL B C 1
ATOM 2184 O O . VAL B 1 2 ? 23.609 -5.746 4.598 1 52.22 2 VAL B O 1
ATOM 2187 N N . GLU B 1 3 ? 22.625 -7.621 4.641 1 77.12 3 GLU B N 1
ATOM 2188 C CA . GLU B 1 3 ? 21.578 -7.406 3.656 1 77.12 3 GLU B CA 1
ATOM 2189 C C . GLU B 1 3 ? 20.594 -6.332 4.121 1 77.12 3 GLU B C 1
ATOM 2191 O O . GLU B 1 3 ? 20.125 -6.359 5.266 1 77.12 3 GLU B O 1
ATOM 2196 N N . VAL B 1 4 ? 20.625 -5.16 3.418 1 86 4 VAL B N 1
ATOM 2197 C CA . VAL B 1 4 ? 19.719 -4.059 3.725 1 86 4 VAL B CA 1
ATOM 2198 C C . VAL B 1 4 ? 18.297 -4.438 3.332 1 86 4 VAL B C 1
ATOM 2200 O O . VAL B 1 4 ? 18.031 -4.762 2.174 1 86 4 VAL B O 1
ATOM 2203 N N . THR B 1 5 ? 17.469 -4.566 4.293 1 93.06 5 THR B N 1
ATOM 2204 C CA . THR B 1 5 ? 16.047 -4.773 4.047 1 93.06 5 THR B CA 1
ATOM 2205 C C . THR B 1 5 ? 15.258 -3.498 4.34 1 93.06 5 THR B C 1
ATOM 2207 O O . THR B 1 5 ? 15.547 -2.789 5.305 1 93.06 5 THR B O 1
ATOM 2210 N N . ALA B 1 6 ? 14.336 -3.227 3.471 1 97.62 6 ALA B N 1
ATOM 2211 C CA . ALA B 1 6 ? 13.633 -1.955 3.57 1 97.62 6 ALA B CA 1
ATOM 2212 C C . ALA B 1 6 ? 12.141 -2.176 3.812 1 97.62 6 ALA B C 1
ATOM 2214 O O . ALA B 1 6 ? 11.609 -3.246 3.51 1 97.62 6 ALA B O 1
ATOM 2215 N N . ALA B 1 7 ? 11.508 -1.249 4.402 1 98.75 7 ALA B N 1
ATOM 2216 C CA . ALA B 1 7 ? 10.055 -1.115 4.523 1 98.75 7 ALA B CA 1
ATOM 2217 C C . ALA B 1 7 ? 9.625 0.332 4.312 1 98.75 7 ALA B C 1
ATOM 2219 O O . ALA B 1 7 ? 10.43 1.255 4.438 1 98.75 7 ALA B O 1
ATOM 2220 N N . CYS B 1 8 ? 8.422 0.469 3.93 1 98.81 8 CYS B N 1
ATOM 2221 C CA . CYS B 1 8 ? 7.844 1.783 3.668 1 98.81 8 CYS B CA 1
ATOM 2222 C C . CYS B 1 8 ? 6.543 1.973 4.438 1 98.81 8 CYS B C 1
ATOM 2224 O O . CYS B 1 8 ? 5.676 1.096 4.43 1 98.81 8 CYS B O 1
ATOM 2226 N N . ILE B 1 9 ? 6.426 3.107 5.113 1 98.88 9 ILE B N 1
ATOM 2227 C CA . ILE B 1 9 ? 5.191 3.453 5.816 1 98.88 9 ILE B CA 1
ATOM 2228 C C . ILE B 1 9 ? 4.547 4.664 5.152 1 98.88 9 ILE B C 1
ATOM 2230 O O . ILE B 1 9 ? 5.121 5.758 5.141 1 98.88 9 ILE B O 1
ATOM 2234 N N . ILE B 1 10 ? 3.406 4.469 4.574 1 98.75 10 ILE B N 1
ATOM 2235 C CA . ILE B 1 10 ? 2.588 5.551 4.039 1 98.75 10 ILE B CA 1
ATOM 2236 C C . ILE B 1 10 ? 1.566 5.992 5.086 1 98.75 10 ILE B C 1
ATOM 2238 O O . ILE B 1 10 ? 0.734 5.195 5.523 1 98.75 10 ILE B O 1
ATOM 2242 N N . ILE B 1 11 ? 1.617 7.273 5.441 1 98.44 11 ILE B N 1
ATOM 2243 C CA . ILE B 1 11 ? 0.741 7.762 6.5 1 98.44 11 ILE B CA 1
ATOM 2244 C C . ILE B 1 11 ? -0.208 8.82 5.938 1 98.44 11 ILE B C 1
ATOM 2246 O O . ILE B 1 11 ? 0.235 9.852 5.434 1 98.44 11 ILE B O 1
ATOM 2250 N N . GLY B 1 12 ? -1.522 8.547 6.094 1 95.94 12 GLY B N 1
ATOM 2251 C CA . GLY B 1 12 ? -2.516 9.523 5.672 1 95.94 12 GLY B CA 1
ATOM 2252 C C . GLY B 1 12 ? -3.895 8.922 5.473 1 95.94 12 GLY B C 1
ATOM 2253 O O . GLY B 1 12 ? -4.078 8.047 4.629 1 95.94 12 GLY B O 1
ATOM 2254 N N . ASP B 1 13 ? -4.852 9.445 6.109 1 93.88 13 ASP B N 1
ATOM 2255 C CA . ASP B 1 13 ? -6.234 9 5.98 1 93.88 13 ASP B CA 1
ATOM 2256 C C . ASP B 1 13 ? -6.727 9.148 4.543 1 93.88 13 ASP B C 1
ATOM 2258 O O . ASP B 1 13 ? -7.562 8.367 4.086 1 93.88 13 ASP B O 1
ATOM 2262 N N . GLU B 1 14 ? -6.16 10.094 3.871 1 91.62 14 GLU B N 1
ATOM 2263 C CA . GLU B 1 14 ? -6.637 10.406 2.527 1 91.62 14 GLU B CA 1
ATOM 2264 C C . GLU B 1 14 ? -6.324 9.273 1.554 1 91.62 14 GLU B C 1
ATOM 2266 O O . GLU B 1 14 ? -6.992 9.133 0.527 1 91.62 14 GLU B O 1
ATOM 2271 N N . VAL B 1 15 ? -5.281 8.508 1.841 1 94.12 15 VAL B N 1
ATOM 2272 C CA . VAL B 1 15 ? -4.965 7.348 1.014 1 94.12 15 VAL B CA 1
ATOM 2273 C C . VAL B 1 15 ? -5.957 6.223 1.3 1 94.12 15 VAL B C 1
ATOM 2275 O O . VAL B 1 15 ? -6.48 5.598 0.375 1 94.12 15 VAL B O 1
ATOM 2278 N N . LEU B 1 16 ? -6.316 6.066 2.527 1 96.06 16 LEU B N 1
ATOM 2279 C CA . LEU B 1 16 ? -7.176 4.973 2.967 1 96.06 16 LEU B CA 1
ATOM 2280 C C . LEU B 1 16 ? -8.625 5.23 2.586 1 96.06 16 LEU B C 1
ATOM 2282 O O . LEU B 1 16 ? -9.391 4.289 2.342 1 96.06 16 LEU B O 1
ATOM 2286 N N . ASN B 1 17 ? -9 6.492 2.477 1 92.25 17 ASN B N 1
ATOM 2287 C CA . ASN B 1 17 ? -10.383 6.773 2.123 1 92.25 17 ASN B CA 1
ATOM 2288 C C . ASN B 1 17 ? -10.539 7.035 0.628 1 92.25 17 ASN B C 1
ATOM 2290 O O . ASN B 1 17 ? -11.594 7.5 0.181 1 92.25 17 ASN B O 1
ATOM 2294 N N . GLY B 1 18 ? -9.492 6.812 -0.118 1 89.31 18 GLY B N 1
ATOM 2295 C CA . GLY B 1 18 ? -9.578 6.793 -1.569 1 89.31 18 GLY B CA 1
ATOM 2296 C C . GLY B 1 18 ? -9.484 8.172 -2.189 1 89.31 18 GLY B C 1
ATOM 2297 O O . GLY B 1 18 ? -9.672 8.336 -3.398 1 89.31 18 GLY B O 1
ATOM 2298 N N . LYS B 1 19 ? -9.188 9.172 -1.389 1 87.88 19 LYS B N 1
ATOM 2299 C CA . LYS B 1 19 ? -9.078 10.531 -1.921 1 87.88 19 LYS B CA 1
ATOM 2300 C C . LYS B 1 19 ? -7.801 10.695 -2.742 1 87.88 19 LYS B C 1
ATOM 2302 O O . LYS B 1 19 ? -7.805 11.352 -3.785 1 87.88 19 LYS B O 1
ATOM 2307 N N . VAL B 1 20 ? -6.758 10.117 -2.258 1 88.75 20 VAL B N 1
ATOM 2308 C CA . VAL B 1 20 ? -5.457 10.258 -2.9 1 88.75 20 VAL B CA 1
ATOM 2309 C C . VAL B 1 20 ? -4.934 8.883 -3.311 1 88.75 20 VAL B C 1
ATOM 2311 O O . VAL B 1 20 ? -5.062 7.91 -2.561 1 88.75 20 VAL B O 1
ATOM 2314 N N . VAL B 1 21 ? -4.426 8.805 -4.516 1 91.31 21 VAL B N 1
ATOM 2315 C CA . VAL B 1 21 ? -3.717 7.613 -4.965 1 91.31 21 VAL B CA 1
ATOM 2316 C C . VAL B 1 21 ? -2.254 7.688 -4.531 1 91.31 21 VAL B C 1
ATOM 2318 O O . VAL B 1 21 ? -1.549 8.641 -4.871 1 91.31 21 VAL B O 1
ATOM 2321 N N . ASP B 1 22 ? -1.788 6.695 -3.824 1 94 22 ASP B N 1
ATOM 2322 C CA . ASP B 1 22 ? -0.408 6.664 -3.348 1 94 22 ASP B CA 1
ATOM 2323 C C . ASP B 1 22 ? 0.562 6.375 -4.492 1 94 22 ASP B C 1
ATOM 2325 O O . ASP B 1 22 ? 0.548 5.285 -5.066 1 94 22 ASP B O 1
ATOM 2329 N N . THR B 1 23 ? 1.422 7.293 -4.762 1 94 23 THR B N 1
ATOM 2330 C CA . THR B 1 23 ? 2.473 7.078 -5.754 1 94 23 THR B CA 1
ATOM 2331 C C . THR B 1 23 ? 3.834 6.949 -5.074 1 94 23 THR B C 1
ATOM 2333 O O . THR B 1 23 ? 4.793 6.477 -5.688 1 94 23 THR B O 1
ATOM 2336 N N . ASN B 1 24 ? 3.904 7.387 -3.836 1 97.06 24 ASN B N 1
ATOM 2337 C CA . ASN B 1 24 ? 5.18 7.363 -3.123 1 97.06 24 ASN B CA 1
ATOM 2338 C C . ASN B 1 24 ? 5.688 5.941 -2.926 1 97.06 24 ASN B C 1
ATOM 2340 O O . ASN B 1 24 ? 6.883 5.676 -3.068 1 97.06 24 ASN B O 1
ATOM 2344 N N . SER B 1 25 ? 4.773 4.996 -2.641 1 97.5 25 SER B N 1
ATOM 2345 C CA . SER B 1 25 ? 5.195 3.613 -2.451 1 97.5 25 SER B CA 1
ATOM 2346 C C . SER B 1 25 ? 5.785 3.033 -3.732 1 97.5 25 SER B C 1
ATOM 2348 O O . SER B 1 25 ? 6.75 2.268 -3.689 1 97.5 25 SER B O 1
ATOM 2350 N N . THR B 1 26 ? 5.203 3.418 -4.883 1 96.06 26 THR B N 1
ATOM 2351 C CA . THR B 1 26 ? 5.699 2.963 -6.18 1 96.06 26 THR B CA 1
ATOM 2352 C C . THR B 1 26 ? 7.086 3.537 -6.461 1 96.06 26 THR B C 1
ATOM 2354 O O . THR B 1 26 ? 7.98 2.82 -6.914 1 96.06 26 THR B O 1
ATOM 2357 N N . ILE B 1 27 ? 7.238 4.805 -6.18 1 97.44 27 ILE B N 1
ATOM 2358 C CA . ILE B 1 27 ? 8.523 5.477 -6.359 1 97.44 27 ILE B CA 1
ATOM 2359 C C . ILE B 1 27 ? 9.586 4.805 -5.492 1 97.44 27 ILE B C 1
ATOM 2361 O O . ILE B 1 27 ? 10.688 4.523 -5.961 1 97.44 27 ILE B O 1
ATOM 2365 N N . PHE B 1 28 ? 9.227 4.535 -4.312 1 98.62 28 PHE B N 1
ATOM 2366 C CA . PHE B 1 28 ? 10.18 3.955 -3.375 1 98.62 28 PHE B CA 1
ATOM 2367 C C . PHE B 1 28 ? 10.539 2.529 -3.775 1 98.62 28 PHE B C 1
ATOM 2369 O O . PHE B 1 28 ? 11.695 2.115 -3.652 1 98.62 28 PHE B O 1
ATOM 2376 N N . ALA B 1 29 ? 9.547 1.735 -4.211 1 97.44 29 ALA B N 1
ATOM 2377 C CA . ALA B 1 29 ? 9.812 0.375 -4.668 1 97.44 29 ALA B CA 1
ATOM 2378 C C . ALA B 1 29 ? 10.828 0.37 -5.809 1 97.44 29 ALA B C 1
ATOM 2380 O O . ALA B 1 29 ? 11.781 -0.409 -5.793 1 97.44 29 ALA B O 1
ATOM 2381 N N . LYS B 1 30 ? 10.625 1.217 -6.746 1 95.31 30 LYS B N 1
ATOM 2382 C CA . LYS B 1 30 ? 11.555 1.327 -7.863 1 95.31 30 LYS B CA 1
ATOM 2383 C C . LYS B 1 30 ? 12.938 1.783 -7.391 1 95.31 30 LYS B C 1
ATOM 2385 O O . LYS B 1 30 ? 13.953 1.286 -7.867 1 95.31 30 LYS B O 1
ATOM 2390 N N . TYR B 1 31 ? 12.953 2.77 -6.492 1 96.94 31 TYR B N 1
ATOM 2391 C CA . TYR B 1 31 ? 14.203 3.256 -5.918 1 96.94 31 TYR B CA 1
ATOM 2392 C C . TYR B 1 31 ? 14.992 2.115 -5.281 1 96.94 31 TYR B C 1
ATOM 2394 O O . TYR B 1 31 ? 16.188 1.98 -5.508 1 96.94 31 TYR B O 1
ATOM 2402 N N . CYS B 1 32 ? 14.305 1.306 -4.477 1 95.88 32 CYS B N 1
ATOM 2403 C CA . CYS B 1 32 ? 14.953 0.174 -3.82 1 95.88 32 CYS B CA 1
ATOM 2404 C C . CYS B 1 32 ? 15.516 -0.8 -4.848 1 95.88 32 CYS B C 1
ATOM 2406 O O . CYS B 1 32 ? 16.656 -1.241 -4.727 1 95.88 32 CYS B O 1
ATOM 2408 N N . PHE B 1 33 ? 14.703 -1.076 -5.84 1 92.94 33 PHE B N 1
ATOM 2409 C CA . PHE B 1 33 ? 15.141 -1.974 -6.902 1 92.94 33 PHE B CA 1
ATOM 2410 C C . PHE B 1 33 ? 16.406 -1.442 -7.57 1 92.94 33 PHE B C 1
ATOM 2412 O O . PHE B 1 33 ? 17.391 -2.164 -7.699 1 92.94 33 PHE B O 1
ATOM 2419 N N . ASP B 1 34 ? 16.422 -0.193 -7.891 1 92.69 34 ASP B N 1
ATOM 2420 C CA . ASP B 1 34 ? 17.516 0.436 -8.633 1 92.69 34 ASP B CA 1
ATOM 2421 C C . ASP B 1 34 ? 18.797 0.454 -7.805 1 92.69 34 ASP B C 1
ATOM 2423 O O . ASP B 1 34 ? 19.891 0.563 -8.352 1 92.69 34 ASP B O 1
ATOM 2427 N N . HIS B 1 35 ? 18.656 0.3 -6.535 1 92.19 35 HIS B N 1
ATOM 2428 C CA . HIS B 1 35 ? 19.828 0.408 -5.684 1 92.19 35 HIS B CA 1
ATOM 2429 C C . HIS B 1 35 ? 20.125 -0.907 -4.965 1 92.19 35 HIS B C 1
ATOM 2431 O O . HIS B 1 35 ? 20.859 -0.936 -3.986 1 92.19 35 HIS B O 1
ATOM 2437 N N . GLY B 1 36 ? 19.469 -1.96 -5.418 1 89.88 36 GLY B N 1
ATOM 2438 C CA . GLY B 1 36 ? 19.734 -3.287 -4.891 1 89.88 36 GLY B CA 1
ATOM 2439 C C . GLY B 1 36 ? 19.266 -3.469 -3.457 1 89.88 36 GLY B C 1
ATOM 2440 O O . GLY B 1 36 ? 19.891 -4.203 -2.686 1 89.88 36 GLY B O 1
ATOM 2441 N N . ILE B 1 37 ? 18.297 -2.729 -3.041 1 92.94 37 ILE B N 1
ATOM 2442 C CA . ILE B 1 37 ? 17.719 -2.822 -1.707 1 92.94 37 ILE B CA 1
ATOM 2443 C C . ILE B 1 37 ? 16.438 -3.668 -1.758 1 92.94 37 ILE B C 1
ATOM 2445 O O . ILE B 1 37 ? 15.609 -3.498 -2.654 1 92.94 37 ILE B O 1
ATOM 2449 N N . GLN B 1 38 ? 16.312 -4.609 -0.87 1 93.12 38 GLN B N 1
ATOM 2450 C CA . GLN B 1 38 ? 15.141 -5.473 -0.843 1 93.12 38 GLN B CA 1
ATOM 2451 C C . GLN B 1 38 ? 14.008 -4.832 -0.041 1 93.12 38 GLN B C 1
ATOM 2453 O O . GLN B 1 38 ? 14.078 -4.754 1.188 1 93.12 38 GLN B O 1
ATOM 2458 N N . LEU B 1 39 ? 13.039 -4.352 -0.738 1 96.88 39 LEU B N 1
ATOM 2459 C CA . LEU B 1 39 ? 11.828 -3.877 -0.079 1 96.88 39 LEU B CA 1
ATOM 2460 C C . LEU B 1 39 ? 10.938 -5.047 0.326 1 96.88 39 LEU B C 1
ATOM 2462 O O . LEU B 1 39 ? 10.555 -5.867 -0.516 1 96.88 39 LEU B O 1
ATOM 2466 N N . LYS B 1 40 ? 10.547 -5.098 1.635 1 97.62 40 LYS B N 1
ATOM 2467 C CA . LYS B 1 40 ? 9.883 -6.297 2.143 1 97.62 40 LYS B CA 1
ATOM 2468 C C . LYS B 1 40 ? 8.43 -6.012 2.498 1 97.62 40 LYS B C 1
ATOM 2470 O O . LYS B 1 40 ? 7.594 -6.918 2.5 1 97.62 40 LYS B O 1
ATOM 2475 N N . GLU B 1 41 ? 8.156 -4.727 2.777 1 98.62 41 GLU B N 1
ATOM 2476 C CA . GLU B 1 41 ? 6.797 -4.402 3.209 1 98.62 41 GLU B CA 1
ATOM 2477 C C . GLU B 1 41 ? 6.465 -2.938 2.941 1 98.62 41 GLU B C 1
ATOM 2479 O O . GLU B 1 41 ? 7.32 -2.062 3.113 1 98.62 41 GLU B O 1
ATOM 2484 N N . ILE B 1 42 ? 5.293 -2.684 2.48 1 98.81 42 ILE B N 1
ATOM 2485 C CA . ILE B 1 42 ? 4.68 -1.361 2.471 1 98.81 42 ILE B CA 1
ATOM 2486 C C . ILE B 1 42 ? 3.443 -1.359 3.365 1 98.81 42 ILE B C 1
ATOM 2488 O O . ILE B 1 42 ? 2.535 -2.174 3.184 1 98.81 42 ILE B O 1
ATOM 2492 N N . ALA B 1 43 ? 3.418 -0.526 4.332 1 98.81 43 ALA B N 1
ATOM 2493 C CA . ALA B 1 43 ? 2.279 -0.373 5.234 1 98.81 43 ALA B CA 1
ATOM 2494 C C . ALA B 1 43 ? 1.628 0.998 5.066 1 98.81 43 ALA B C 1
ATOM 2496 O O . ALA B 1 43 ? 2.262 2.025 5.316 1 98.81 43 ALA B O 1
ATOM 2497 N N . THR B 1 44 ? 0.438 1.029 4.578 1 98.81 44 THR B N 1
ATOM 2498 C CA . THR B 1 44 ? -0.353 2.254 4.527 1 98.81 44 THR B CA 1
ATOM 2499 C C . THR B 1 44 ? -1.301 2.334 5.719 1 98.81 44 THR B C 1
ATOM 2501 O O . THR B 1 44 ? -2.158 1.467 5.898 1 98.81 44 THR B O 1
ATOM 2504 N N . ILE B 1 45 ? -1.147 3.375 6.484 1 98.69 45 ILE B N 1
ATOM 2505 C CA . ILE B 1 45 ? -1.913 3.492 7.723 1 98.69 45 ILE B CA 1
ATOM 2506 C C . ILE B 1 45 ? -2.465 4.91 7.855 1 98.69 45 ILE B C 1
ATOM 2508 O O . ILE B 1 45 ? -2.15 5.785 7.047 1 98.69 45 ILE B O 1
ATOM 2512 N N . GLY B 1 46 ? -3.336 5.074 8.852 1 97.06 46 GLY B N 1
ATOM 2513 C CA . GLY B 1 46 ? -3.977 6.359 9.055 1 97.06 46 GLY B CA 1
ATOM 2514 C C . GLY B 1 46 ? -3.223 7.254 10.023 1 97.06 46 GLY B C 1
ATOM 2515 O O . GLY B 1 46 ? -2.15 6.887 10.508 1 97.06 46 GLY B O 1
ATOM 2516 N N . ASP B 1 47 ? -3.768 8.445 10.211 1 96.31 47 ASP B N 1
ATOM 2517 C CA . ASP B 1 47 ? -3.213 9.422 11.148 1 96.31 47 ASP B CA 1
ATOM 2518 C C . ASP B 1 47 ? -3.639 9.109 12.578 1 96.31 47 ASP B C 1
ATOM 2520 O O . ASP B 1 47 ? -4.328 9.906 13.211 1 96.31 47 ASP B O 1
ATOM 2524 N N . ASP B 1 48 ? -3.229 7.996 13.07 1 96.5 48 ASP B N 1
ATOM 2525 C CA . ASP B 1 48 ? -3.521 7.516 14.414 1 96.5 48 ASP B CA 1
ATOM 2526 C C . ASP B 1 48 ? -2.234 7.199 15.18 1 96.5 48 ASP B C 1
ATOM 2528 O O . ASP B 1 48 ? -1.413 6.406 14.719 1 96.5 48 ASP B O 1
ATOM 2532 N N . GLU B 1 49 ? -2.121 7.801 16.312 1 98.19 49 GLU B N 1
ATOM 2533 C CA . GLU B 1 49 ? -0.881 7.715 17.078 1 98.19 49 GLU B CA 1
ATOM 2534 C C . GLU B 1 49 ? -0.542 6.266 17.406 1 98.19 49 GLU B C 1
ATOM 2536 O O . GLU B 1 49 ? 0.577 5.809 17.172 1 98.19 49 GLU B O 1
ATOM 2541 N N . THR B 1 50 ? -1.479 5.574 17.984 1 98.19 50 THR B N 1
ATOM 2542 C CA . THR B 1 50 ? -1.247 4.195 18.391 1 98.19 50 THR B CA 1
ATOM 2543 C C . THR B 1 50 ? -0.848 3.328 17.203 1 98.19 50 THR B C 1
ATOM 2545 O O . THR B 1 50 ? 0.09 2.533 17.297 1 98.19 50 THR B O 1
ATOM 2548 N N . GLN B 1 51 ? -1.497 3.488 16.109 1 98 51 GLN B N 1
ATOM 2549 C CA . GLN B 1 51 ? -1.217 2.699 14.914 1 98 51 GLN B CA 1
ATOM 2550 C C . GLN B 1 51 ? 0.172 3.012 14.359 1 98 51 GLN B C 1
ATOM 2552 O O . GLN B 1 51 ? 0.922 2.102 14 1 98 51 GLN B O 1
ATOM 2557 N N . ILE B 1 52 ? 0.511 4.289 14.25 1 98.81 52 ILE B N 1
ATOM 2558 C CA . ILE B 1 52 ? 1.811 4.695 13.727 1 98.81 52 ILE B CA 1
ATOM 2559 C C . ILE B 1 52 ? 2.922 4.133 14.609 1 98.81 52 ILE B C 1
ATOM 2561 O O . ILE B 1 52 ? 3.846 3.48 14.117 1 98.81 52 ILE B O 1
ATOM 2565 N N . VAL B 1 53 ? 2.791 4.273 15.922 1 98.81 53 VAL B N 1
ATOM 2566 C CA . VAL B 1 53 ? 3.816 3.848 16.859 1 98.81 53 VAL B CA 1
ATOM 2567 C C . VAL B 1 53 ? 3.986 2.33 16.797 1 98.81 53 VAL B C 1
ATOM 2569 O O . VAL B 1 53 ? 5.109 1.83 16.688 1 98.81 53 VAL B O 1
ATOM 2572 N N . ASN B 1 54 ? 2.893 1.595 16.797 1 98.31 54 ASN B N 1
ATOM 2573 C CA . ASN B 1 54 ? 2.949 0.138 16.734 1 98.31 54 ASN B CA 1
ATOM 2574 C C . ASN B 1 54 ? 3.572 -0.345 15.43 1 98.31 54 ASN B C 1
ATOM 2576 O O . ASN B 1 54 ? 4.332 -1.314 15.422 1 98.31 54 ASN B O 1
ATOM 2580 N N . THR B 1 55 ? 3.221 0.29 14.344 1 98.62 55 THR B N 1
ATOM 2581 C CA . THR B 1 55 ? 3.75 -0.099 13.039 1 98.62 55 THR B CA 1
ATOM 2582 C C . THR B 1 55 ? 5.258 0.125 12.977 1 98.62 55 THR B C 1
ATOM 2584 O O . THR B 1 55 ? 6.004 -0.752 12.539 1 98.62 55 THR B O 1
ATOM 2587 N N . VAL B 1 56 ? 5.715 1.249 13.453 1 98.69 56 VAL B N 1
ATOM 2588 C CA . VAL B 1 56 ? 7.137 1.578 13.453 1 98.69 56 VAL B CA 1
ATOM 2589 C C . VAL B 1 56 ? 7.902 0.584 14.32 1 98.69 56 VAL B C 1
ATOM 2591 O O . VAL B 1 56 ? 8.914 0.028 13.891 1 98.69 56 VAL B O 1
ATOM 2594 N N . ARG B 1 57 ? 7.402 0.325 15.477 1 98.31 57 ARG B N 1
ATOM 2595 C CA . ARG B 1 57 ? 8.086 -0.567 16.406 1 98.31 57 ARG B CA 1
ATOM 2596 C C . ARG B 1 57 ? 8.156 -1.987 15.859 1 98.31 57 ARG B C 1
ATOM 2598 O O . ARG B 1 57 ? 9.148 -2.688 16.047 1 98.31 57 ARG B O 1
ATOM 2605 N N . ARG B 1 58 ? 7.141 -2.4 15.195 1 97.88 58 ARG B N 1
ATOM 2606 C CA . ARG B 1 58 ? 7.137 -3.721 14.57 1 97.88 58 ARG B CA 1
ATOM 2607 C C . ARG B 1 58 ? 8.172 -3.801 13.453 1 97.88 58 ARG B C 1
ATOM 2609 O O . ARG B 1 58 ? 8.953 -4.75 13.391 1 97.88 58 ARG B O 1
ATOM 2616 N N . LEU B 1 59 ? 8.234 -2.805 12.602 1 98.12 59 LEU B N 1
ATOM 2617 C CA . LEU B 1 59 ? 9.07 -2.848 11.406 1 98.12 59 LEU B CA 1
ATOM 2618 C C . LEU B 1 59 ? 10.547 -2.693 11.766 1 98.12 59 LEU B C 1
ATOM 2620 O O . LEU B 1 59 ? 11.414 -3.266 11.102 1 98.12 59 LEU B O 1
ATOM 2624 N N . VAL B 1 60 ? 10.844 -1.953 12.805 1 97.38 60 VAL B N 1
ATOM 2625 C CA . VAL B 1 60 ? 12.234 -1.687 13.164 1 97.38 60 VAL B CA 1
ATOM 2626 C C . VAL B 1 60 ? 12.891 -2.965 13.68 1 97.38 60 VAL B C 1
ATOM 2628 O O . VAL B 1 60 ? 14.117 -3.08 13.695 1 97.38 60 VAL B O 1
ATOM 2631 N N . LYS B 1 61 ? 12.062 -3.924 14.102 1 96.06 61 LYS B N 1
ATOM 2632 C CA . LYS B 1 61 ? 12.602 -5.195 14.586 1 96.06 61 LYS B CA 1
ATOM 2633 C C . LYS B 1 61 ? 13.172 -6.02 13.43 1 96.06 61 LYS B C 1
ATOM 2635 O O . LYS B 1 61 ? 14.133 -6.773 13.617 1 96.06 61 LYS B O 1
ATOM 2640 N N . ASP B 1 62 ? 12.625 -5.777 12.25 1 93.44 62 ASP B N 1
ATOM 2641 C CA . ASP B 1 62 ? 12.93 -6.727 11.188 1 93.44 62 ASP B CA 1
ATOM 2642 C C . ASP B 1 62 ? 13.656 -6.035 10.031 1 93.44 62 ASP B C 1
ATOM 2644 O O . ASP B 1 62 ? 14.203 -6.699 9.148 1 93.44 62 ASP B O 1
ATOM 2648 N N . HIS B 1 63 ? 13.672 -4.703 10.008 1 96.31 63 HIS B N 1
ATOM 2649 C CA . HIS B 1 63 ? 14.234 -3.979 8.875 1 96.31 63 HIS B CA 1
ATOM 2650 C C . HIS B 1 63 ? 15.188 -2.885 9.336 1 96.31 63 HIS B C 1
ATOM 2652 O O . HIS B 1 63 ? 15.07 -2.381 10.453 1 96.31 63 HIS B O 1
ATOM 2658 N N . ASN B 1 64 ? 16.109 -2.527 8.445 1 94.94 64 ASN B N 1
ATOM 2659 C CA . ASN B 1 64 ? 17.125 -1.548 8.844 1 94.94 64 ASN B CA 1
ATOM 2660 C C . ASN B 1 64 ? 17.031 -0.283 7.996 1 94.94 64 ASN B C 1
ATOM 2662 O O . ASN B 1 64 ? 17.75 0.689 8.25 1 94.94 64 ASN B O 1
ATOM 2666 N N . PHE B 1 65 ? 16.234 -0.213 6.996 1 97.75 65 PHE B N 1
ATOM 2667 C CA . PHE B 1 65 ? 15.984 0.964 6.168 1 97.75 65 PHE B CA 1
ATOM 2668 C C . PHE B 1 65 ? 14.484 1.206 6.004 1 97.75 65 PHE B C 1
ATOM 2670 O O . PHE B 1 65 ? 13.875 0.722 5.047 1 97.75 65 PHE B O 1
ATOM 2677 N N . ILE B 1 66 ? 13.93 1.993 6.891 1 98.75 66 ILE B N 1
ATOM 2678 C CA . ILE B 1 66 ? 12.492 2.254 6.891 1 98.75 66 ILE B CA 1
ATOM 2679 C C . ILE B 1 66 ? 12.234 3.709 6.512 1 98.75 66 ILE B C 1
ATOM 2681 O O . ILE B 1 66 ? 12.805 4.625 7.109 1 98.75 66 ILE B O 1
ATOM 2685 N N . ILE B 1 67 ? 11.398 3.865 5.52 1 98.75 67 ILE B N 1
ATOM 2686 C CA . ILE B 1 67 ? 10.977 5.215 5.152 1 98.75 67 ILE B CA 1
ATOM 2687 C C . ILE B 1 67 ? 9.531 5.434 5.574 1 98.75 67 ILE B C 1
ATOM 2689 O O . ILE B 1 67 ? 8.695 4.539 5.445 1 98.75 67 ILE B O 1
ATOM 2693 N N . SER B 1 68 ? 9.281 6.574 6.125 1 98.81 68 SER B N 1
ATOM 2694 C CA . SER B 1 68 ? 7.91 7.043 6.316 1 98.81 68 SER B CA 1
ATOM 2695 C C . SER B 1 68 ? 7.641 8.305 5.508 1 98.81 68 SER B C 1
ATOM 2697 O O . SER B 1 68 ? 8.531 9.141 5.34 1 98.81 68 SER B O 1
ATOM 2699 N N . THR B 1 69 ? 6.461 8.43 5 1 98.56 69 THR B N 1
ATOM 2700 C CA . THR B 1 69 ? 6.086 9.609 4.219 1 98.56 69 THR B CA 1
ATOM 2701 C C . THR B 1 69 ? 4.641 10.008 4.508 1 98.56 69 THR B C 1
ATOM 2703 O O . THR B 1 69 ? 3.768 9.141 4.633 1 98.56 69 THR B O 1
ATOM 2706 N N . GLY B 1 70 ? 4.48 11.32 4.715 1 97.19 70 GLY B N 1
ATOM 2707 C CA . GLY B 1 70 ? 3.176 11.875 5.055 1 97.19 70 GLY B CA 1
ATOM 2708 C C . GLY B 1 70 ? 3.055 12.266 6.512 1 97.19 70 GLY B C 1
ATOM 2709 O O . GLY B 1 70 ? 3.801 11.773 7.359 1 97.19 70 GLY B O 1
ATOM 2710 N N . GLY B 1 71 ? 2.182 13.211 6.777 1 97.31 71 GLY B N 1
ATOM 2711 C CA . GLY B 1 71 ? 1.791 13.539 8.141 1 97.31 71 GLY B CA 1
ATOM 2712 C C . GLY B 1 71 ? 2.738 14.516 8.812 1 97.31 71 GLY B C 1
ATOM 2713 O O . GLY B 1 71 ? 2.826 14.555 10.039 1 97.31 71 GLY B O 1
ATOM 2714 N N . ILE B 1 72 ? 3.477 15.305 7.988 1 97.94 72 ILE B N 1
ATOM 2715 C CA . ILE B 1 72 ? 4.461 16.172 8.633 1 97.94 72 ILE B CA 1
ATOM 2716 C C . ILE B 1 72 ? 4.09 17.625 8.414 1 97.94 72 ILE B C 1
ATOM 2718 O O . ILE B 1 72 ? 4.906 18.531 8.633 1 97.94 72 ILE B O 1
ATOM 2722 N N . GLY B 1 73 ? 2.895 17.938 8.008 1 96.56 73 GLY B N 1
ATOM 2723 C CA . GLY B 1 73 ? 2.428 19.297 7.82 1 96.56 73 GLY B CA 1
ATOM 2724 C C . GLY B 1 73 ? 2.025 19.969 9.117 1 96.56 73 GLY B C 1
ATOM 2725 O O . GLY B 1 73 ? 2.355 19.5 10.203 1 96.56 73 GLY B O 1
ATOM 2726 N N . PRO B 1 74 ? 1.347 21.109 8.961 1 97 74 PRO B N 1
ATOM 2727 C CA . PRO B 1 74 ? 1.041 21.922 10.141 1 97 74 PRO B CA 1
ATOM 2728 C C . PRO B 1 74 ? -0.356 21.656 10.695 1 97 74 PRO B C 1
ATOM 2730 O O . PRO B 1 74 ? -0.737 22.219 11.727 1 97 74 PRO B O 1
ATOM 2733 N N . THR B 1 75 ? -1.136 20.797 10.062 1 95.81 75 THR B N 1
ATOM 2734 C CA . THR B 1 75 ? -2.525 20.625 10.469 1 95.81 75 THR B CA 1
ATOM 2735 C C . THR B 1 75 ? -2.641 19.562 11.555 1 95.81 75 THR B C 1
ATOM 2737 O O . THR B 1 75 ? -1.647 18.922 11.922 1 95.81 75 THR B O 1
ATOM 2740 N N . HIS B 1 76 ? -3.809 19.406 12.094 1 94.62 76 HIS B N 1
ATOM 2741 C CA . HIS B 1 76 ? -4.055 18.609 13.297 1 94.62 76 HIS B CA 1
ATOM 2742 C C . HIS B 1 76 ? -3.756 17.125 13.047 1 94.62 76 HIS B C 1
ATOM 2744 O O . HIS B 1 76 ? -3.463 16.391 13.992 1 94.62 76 HIS B O 1
ATOM 2750 N N . ASP B 1 77 ? -3.797 16.688 11.82 1 94.25 77 ASP B N 1
ATOM 2751 C CA . ASP B 1 77 ? -3.576 15.281 11.516 1 94.25 77 ASP B CA 1
ATOM 2752 C C . ASP B 1 77 ? -2.121 15.023 11.133 1 94.25 77 ASP B C 1
ATOM 2754 O O . ASP B 1 77 ? -1.733 13.875 10.883 1 94.25 77 ASP B O 1
ATOM 2758 N N . ASP B 1 78 ? -1.33 15.992 11.18 1 97.12 78 ASP B N 1
ATOM 2759 C CA . ASP B 1 78 ? 0.096 15.844 10.898 1 97.12 78 ASP B CA 1
ATOM 2760 C C . ASP B 1 78 ? 0.872 15.508 12.172 1 97.12 78 ASP B C 1
ATOM 2762 O O . ASP B 1 78 ? 1.521 16.375 12.758 1 97.12 78 ASP B O 1
ATOM 2766 N N . ILE B 1 79 ? 0.898 14.234 12.492 1 97.88 79 ILE B N 1
ATOM 2767 C CA . ILE B 1 79 ? 1.395 13.844 13.805 1 97.88 79 ILE B CA 1
ATOM 2768 C C . ILE B 1 79 ? 2.58 12.891 13.641 1 97.88 79 ILE B C 1
ATOM 2770 O O . ILE B 1 79 ? 2.969 12.211 14.594 1 97.88 79 ILE B O 1
ATOM 2774 N N . THR B 1 80 ? 3.15 12.789 12.453 1 98.69 80 THR B N 1
ATOM 2775 C CA . THR B 1 80 ? 4.164 11.781 12.148 1 98.69 80 THR B CA 1
ATOM 2776 C C . THR B 1 80 ? 5.414 12 12.992 1 98.69 80 THR B C 1
ATOM 2778 O O . THR B 1 80 ? 5.918 11.062 13.617 1 98.69 80 THR B O 1
ATOM 2781 N N . TYR B 1 81 ? 5.941 13.266 13.078 1 98.81 81 TYR B N 1
ATOM 2782 C CA . TYR B 1 81 ? 7.156 13.523 13.844 1 98.81 81 TYR B CA 1
ATOM 2783 C C . TYR B 1 81 ? 6.98 13.125 15.305 1 98.81 81 TYR B C 1
ATOM 2785 O O . TYR B 1 81 ? 7.836 12.453 15.875 1 98.81 81 TYR B O 1
ATOM 2793 N N . GLU B 1 82 ? 5.871 13.492 15.859 1 98.5 82 GLU B N 1
ATOM 2794 C CA . GLU B 1 82 ? 5.602 13.18 17.266 1 98.5 82 GLU B CA 1
ATOM 2795 C C . GLU B 1 82 ? 5.508 11.672 17.484 1 98.5 82 GLU B C 1
ATOM 2797 O O . GLU B 1 82 ? 6.039 11.148 18.453 1 98.5 82 GLU B O 1
ATOM 2802 N N . CYS B 1 83 ? 4.828 11.008 16.594 1 98.81 83 CYS B N 1
ATOM 2803 C CA . CYS B 1 83 ? 4.664 9.562 16.703 1 98.81 83 CYS B CA 1
ATOM 2804 C C . CYS B 1 83 ? 5.996 8.844 16.547 1 98.81 83 CYS B C 1
ATOM 2806 O O . CYS B 1 83 ? 6.266 7.852 17.234 1 98.81 83 CYS B O 1
ATOM 2808 N N . MET B 1 84 ? 6.816 9.312 15.648 1 98.75 84 MET B N 1
ATOM 2809 C CA . MET B 1 84 ? 8.133 8.727 15.453 1 98.75 84 MET B CA 1
ATOM 2810 C C . MET B 1 84 ? 8.992 8.898 16.703 1 98.75 84 MET B C 1
ATOM 2812 O O . MET B 1 84 ? 9.656 7.953 17.141 1 98.75 84 MET B O 1
ATOM 2816 N N . ALA B 1 85 ? 8.984 10.094 17.266 1 98.69 85 ALA B N 1
ATOM 2817 C CA . ALA B 1 85 ? 9.711 10.336 18.516 1 98.69 85 ALA B CA 1
ATOM 2818 C C . ALA B 1 85 ? 9.25 9.375 19.609 1 98.69 85 ALA B C 1
ATOM 2820 O O . ALA B 1 85 ? 10.078 8.742 20.266 1 98.69 85 ALA B O 1
ATOM 2821 N N . LYS B 1 86 ? 7.965 9.266 19.75 1 98.5 86 LYS B N 1
ATOM 2822 C CA . LYS B 1 86 ? 7.379 8.391 20.75 1 98.5 86 LYS B CA 1
ATOM 2823 C C . LYS B 1 86 ? 7.809 6.941 20.531 1 98.5 86 LYS B C 1
ATOM 2825 O O . LYS B 1 86 ? 8.062 6.215 21.5 1 98.5 86 LYS B O 1
ATOM 2830 N N . SER B 1 87 ? 7.883 6.484 19.312 1 98.5 87 SER B N 1
ATOM 2831 C CA . SER B 1 87 ? 8.258 5.113 18.984 1 98.5 87 SER B CA 1
ATOM 2832 C C . SER B 1 87 ? 9.648 4.777 19.484 1 98.5 87 SER B C 1
ATOM 2834 O O . SER B 1 87 ? 9.969 3.609 19.719 1 98.5 87 SER B O 1
ATOM 2836 N N . PHE B 1 88 ? 10.484 5.77 19.703 1 98.19 88 PHE B N 1
ATOM 2837 C CA . PHE B 1 88 ? 11.859 5.551 20.125 1 98.19 88 PHE B CA 1
ATOM 2838 C C . PHE B 1 88 ? 12.109 6.164 21.5 1 98.19 88 PHE B C 1
ATOM 2840 O O . PHE B 1 88 ? 13.25 6.277 21.938 1 98.19 88 PHE B O 1
ATOM 2847 N N . GLU B 1 89 ? 11.023 6.66 22.156 1 98 89 GLU B N 1
ATOM 2848 C CA . GLU B 1 89 ? 11.094 7.277 23.469 1 98 89 GLU B CA 1
ATOM 2849 C C . GLU B 1 89 ? 11.992 8.516 23.453 1 98 89 GLU B C 1
ATOM 2851 O O . GLU B 1 89 ? 12.859 8.672 24.312 1 98 89 GLU B O 1
ATOM 2856 N N . LEU B 1 90 ? 11.844 9.312 22.453 1 98.5 90 LEU B N 1
ATOM 2857 C CA . LEU B 1 90 ? 12.562 10.57 22.281 1 98.5 90 LEU B CA 1
ATOM 2858 C C . LEU B 1 90 ? 11.625 11.758 22.453 1 98.5 90 LEU B C 1
ATOM 2860 O O . LEU B 1 90 ? 10.414 11.633 22.25 1 98.5 90 LEU B O 1
ATOM 2864 N N . PRO B 1 91 ? 12.125 12.828 22.859 1 98.38 91 PRO B N 1
ATOM 2865 C CA . PRO B 1 91 ? 11.328 14.055 22.828 1 98.38 91 PRO B CA 1
ATOM 2866 C C . PRO B 1 91 ? 11.211 14.656 21.438 1 98.38 91 PRO B C 1
ATOM 2868 O O . PRO B 1 91 ? 11.977 14.281 20.531 1 98.38 91 PRO B O 1
ATOM 2871 N N . CYS B 1 92 ? 10.297 15.523 21.234 1 97.62 92 CYS B N 1
ATOM 2872 C CA . CYS B 1 92 ? 10.141 16.359 20.047 1 97.62 92 CYS B CA 1
ATOM 2873 C C . CYS B 1 92 ? 10.367 17.828 20.391 1 97.62 92 CYS B C 1
ATOM 2875 O O . CYS B 1 92 ? 9.703 18.375 21.266 1 97.62 92 CYS B O 1
ATOM 2877 N N . GLU B 1 93 ? 11.258 18.391 19.672 1 98.06 93 GLU B N 1
ATOM 2878 C CA . GLU B 1 93 ? 11.609 19.781 19.938 1 98.06 93 GLU B CA 1
ATOM 2879 C C . GLU B 1 93 ? 11.82 20.562 18.641 1 98.06 93 GLU B C 1
ATOM 2881 O O . GLU B 1 93 ? 12.07 19.969 17.578 1 98.06 93 GLU B O 1
ATOM 2886 N N . LEU B 1 94 ? 11.688 21.828 18.812 1 98.06 94 LEU B N 1
ATOM 2887 C CA . LEU B 1 94 ? 11.945 22.703 17.672 1 98.06 94 LEU B CA 1
ATOM 2888 C C . LEU B 1 94 ? 13.398 22.594 17.219 1 98.06 94 LEU B C 1
ATOM 2890 O O . LEU B 1 94 ? 14.312 22.766 18.031 1 98.06 94 LEU B O 1
ATOM 2894 N N . ASP B 1 95 ? 13.617 22.25 15.984 1 97.88 95 ASP B N 1
ATOM 2895 C CA . ASP B 1 95 ? 14.961 22.172 15.422 1 97.88 95 ASP B CA 1
ATOM 2896 C C . ASP B 1 95 ? 15.453 23.562 14.984 1 97.88 95 ASP B C 1
ATOM 2898 O O . ASP B 1 95 ? 14.852 24.188 14.109 1 97.88 95 ASP B O 1
ATOM 2902 N N . ALA B 1 96 ? 16.547 23.969 15.477 1 96.94 96 ALA B N 1
ATOM 2903 C CA . ALA B 1 96 ? 17.062 25.312 15.266 1 96.94 96 ALA B CA 1
ATOM 2904 C C . ALA B 1 96 ? 17.453 25.531 13.812 1 96.94 96 ALA B C 1
ATOM 2906 O O . ALA B 1 96 ? 17.188 26.594 13.242 1 96.94 96 ALA B O 1
ATOM 2907 N N . GLU B 1 97 ? 18.109 24.578 13.258 1 97.38 97 GLU B N 1
ATOM 2908 C CA . GLU B 1 97 ? 18.547 24.719 11.867 1 97.38 97 GLU B CA 1
ATOM 2909 C C . GLU B 1 97 ? 17.344 24.797 10.922 1 97.38 97 GLU B C 1
ATOM 2911 O O . GLU B 1 97 ? 17.312 25.609 10.008 1 97.38 97 GLU B O 1
ATOM 2916 N N . CYS B 1 98 ? 16.391 23.938 11.125 1 98.06 98 CYS B N 1
ATOM 2917 C CA . CYS B 1 98 ? 15.188 23.953 10.305 1 98.06 98 CYS B CA 1
ATOM 2918 C C . CYS B 1 98 ? 14.469 25.297 10.422 1 98.06 98 CYS B C 1
ATOM 2920 O O . CYS B 1 98 ? 14.055 25.875 9.422 1 98.06 98 CYS B O 1
ATOM 2922 N N . LYS B 1 99 ? 14.328 25.75 11.641 1 97.69 99 LYS B N 1
ATOM 2923 C CA . LYS B 1 99 ? 13.695 27.047 11.883 1 97.69 99 LYS B CA 1
ATOM 2924 C C . LYS B 1 99 ? 14.406 28.156 11.125 1 97.69 99 LYS B C 1
ATOM 2926 O O . LYS B 1 99 ? 13.766 29.016 10.516 1 97.69 99 LYS B O 1
ATOM 2931 N N . GLU B 1 100 ? 15.688 28.156 11.188 1 97.38 100 GLU B N 1
ATOM 2932 C CA . GLU B 1 100 ? 16.469 29.188 10.5 1 97.38 100 GLU B CA 1
ATOM 2933 C C . GLU B 1 100 ? 16.266 29.125 8.992 1 97.38 100 GLU B C 1
ATOM 2935 O O . GLU B 1 100 ? 16.156 30.156 8.328 1 97.38 100 GLU B O 1
ATOM 2940 N N . ARG B 1 101 ? 16.234 27.953 8.477 1 97.44 101 ARG B N 1
ATOM 2941 C CA . ARG B 1 101 ? 16 27.781 7.047 1 97.44 101 ARG B CA 1
ATOM 2942 C C . ARG B 1 101 ? 14.617 28.281 6.652 1 97.44 101 ARG B C 1
ATOM 2944 O O . ARG B 1 101 ? 14.445 28.891 5.602 1 97.44 101 ARG B O 1
ATOM 2951 N N . MET B 1 102 ? 13.672 28 7.52 1 97.12 102 MET B N 1
ATOM 2952 C CA . MET B 1 102 ? 12.32 28.484 7.285 1 97.12 102 MET B CA 1
ATOM 2953 C C . MET B 1 102 ? 12.273 30.016 7.289 1 97.12 102 MET B C 1
ATOM 2955 O O . MET B 1 102 ? 11.625 30.625 6.438 1 97.12 102 MET B O 1
ATOM 2959 N N . ARG B 1 103 ? 12.906 30.578 8.188 1 95.94 103 ARG B N 1
ATOM 2960 C CA . ARG B 1 103 ? 12.953 32.031 8.312 1 95.94 103 ARG B CA 1
ATOM 2961 C C . ARG B 1 103 ? 13.562 32.656 7.066 1 95.94 103 ARG B C 1
ATOM 2963 O O . ARG B 1 103 ? 13.039 33.656 6.543 1 95.94 103 ARG B O 1
ATOM 2970 N N . ARG B 1 104 ? 14.633 32.156 6.586 1 95.19 104 ARG B N 1
ATOM 2971 C CA . ARG B 1 104 ? 15.32 32.656 5.41 1 95.19 104 ARG B CA 1
ATOM 2972 C C . ARG B 1 104 ? 14.43 32.594 4.172 1 95.19 104 ARG B C 1
ATOM 2974 O O . ARG B 1 104 ? 14.477 33.469 3.307 1 95.19 104 ARG B O 1
ATOM 2981 N N . LYS B 1 105 ? 13.633 31.578 4.129 1 93.12 105 LYS B N 1
ATOM 2982 C CA . LYS B 1 105 ? 12.852 31.312 2.928 1 93.12 105 LYS B CA 1
ATOM 2983 C C . LYS B 1 105 ? 11.586 32.156 2.891 1 93.12 105 LYS B C 1
ATOM 2985 O O . LYS B 1 105 ? 11.18 32.625 1.827 1 93.12 105 LYS B O 1
ATOM 2990 N N . SER B 1 106 ? 10.914 32.344 4.035 1 90.56 106 SER B N 1
ATOM 2991 C CA . SER B 1 106 ? 9.586 32.938 3.938 1 90.56 106 SER B CA 1
ATOM 2992 C C . SER B 1 106 ? 9.367 33.969 5.023 1 90.56 106 SER B C 1
ATOM 2994 O O . SER B 1 106 ? 8.305 34.594 5.09 1 90.56 106 SER B O 1
ATOM 2996 N N . ASP B 1 107 ? 10.211 34.156 5.949 1 92.12 107 ASP B N 1
ATOM 2997 C CA . ASP B 1 107 ? 10.094 35.094 7.059 1 92.12 107 ASP B CA 1
ATOM 2998 C C . ASP B 1 107 ? 8.719 35 7.727 1 92.12 107 ASP B C 1
ATOM 3000 O O . ASP B 1 107 ? 7.992 35.969 7.828 1 92.12 107 ASP B O 1
ATOM 3004 N N . PRO B 1 108 ? 8.461 33.844 8.258 1 92.62 108 PRO B N 1
ATOM 3005 C CA . PRO B 1 108 ? 7.113 33.594 8.789 1 92.62 108 PRO B CA 1
ATOM 3006 C C . PRO B 1 108 ? 6.766 34.5 9.969 1 92.62 108 PRO B C 1
ATOM 3008 O O . PRO B 1 108 ? 5.598 34.844 10.148 1 92.62 108 PRO B O 1
ATOM 3011 N N . GLU B 1 109 ? 7.652 34.906 10.75 1 92.31 109 GLU B N 1
ATOM 3012 C CA . GLU B 1 109 ? 7.398 35.75 11.906 1 92.31 109 GLU B CA 1
ATOM 3013 C C . GLU B 1 109 ? 6.809 37.094 11.484 1 92.31 109 GLU B C 1
ATOM 3015 O O . GLU B 1 109 ? 6.004 37.688 12.211 1 92.31 109 GLU B O 1
ATOM 3020 N N . ALA B 1 110 ? 7.164 37.531 10.289 1 91.62 110 ALA B N 1
ATOM 3021 C CA . ALA B 1 110 ? 6.676 38.781 9.781 1 91.62 110 ALA B CA 1
ATOM 3022 C C . ALA B 1 110 ? 5.316 38.625 9.109 1 91.62 110 ALA B C 1
ATOM 3024 O O . ALA B 1 110 ? 4.523 39.562 9.055 1 91.62 110 ALA B O 1
ATOM 3025 N N . ARG B 1 111 ? 5 37.5 8.719 1 91.81 111 ARG B N 1
ATOM 3026 C CA . ARG B 1 111 ? 3.873 37.312 7.812 1 91.81 111 ARG B CA 1
ATOM 3027 C C . ARG B 1 111 ? 2.697 36.656 8.531 1 91.81 111 ARG B C 1
ATOM 3029 O O . ARG B 1 111 ? 1.546 36.812 8.117 1 91.81 111 ARG B O 1
ATOM 3036 N N . LEU B 1 112 ? 2.998 35.938 9.586 1 93.69 112 LEU B N 1
ATOM 3037 C CA . LEU B 1 112 ? 1.97 35.094 10.195 1 93.69 112 LEU B CA 1
ATOM 3038 C C . LEU B 1 112 ? 1.606 35.625 11.586 1 93.69 112 LEU B C 1
ATOM 3040 O O . LEU B 1 112 ? 2.457 36.156 12.289 1 93.69 112 LEU B O 1
ATOM 3044 N N . ASP B 1 113 ? 0.35 35.438 11.898 1 94.12 113 ASP B N 1
ATOM 3045 C CA . ASP B 1 113 ? -0.036 35.719 13.273 1 94.12 113 ASP B CA 1
ATOM 3046 C C . ASP B 1 113 ? 0.449 34.594 14.219 1 94.12 113 ASP B C 1
ATOM 3048 O O . ASP B 1 113 ? 1.066 33.625 13.773 1 94.12 113 ASP B O 1
ATOM 3052 N N . ALA B 1 114 ? 0.208 34.75 15.477 1 93.94 114 ALA B N 1
ATOM 3053 C CA . ALA B 1 114 ? 0.786 33.875 16.5 1 93.94 114 ALA B CA 1
ATOM 3054 C C . ALA B 1 114 ? 0.364 32.438 16.312 1 93.94 114 ALA B C 1
ATOM 3056 O O . ALA B 1 114 ? 1.195 31.531 16.375 1 93.94 114 ALA B O 1
ATOM 3057 N N . ASP B 1 115 ? -0.852 32.219 16.094 1 93.44 115 ASP B N 1
ATOM 3058 C CA . ASP B 1 115 ? -1.368 30.844 15.93 1 93.44 115 ASP B CA 1
ATOM 3059 C C . ASP B 1 115 ? -0.808 30.188 14.672 1 93.44 115 ASP B C 1
ATOM 3061 O O . ASP B 1 115 ? -0.386 29.031 14.703 1 93.44 115 ASP B O 1
ATOM 3065 N N . ALA B 1 116 ? -0.849 30.906 13.609 1 94.75 116 ALA B N 1
ATOM 3066 C CA . ALA B 1 116 ? -0.314 30.391 12.352 1 94.75 116 ALA B CA 1
ATOM 3067 C C . ALA B 1 116 ? 1.186 30.141 12.453 1 94.75 116 ALA B C 1
ATOM 3069 O O . ALA B 1 116 ? 1.7 29.188 11.852 1 94.75 116 ALA B O 1
ATOM 3070 N N . LEU B 1 117 ? 1.833 31 13.164 1 96 117 LEU B N 1
ATOM 3071 C CA . LEU B 1 117 ? 3.27 30.828 13.359 1 96 117 LEU B CA 1
ATOM 3072 C C . LEU B 1 117 ? 3.566 29.562 14.148 1 96 117 LEU B C 1
ATOM 3074 O O . LEU B 1 117 ? 4.484 28.812 13.805 1 96 117 LEU B O 1
ATOM 3078 N N . LYS B 1 118 ? 2.828 29.328 15.188 1 95.69 118 LYS B N 1
ATOM 3079 C CA . LYS B 1 118 ? 2.967 28.109 15.969 1 95.69 118 LYS B CA 1
ATOM 3080 C C . LYS B 1 118 ? 2.758 26.875 15.102 1 95.69 118 LYS B C 1
ATOM 3082 O O . LYS B 1 118 ? 3.525 25.906 15.188 1 95.69 118 LYS B O 1
ATOM 3087 N N . ALA B 1 119 ? 1.738 26.906 14.281 1 95.25 119 ALA B N 1
ATOM 3088 C CA . ALA B 1 119 ? 1.46 25.797 13.359 1 95.25 119 ALA B CA 1
ATOM 3089 C C . ALA B 1 119 ? 2.604 25.609 12.367 1 95.25 119 ALA B C 1
ATOM 3091 O O . ALA B 1 119 ? 3.006 24.484 12.078 1 95.25 119 ALA B O 1
ATOM 3092 N N . HIS B 1 120 ? 3.047 26.672 11.906 1 96.5 120 HIS B N 1
ATOM 3093 C CA . HIS B 1 120 ? 4.152 26.641 10.953 1 96.5 120 HIS B CA 1
ATOM 3094 C C . HIS B 1 120 ? 5.379 25.969 11.555 1 96.5 120 HIS B C 1
ATOM 3096 O O . HIS B 1 120 ? 5.984 25.094 10.922 1 96.5 120 HIS B O 1
ATOM 3102 N N . TYR B 1 121 ? 5.699 26.25 12.734 1 97 121 TYR B N 1
ATOM 3103 C CA . TYR B 1 121 ? 6.91 25.734 13.352 1 97 121 TYR B CA 1
ATOM 3104 C C . TYR B 1 121 ? 6.684 24.328 13.891 1 97 121 TYR B C 1
ATOM 3106 O O . TYR B 1 121 ? 7.637 23.625 14.242 1 97 121 TYR B O 1
ATOM 3114 N N . GLN B 1 122 ? 5.453 23.891 13.906 1 96.19 122 GLN B N 1
ATOM 3115 C CA . GLN B 1 122 ? 5.207 22.484 14.156 1 96.19 122 GLN B CA 1
ATOM 3116 C C . GLN B 1 122 ? 5.93 21.609 13.133 1 96.19 122 GLN B C 1
ATOM 3118 O O . GLN B 1 122 ? 6.406 20.516 13.461 1 96.19 122 GLN B O 1
ATOM 3123 N N . MET B 1 123 ? 6.074 22.078 11.961 1 97.62 123 MET B N 1
ATOM 3124 C CA . MET B 1 123 ? 6.73 21.344 10.891 1 97.62 123 MET B CA 1
ATOM 3125 C C . MET B 1 123 ? 8.234 21.234 11.141 1 97.62 123 MET B C 1
ATOM 3127 O O . MET B 1 123 ? 8.914 20.422 10.523 1 97.62 123 MET B O 1
ATOM 3131 N N . ALA B 1 124 ? 8.734 22.078 12.055 1 98.25 124 ALA B N 1
ATOM 3132 C CA . ALA B 1 124 ? 10.148 22.078 12.414 1 98.25 124 ALA B CA 1
ATOM 3133 C C . ALA B 1 124 ? 10.359 21.438 13.781 1 98.25 124 ALA B C 1
ATOM 3135 O O . ALA B 1 124 ? 11.484 21.422 14.297 1 98.25 124 ALA B O 1
ATOM 3136 N N . THR B 1 125 ? 9.289 21 14.422 1 98.44 125 THR B N 1
ATOM 3137 C CA . THR B 1 125 ? 9.359 20.297 15.703 1 98.44 125 THR B CA 1
ATOM 3138 C C . THR B 1 125 ? 9.516 18.797 15.492 1 98.44 125 THR B C 1
ATOM 3140 O O . THR B 1 125 ? 8.555 18.109 15.125 1 98.44 125 THR B O 1
ATOM 3143 N N . MET B 1 126 ? 10.695 18.312 15.711 1 98.62 126 MET B N 1
ATOM 3144 C CA . MET B 1 126 ? 11.086 16.969 15.281 1 98.62 126 MET B CA 1
ATOM 3145 C C . MET B 1 126 ? 11.742 16.203 16.422 1 98.62 126 MET B C 1
ATOM 3147 O O . MET B 1 126 ? 12.117 16.797 17.438 1 98.62 126 MET B O 1
ATOM 3151 N N . PRO B 1 127 ? 11.82 14.875 16.219 1 98.81 127 PRO B N 1
ATOM 3152 C CA . PRO B 1 127 ? 12.531 14.07 17.219 1 98.81 127 PRO B CA 1
ATOM 3153 C C . PRO B 1 127 ? 13.922 14.602 17.531 1 98.81 127 PRO B C 1
ATOM 3155 O O . PRO B 1 127 ? 14.633 15.055 16.625 1 98.81 127 PRO B O 1
ATOM 3158 N N . LYS B 1 128 ? 14.281 14.539 18.812 1 98.38 128 LYS B N 1
ATOM 3159 C CA . LYS B 1 128 ? 15.578 15.016 19.266 1 98.38 128 LYS B CA 1
ATOM 3160 C C . LYS B 1 128 ? 16.281 13.977 20.141 1 98.38 128 LYS B C 1
ATOM 3162 O O . LYS B 1 128 ? 15.633 13.32 20.953 1 98.38 128 LYS B O 1
ATOM 3167 N N . GLY B 1 129 ? 17.578 13.797 19.906 1 97.75 129 GLY B N 1
ATOM 3168 C CA . GLY B 1 129 ? 18.375 12.859 20.688 1 97.75 129 GLY B CA 1
ATOM 3169 C C . GLY B 1 129 ? 19.656 12.445 19.969 1 97.75 129 GLY B C 1
ATOM 3170 O O . GLY B 1 129 ? 19.891 12.82 18.828 1 97.75 129 GLY B O 1
ATOM 3171 N N . PRO B 1 130 ? 20.484 11.75 20.656 1 97.06 130 PRO B N 1
ATOM 3172 C CA . PRO B 1 130 ? 21.797 11.367 20.109 1 97.06 130 PRO B CA 1
ATOM 3173 C C . PRO B 1 130 ? 21.672 10.484 18.859 1 97.06 130 PRO B C 1
ATOM 3175 O O . PRO B 1 130 ? 22.578 10.469 18.031 1 97.06 130 PRO B O 1
ATOM 3178 N N . SER B 1 131 ? 20.578 9.859 18.75 1 97.5 131 SER B N 1
ATOM 3179 C CA . SER B 1 131 ? 20.406 8.938 17.641 1 97.5 131 SER B CA 1
ATOM 3180 C C . SER B 1 131 ? 19.719 9.609 16.453 1 97.5 131 SER B C 1
ATOM 3182 O O . SER B 1 131 ? 19.453 8.969 15.445 1 97.5 131 SER B O 1
ATOM 3184 N N . VAL B 1 132 ? 19.438 10.898 16.594 1 98.62 132 VAL B N 1
ATOM 3185 C CA . VAL B 1 132 ? 18.688 11.617 15.578 1 98.62 132 VAL B CA 1
ATOM 3186 C C . VAL B 1 132 ? 19.625 12.453 14.727 1 98.62 132 VAL B C 1
ATOM 3188 O O . VAL B 1 132 ? 20.562 13.078 15.242 1 98.62 132 VAL B O 1
ATOM 3191 N N . LYS B 1 133 ? 19.438 12.391 13.453 1 98.31 133 LYS B N 1
ATOM 3192 C CA . LYS B 1 133 ? 20.188 13.234 12.516 1 98.31 133 LYS B CA 1
ATOM 3193 C C . LYS B 1 133 ? 19.25 13.805 11.445 1 98.31 133 LYS B C 1
ATOM 3195 O O . LYS B 1 133 ? 18.5 13.07 10.812 1 98.31 133 LYS B O 1
ATOM 3200 N N . ASN B 1 134 ? 19.25 15.086 11.266 1 98.5 134 ASN B N 1
ATOM 3201 C CA . ASN B 1 134 ? 18.516 15.758 10.195 1 98.5 134 ASN B CA 1
ATOM 3202 C C . ASN B 1 134 ? 19.406 16.016 8.984 1 98.5 134 ASN B C 1
ATOM 3204 O O . ASN B 1 134 ? 20.406 16.734 9.086 1 98.5 134 ASN B O 1
ATOM 3208 N N . TYR B 1 135 ? 19.031 15.453 7.852 1 98.56 135 TYR B N 1
ATOM 3209 C CA . TYR B 1 135 ? 19.797 15.641 6.617 1 98.56 135 TYR B CA 1
ATOM 3210 C C . TYR B 1 135 ? 19.125 16.672 5.715 1 98.56 135 TYR B C 1
ATOM 3212 O O . TYR B 1 135 ? 18.062 16.406 5.156 1 98.56 135 TYR B O 1
ATOM 3220 N N . TYR B 1 136 ? 19.719 17.797 5.621 1 98.12 136 TYR B N 1
ATOM 3221 C CA . TYR B 1 136 ? 19.266 18.812 4.668 1 98.12 136 TYR B CA 1
ATOM 3222 C C . TYR B 1 136 ? 19.844 18.562 3.287 1 98.12 136 TYR B C 1
ATOM 3224 O O . TYR B 1 136 ? 20.875 19.141 2.93 1 98.12 136 TYR B O 1
ATOM 3232 N N . VAL B 1 137 ? 19.109 17.828 2.451 1 98 137 VAL B N 1
ATOM 3233 C CA . VAL B 1 137 ? 19.656 17.203 1.25 1 98 137 VAL B CA 1
ATOM 3234 C C . VAL B 1 137 ? 19.469 18.141 0.057 1 98 137 VAL B C 1
ATOM 3236 O O . VAL B 1 137 ? 20.109 17.953 -0.986 1 98 137 VAL B O 1
ATOM 3239 N N . CYS B 1 138 ? 18.625 19.109 0.144 1 97.25 138 CYS B N 1
ATOM 3240 C CA . CYS B 1 138 ? 18.406 20.125 -0.88 1 97.25 138 CYS B CA 1
ATOM 3241 C C . CYS B 1 138 ? 18.578 21.516 -0.305 1 97.25 138 CYS B C 1
ATOM 3243 O O . CYS B 1 138 ? 17.875 21.906 0.636 1 97.25 138 CYS B O 1
ATOM 3245 N N . ASP B 1 139 ? 19.328 22.328 -0.935 1 95.44 139 ASP B N 1
ATOM 3246 C CA . ASP B 1 139 ? 19.672 23.656 -0.412 1 95.44 139 ASP B CA 1
ATOM 3247 C C . ASP B 1 139 ? 18.469 24.578 -0.445 1 95.44 139 ASP B C 1
ATOM 3249 O O . ASP B 1 139 ? 18.344 25.484 0.392 1 95.44 139 ASP B O 1
ATOM 3253 N N . ASP B 1 140 ? 17.641 24.328 -1.382 1 96.19 140 ASP B N 1
ATOM 3254 C CA . ASP B 1 140 ? 16.516 25.25 -1.567 1 96.19 140 ASP B CA 1
ATOM 3255 C C . ASP B 1 140 ? 15.312 24.812 -0.748 1 96.19 140 ASP B C 1
ATOM 3257 O O . ASP B 1 140 ? 14.25 25.438 -0.812 1 96.19 140 ASP B O 1
ATOM 3261 N N . LEU B 1 141 ? 15.453 23.734 0.039 1 96.94 141 LEU B N 1
ATOM 3262 C CA . LEU B 1 141 ? 14.375 23.25 0.9 1 96.94 141 LEU B CA 1
ATOM 3263 C C . LEU B 1 141 ? 14.734 23.438 2.371 1 96.94 141 LEU B C 1
ATOM 3265 O O . LEU B 1 141 ? 15.891 23.234 2.76 1 96.94 141 LEU B O 1
ATOM 3269 N N . TRP B 1 142 ? 13.703 23.75 3.115 1 97.75 142 TRP B N 1
ATOM 3270 C CA . TRP B 1 142 ? 13.945 23.859 4.551 1 97.75 142 TRP B CA 1
ATOM 3271 C C . TRP B 1 142 ? 13.75 22.516 5.246 1 97.75 142 TRP B C 1
ATOM 3273 O O . TRP B 1 142 ? 14.328 22.266 6.305 1 97.75 142 TRP B O 1
ATOM 3283 N N . VAL B 1 143 ? 12.914 21.656 4.695 1 97.88 143 VAL B N 1
ATOM 3284 C CA . VAL B 1 143 ? 12.531 20.406 5.348 1 97.88 143 VAL B CA 1
ATOM 3285 C C . VAL B 1 143 ? 13.656 19.375 5.195 1 97.88 143 VAL B C 1
ATOM 3287 O O . VAL B 1 143 ? 14.156 19.156 4.086 1 97.88 143 VAL B O 1
ATOM 3290 N N . PRO B 1 144 ? 14.148 18.766 6.277 1 98.62 144 PRO B N 1
ATOM 3291 C CA . PRO B 1 144 ? 15.156 17.703 6.207 1 98.62 144 PRO B CA 1
ATOM 3292 C C . PRO B 1 144 ? 14.539 16.297 6.117 1 98.62 144 PRO B C 1
ATOM 3294 O O . PRO B 1 144 ? 13.328 16.156 6.25 1 98.62 144 PRO B O 1
ATOM 3297 N N . ILE B 1 145 ? 15.375 15.391 5.773 1 98.81 145 ILE B N 1
ATOM 3298 C CA . ILE B 1 145 ? 15.086 14 6.117 1 98.81 145 ILE B CA 1
ATOM 3299 C C . ILE B 1 145 ? 15.531 13.719 7.551 1 98.81 145 ILE B C 1
ATOM 3301 O O . ILE B 1 145 ? 16.734 13.656 7.836 1 98.81 145 ILE B O 1
ATOM 3305 N N . CYS B 1 146 ? 14.578 13.656 8.422 1 98.81 146 CYS B N 1
ATOM 3306 C CA . CYS B 1 146 ? 14.883 13.328 9.812 1 98.81 146 CYS B CA 1
ATOM 3307 C C . CYS B 1 146 ? 15.109 11.836 9.992 1 98.81 146 CYS B C 1
ATOM 3309 O O . CYS B 1 146 ? 14.242 11.023 9.656 1 98.81 146 CYS B O 1
ATOM 3311 N N . SER B 1 147 ? 16.266 11.477 10.477 1 98.62 147 SER B N 1
ATOM 3312 C CA . SER B 1 147 ? 16.641 10.078 10.648 1 98.62 147 SER B CA 1
ATOM 3313 C C . SER B 1 147 ? 16.75 9.719 12.133 1 98.62 147 SER B C 1
ATOM 3315 O O . SER B 1 147 ? 17.266 10.508 12.93 1 98.62 147 SER B O 1
ATOM 3317 N N . ILE B 1 148 ? 16.219 8.594 12.469 1 98.5 148 ILE B N 1
ATOM 3318 C CA . ILE B 1 148 ? 16.375 8.07 13.82 1 98.5 148 ILE B CA 1
ATOM 3319 C C . ILE B 1 148 ? 17.141 6.746 13.781 1 98.5 148 ILE B C 1
ATOM 3321 O O . ILE B 1 148 ? 16.688 5.785 13.148 1 98.5 148 ILE B O 1
ATOM 3325 N N . SER B 1 149 ? 18.328 6.641 14.375 1 96.12 149 SER B N 1
ATOM 3326 C CA . SER B 1 149 ? 19.172 5.461 14.555 1 96.12 149 SER B CA 1
ATOM 3327 C C . SER B 1 149 ? 19.641 4.91 13.219 1 96.12 149 SER B C 1
ATOM 3329 O O . SER B 1 149 ? 19.953 3.723 13.102 1 96.12 149 SER B O 1
ATOM 3331 N N . HIS B 1 150 ? 19.531 5.773 12.219 1 94.19 150 HIS B N 1
ATOM 3332 C CA . HIS B 1 150 ? 19.859 5.336 10.859 1 94.19 150 HIS B CA 1
ATOM 3333 C C . HIS B 1 150 ? 19.062 4.094 10.477 1 94.19 150 HIS B C 1
ATOM 3335 O O . HIS B 1 150 ? 19.594 3.176 9.859 1 94.19 150 HIS B O 1
ATOM 3341 N N . LYS B 1 151 ? 17.828 4.055 10.953 1 96.25 151 LYS B N 1
ATOM 3342 C CA . LYS B 1 151 ? 16.891 2.979 10.633 1 96.25 151 LYS B CA 1
ATOM 3343 C C . LYS B 1 151 ? 15.609 3.529 10.008 1 96.25 151 LYS B C 1
ATOM 3345 O O . LYS B 1 151 ? 15.055 2.934 9.078 1 96.25 151 LYS B O 1
ATOM 3350 N N . VAL B 1 152 ? 15.219 4.676 10.578 1 98.62 152 VAL B N 1
ATOM 3351 C CA . VAL B 1 152 ? 13.969 5.289 10.125 1 98.62 152 VAL B CA 1
ATOM 3352 C C . VAL B 1 152 ? 14.258 6.656 9.508 1 98.62 152 VAL B C 1
ATOM 3354 O O . VAL B 1 152 ? 15.023 7.445 10.07 1 98.62 152 VAL B O 1
ATOM 3357 N N . TYR B 1 153 ? 13.68 6.938 8.383 1 98.88 153 TYR B N 1
ATOM 3358 C CA . TYR B 1 153 ? 13.82 8.195 7.664 1 98.88 153 TYR B CA 1
ATOM 3359 C C . TYR B 1 153 ? 12.461 8.797 7.344 1 98.88 153 TYR B C 1
ATOM 3361 O O . TYR B 1 153 ? 11.625 8.156 6.695 1 98.88 153 TYR B O 1
ATOM 3369 N N . ILE B 1 154 ? 12.219 9.992 7.789 1 98.88 154 ILE B N 1
ATOM 3370 C CA . ILE B 1 154 ? 10.914 10.633 7.668 1 98.88 154 ILE B CA 1
ATOM 3371 C C . ILE B 1 154 ? 10.938 11.625 6.504 1 98.88 154 ILE B C 1
ATOM 3373 O O . ILE B 1 154 ? 11.766 12.539 6.469 1 98.88 154 ILE B O 1
ATOM 3377 N N . LEU B 1 155 ? 10.062 11.461 5.527 1 98.75 155 LEU B N 1
ATOM 3378 C CA . LEU B 1 155 ? 10.008 12.305 4.336 1 98.75 155 LEU B CA 1
ATOM 3379 C C . LEU B 1 155 ? 8.617 12.898 4.152 1 98.75 155 LEU B C 1
ATOM 3381 O O . LEU B 1 155 ? 7.637 12.375 4.688 1 98.75 155 LEU B O 1
ATOM 3385 N N . PRO B 1 156 ? 8.492 13.969 3.402 1 97.25 156 PRO B N 1
ATOM 3386 C CA . PRO B 1 156 ? 7.188 14.578 3.117 1 97.25 156 PRO B CA 1
ATOM 3387 C C . PRO B 1 156 ? 6.305 13.703 2.234 1 97.25 156 PRO B C 1
ATOM 3389 O O . PRO B 1 156 ? 6.812 12.852 1.5 1 97.25 156 PRO B O 1
ATOM 3392 N N . GLY B 1 157 ? 5.074 14.016 2.266 1 95.88 157 GLY B N 1
ATOM 3393 C CA . GLY B 1 157 ? 4.102 13.203 1.55 1 95.88 157 GLY B CA 1
ATOM 3394 C C . GLY B 1 157 ? 3.91 13.641 0.109 1 95.88 157 GLY B C 1
ATOM 3395 O O . GLY B 1 157 ? 3.414 12.867 -0.716 1 95.88 157 GLY B O 1
ATOM 3396 N N . ILE B 1 158 ? 4.254 14.875 -0.235 1 93.25 158 ILE B N 1
ATOM 3397 C CA . ILE B 1 158 ? 4.121 15.375 -1.601 1 93.25 158 ILE B CA 1
ATOM 3398 C C . ILE B 1 158 ? 5.039 14.578 -2.529 1 93.25 158 ILE B C 1
ATOM 3400 O O . ILE B 1 158 ? 6.258 14.578 -2.357 1 93.25 158 ILE B O 1
ATOM 3404 N N . PRO B 1 159 ? 4.496 13.93 -3.584 1 94.69 159 PRO B N 1
ATOM 3405 C CA . PRO B 1 159 ? 5.27 12.984 -4.395 1 94.69 159 PRO B CA 1
ATOM 3406 C C . PRO B 1 159 ? 6.5 13.625 -5.031 1 94.69 159 PRO B C 1
ATOM 3408 O O . PRO B 1 159 ? 7.59 13.039 -5 1 94.69 159 PRO B O 1
ATOM 3411 N N . GLN B 1 160 ? 6.328 14.852 -5.547 1 93.5 160 GLN B N 1
ATOM 3412 C CA . GLN B 1 160 ? 7.453 15.516 -6.195 1 93.5 160 GLN B CA 1
ATOM 3413 C C . GLN B 1 160 ? 8.57 15.797 -5.195 1 93.5 160 GLN B C 1
ATOM 3415 O O . GLN B 1 160 ? 9.75 15.602 -5.5 1 93.5 160 GLN B O 1
ATOM 3420 N N . LEU B 1 161 ? 8.188 16.25 -4.066 1 95.75 161 LEU B N 1
ATOM 3421 C CA . LEU B 1 161 ? 9.156 16.531 -3.016 1 95.75 161 LEU B CA 1
ATOM 3422 C C . LEU B 1 161 ? 9.789 15.242 -2.502 1 95.75 161 LEU B C 1
ATOM 3424 O O . LEU B 1 161 ? 11.008 15.18 -2.303 1 95.75 161 LEU B O 1
ATOM 3428 N N . PHE B 1 162 ? 8.969 14.227 -2.32 1 97.69 162 PHE B N 1
ATOM 3429 C CA . PHE B 1 162 ? 9.422 12.914 -1.868 1 97.69 162 PHE B CA 1
ATOM 3430 C C . PHE B 1 162 ? 10.492 12.359 -2.795 1 97.69 162 PHE B C 1
ATOM 3432 O O . PHE B 1 162 ? 11.586 12.008 -2.344 1 97.69 162 PHE B O 1
ATOM 3439 N N . ALA B 1 163 ? 10.172 12.32 -4.074 1 97.88 163 ALA B N 1
ATOM 3440 C CA . ALA B 1 163 ? 11.078 11.766 -5.07 1 97.88 163 ALA B CA 1
ATOM 3441 C C . ALA B 1 163 ? 12.375 12.562 -5.137 1 97.88 163 ALA B C 1
ATOM 3443 O O . ALA B 1 163 ? 13.469 11.984 -5.184 1 97.88 163 ALA B O 1
ATOM 3444 N N . ARG B 1 164 ? 12.234 13.867 -5.117 1 97.94 164 ARG B N 1
ATOM 3445 C CA . ARG B 1 164 ? 13.398 14.742 -5.207 1 97.94 164 ARG B CA 1
ATOM 3446 C C . ARG B 1 164 ? 14.328 14.547 -4.012 1 97.94 164 ARG B C 1
ATOM 3448 O O . ARG B 1 164 ? 15.539 14.391 -4.18 1 97.94 164 ARG B O 1
ATOM 3455 N N . MET B 1 165 ? 13.766 14.5 -2.844 1 98.62 165 MET B N 1
ATOM 3456 C CA . MET B 1 165 ? 14.57 14.375 -1.629 1 98.62 165 MET B CA 1
ATOM 3457 C C . MET B 1 165 ? 15.203 12.992 -1.535 1 98.62 165 MET B C 1
ATOM 3459 O O . MET B 1 165 ? 16.359 12.859 -1.128 1 98.62 165 MET B O 1
ATOM 3463 N N . LEU B 1 166 ? 14.438 11.984 -1.913 1 98.56 166 LEU B N 1
ATOM 3464 C CA . LEU B 1 166 ? 14.969 10.625 -1.903 1 98.56 166 LEU B CA 1
ATOM 3465 C C . LEU B 1 166 ? 16.172 10.5 -2.834 1 98.56 166 LEU B C 1
ATOM 3467 O O . LEU B 1 166 ? 17.188 9.914 -2.461 1 98.56 166 LEU B O 1
ATOM 3471 N N . LYS B 1 167 ? 16.031 11.047 -3.992 1 98.06 167 LYS B N 1
ATOM 3472 C CA . LYS B 1 167 ? 17.109 11.031 -4.961 1 98.06 167 LYS B CA 1
ATOM 3473 C C . LYS B 1 167 ? 18.344 11.758 -4.422 1 98.06 167 LYS B C 1
ATOM 3475 O O . LYS B 1 167 ? 19.469 11.25 -4.512 1 98.06 167 LYS B O 1
ATOM 3480 N N . ALA B 1 168 ? 18.141 12.922 -3.865 1 98.56 168 ALA B N 1
ATOM 3481 C CA . ALA B 1 168 ? 19.234 13.734 -3.338 1 98.56 168 ALA B CA 1
ATOM 3482 C C . ALA B 1 168 ? 19.906 13.039 -2.16 1 98.56 168 ALA B C 1
ATOM 3484 O O . ALA B 1 168 ? 21.094 13.281 -1.881 1 98.56 168 ALA B O 1
ATOM 3485 N N . PHE B 1 169 ? 19.219 12.172 -1.506 1 98.38 169 PHE B N 1
ATOM 3486 C CA . PHE B 1 169 ? 19.719 11.492 -0.31 1 98.38 169 PHE B CA 1
ATOM 3487 C C . PHE B 1 169 ? 20.594 10.305 -0.682 1 98.38 169 PHE B C 1
ATOM 3489 O O . PHE B 1 169 ? 21.344 9.789 0.154 1 98.38 169 PHE B O 1
ATOM 3496 N N . THR B 1 170 ? 20.594 9.859 -1.89 1 96.75 170 THR B N 1
ATOM 3497 C CA . THR B 1 170 ? 21.156 8.602 -2.371 1 96.75 170 THR B CA 1
ATOM 3498 C C . THR B 1 170 ? 22.641 8.492 -1.994 1 96.75 170 THR B C 1
ATOM 3500 O O . THR B 1 170 ? 23.062 7.469 -1.461 1 96.75 170 THR B O 1
ATOM 3503 N N . PRO B 1 171 ? 23.5 9.578 -2.178 1 96.19 171 PRO B N 1
ATOM 3504 C CA . PRO B 1 171 ? 24.922 9.445 -1.805 1 96.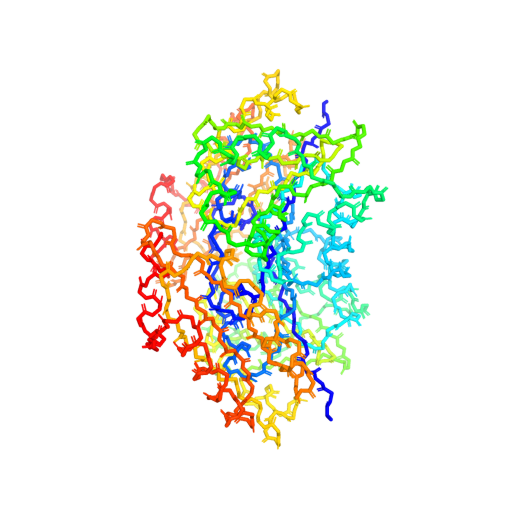19 171 PRO B CA 1
ATOM 3505 C C . PRO B 1 171 ? 25.109 9.18 -0.314 1 96.19 171 PRO B C 1
ATOM 3507 O O . PRO B 1 171 ? 25.953 8.375 0.066 1 96.19 171 PRO B O 1
ATOM 3510 N N . THR B 1 172 ? 24.328 9.844 0.513 1 96.75 172 THR B N 1
ATOM 3511 C CA . THR B 1 172 ? 24.391 9.648 1.957 1 96.75 172 THR B CA 1
ATOM 3512 C C . THR B 1 172 ? 23.953 8.234 2.334 1 96.75 172 THR B C 1
ATOM 3514 O O . THR B 1 172 ? 24.578 7.586 3.174 1 96.75 172 THR B O 1
ATOM 3517 N N . LEU B 1 173 ? 22.891 7.777 1.7 1 94.75 173 LEU B N 1
ATOM 3518 C CA . LEU B 1 173 ? 22.375 6.441 1.945 1 94.75 173 LEU B CA 1
ATOM 3519 C C . LEU B 1 173 ? 23.422 5.379 1.636 1 94.75 173 LEU B C 1
ATOM 3521 O O . LEU B 1 173 ? 23.609 4.441 2.414 1 94.75 173 LEU B O 1
ATOM 3525 N N . LYS B 1 174 ? 24.047 5.547 0.527 1 92.81 174 LYS B N 1
ATOM 3526 C CA . LYS B 1 174 ? 25.062 4.586 0.104 1 92.81 174 LYS B CA 1
ATOM 3527 C C . LYS B 1 174 ? 26.203 4.512 1.113 1 92.81 174 LYS B C 1
ATOM 3529 O O . LYS B 1 174 ? 26.766 3.438 1.356 1 92.81 174 LYS B O 1
ATOM 3534 N N . LYS B 1 175 ? 26.531 5.645 1.697 1 92.94 175 LYS B N 1
ATOM 3535 C CA . LYS B 1 175 ? 27.578 5.688 2.715 1 92.94 175 LYS B CA 1
ATOM 3536 C C . LYS B 1 175 ? 27.125 5 3.998 1 92.94 175 LYS B C 1
ATOM 3538 O O . LYS B 1 175 ? 27.875 4.219 4.59 1 92.94 175 LYS B O 1
ATOM 3543 N N . ILE B 1 176 ? 25.938 5.254 4.414 1 93.06 176 ILE B N 1
ATOM 3544 C CA . ILE B 1 176 ? 25.391 4.723 5.664 1 93.06 176 ILE B CA 1
ATOM 3545 C C . ILE B 1 176 ? 25.328 3.199 5.59 1 93.06 176 ILE B C 1
ATOM 3547 O O . ILE B 1 176 ? 25.703 2.508 6.539 1 93.06 176 ILE B O 1
ATOM 3551 N N . TYR B 1 177 ? 24.906 2.684 4.457 1 91.12 177 TYR B N 1
ATOM 3552 C CA . TYR B 1 177 ? 24.656 1.25 4.359 1 91.12 177 TYR B CA 1
ATOM 3553 C C . TYR B 1 177 ? 25.766 0.552 3.598 1 91.12 177 TYR B C 1
ATOM 3555 O O . TYR B 1 177 ? 25.641 -0.618 3.229 1 91.12 177 TYR B O 1
ATOM 3563 N N . ASN B 1 178 ? 26.859 1.231 3.279 1 87.38 178 ASN B N 1
ATOM 3564 C CA . ASN B 1 178 ? 28.047 0.708 2.629 1 87.38 178 ASN B CA 1
ATOM 3565 C C . ASN B 1 178 ? 27.719 0.066 1.283 1 87.38 178 ASN B C 1
ATOM 3567 O O . ASN B 1 178 ? 28.203 -1.02 0.972 1 87.38 178 ASN B O 1
ATOM 3571 N N . LEU B 1 179 ? 26.875 0.708 0.583 1 83.5 179 LEU B N 1
ATOM 3572 C CA . LEU B 1 179 ? 26.469 0.2 -0.723 1 83.5 179 LEU B CA 1
ATOM 3573 C C . LEU B 1 179 ? 27.469 0.596 -1.798 1 83.5 179 LEU B C 1
ATOM 3575 O O . LEU B 1 179 ? 27.422 0.073 -2.914 1 83.5 179 LEU B O 1
ATOM 3579 N N . GLU B 1 180 ? 28.375 1.401 -1.471 1 74.88 180 GLU B N 1
ATOM 3580 C CA . GLU B 1 180 ? 29.438 1.776 -2.395 1 74.88 180 GLU B CA 1
ATOM 3581 C C . GLU B 1 180 ? 30.453 0.648 -2.555 1 74.88 180 GLU B C 1
ATOM 3583 O O . GLU B 1 180 ? 30.953 0.402 -3.656 1 74.88 180 GLU B O 1
ATOM 3588 N N . LYS B 1 181 ? 30.812 0.113 -1.53 1 71 181 LYS B N 1
ATOM 3589 C CA . LYS B 1 181 ? 31.828 -0.933 -1.53 1 71 181 LYS B CA 1
ATOM 3590 C C . LYS B 1 181 ? 31.297 -2.229 -2.127 1 71 181 LYS B C 1
ATOM 3592 O O . LYS B 1 181 ? 32.031 -2.998 -2.736 1 71 181 LYS B O 1
ATOM 3597 N N . ASP B 1 182 ? 30.047 -2.367 -1.979 1 70.56 182 ASP B N 1
ATOM 3598 C CA . ASP B 1 182 ? 29.359 -3.545 -2.496 1 70.56 182 ASP B CA 1
ATOM 3599 C C . ASP B 1 182 ? 28.078 -3.154 -3.221 1 70.56 182 ASP B C 1
ATOM 3601 O O . ASP B 1 182 ? 26.969 -3.354 -2.695 1 70.56 182 ASP B O 1
ATOM 3605 N N . PRO B 1 183 ? 28.391 -2.539 -4.418 1 71.81 183 PRO B N 1
ATOM 3606 C CA . PRO B 1 183 ? 27.203 -2.105 -5.141 1 71.81 183 PRO B CA 1
ATOM 3607 C C . PRO B 1 183 ? 26.328 -3.277 -5.602 1 71.81 183 PRO B C 1
ATOM 3609 O O . PRO B 1 183 ? 26.844 -4.219 -6.219 1 71.81 183 PRO B O 1
ATOM 3612 N N . ARG B 1 184 ? 25.234 -3.373 -4.961 1 79.44 184 ARG B N 1
ATOM 3613 C CA . ARG B 1 184 ? 24.266 -4.352 -5.438 1 79.44 184 ARG B CA 1
ATOM 3614 C C . ARG B 1 184 ? 23.375 -3.76 -6.527 1 79.44 184 ARG B C 1
ATOM 3616 O O . ARG B 1 184 ? 22.891 -2.633 -6.398 1 79.44 184 ARG B O 1
ATOM 3623 N N . GLU B 1 185 ? 23.531 -4.34 -7.613 1 86.62 185 GLU B N 1
ATOM 3624 C CA . GLU B 1 185 ? 22.719 -3.934 -8.75 1 86.62 185 GLU B CA 1
ATOM 3625 C C . GLU B 1 185 ? 21.828 -5.082 -9.234 1 86.62 185 GLU B C 1
ATOM 3627 O O . GLU B 1 185 ? 22.328 -6.18 -9.508 1 86.62 185 GLU B O 1
ATOM 3632 N N . TYR B 1 186 ? 20.609 -4.797 -9.281 1 92.06 186 TYR B N 1
ATOM 3633 C CA . TYR B 1 186 ? 19.672 -5.809 -9.773 1 92.06 186 TYR B CA 1
ATOM 3634 C C . TYR B 1 186 ? 19.578 -5.762 -11.289 1 92.06 186 TYR B C 1
ATOM 3636 O O . TYR B 1 186 ? 19.656 -4.688 -11.891 1 92.06 186 TYR B O 1
ATOM 3644 N N . VAL B 1 187 ? 19.547 -6.898 -11.836 1 93.88 187 VAL B N 1
ATOM 3645 C CA . VAL B 1 187 ? 19.219 -7.047 -13.25 1 93.88 187 VAL B CA 1
ATOM 3646 C C . VAL B 1 187 ? 17.969 -7.914 -13.406 1 93.88 187 VAL B C 1
ATOM 3648 O O . VAL B 1 187 ? 17.75 -8.836 -12.625 1 93.88 187 VAL B O 1
ATOM 3651 N N . ARG B 1 188 ? 17.188 -7.562 -14.453 1 96.12 188 ARG B N 1
ATOM 3652 C CA . ARG B 1 188 ? 15.945 -8.281 -14.703 1 96.12 188 ARG B CA 1
ATOM 3653 C C . ARG B 1 188 ? 15.758 -8.547 -16.203 1 96.12 188 ARG B C 1
ATOM 3655 O O . ARG B 1 188 ? 15.891 -7.637 -17.016 1 96.12 188 ARG B O 1
ATOM 3662 N N . TYR B 1 189 ? 15.422 -9.758 -16.516 1 97.62 189 TYR B N 1
ATOM 3663 C CA . TYR B 1 189 ? 15.125 -10.172 -17.875 1 97.62 189 TYR B CA 1
ATOM 3664 C C . TYR B 1 189 ? 13.672 -10.617 -18 1 97.62 189 TYR B C 1
ATOM 3666 O O . TYR B 1 189 ? 13.086 -11.125 -17.047 1 97.62 189 TYR B O 1
ATOM 3674 N N . PHE B 1 190 ? 13.133 -10.43 -19.219 1 97.44 190 PHE B N 1
ATOM 3675 C CA . PHE B 1 190 ? 11.758 -10.82 -19.484 1 97.44 190 PHE B CA 1
ATOM 3676 C C . PHE B 1 190 ? 11.68 -11.773 -20.672 1 97.44 190 PHE B C 1
ATOM 3678 O O . PHE B 1 190 ? 12.312 -11.539 -21.703 1 97.44 190 PHE B O 1
ATOM 3685 N N . VAL B 1 191 ? 10.93 -12.836 -20.5 1 98.31 191 VAL B N 1
ATOM 3686 C CA . VAL B 1 191 ? 10.656 -13.789 -21.578 1 98.31 191 VAL B CA 1
ATOM 3687 C C . VAL B 1 191 ? 9.148 -13.969 -21.75 1 98.31 191 VAL B C 1
ATOM 3689 O O . VAL B 1 191 ? 8.469 -14.391 -20.812 1 98.31 191 VAL B O 1
ATOM 3692 N N . ARG B 1 192 ? 8.695 -13.672 -22.891 1 97.44 192 ARG B N 1
ATOM 3693 C CA . ARG B 1 192 ? 7.281 -13.852 -23.219 1 97.44 192 ARG B CA 1
ATOM 3694 C C . ARG B 1 192 ? 7.016 -15.258 -23.734 1 97.44 192 ARG B C 1
ATOM 3696 O O . ARG B 1 192 ? 7.805 -15.797 -24.516 1 97.44 192 ARG B O 1
ATOM 3703 N N . THR B 1 193 ? 5.945 -15.875 -23.359 1 97.62 193 THR B N 1
ATOM 3704 C CA . THR B 1 193 ? 5.551 -17.203 -23.844 1 97.62 193 THR B CA 1
ATOM 3705 C C 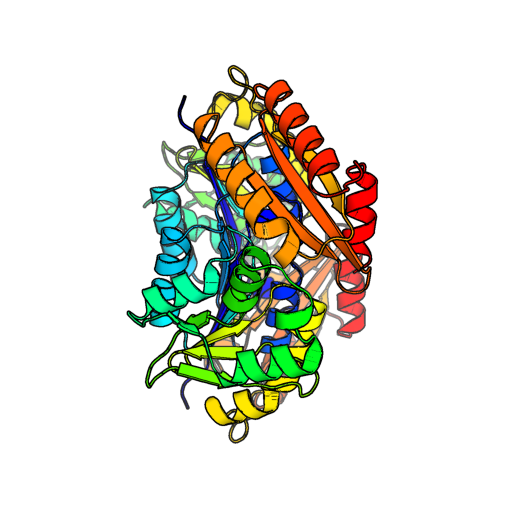. THR B 1 193 ? 4.035 -17.297 -23.984 1 97.62 193 THR B C 1
ATOM 3707 O O . THR B 1 193 ? 3.291 -16.672 -23.219 1 97.62 193 THR B O 1
ATOM 3710 N N . ARG B 1 194 ? 3.543 -18.125 -24.875 1 95.38 194 ARG B N 1
ATOM 3711 C CA . ARG B 1 194 ? 2.115 -18.312 -25.109 1 95.38 194 ARG B CA 1
ATOM 3712 C C . ARG B 1 194 ? 1.569 -19.469 -24.281 1 95.38 194 ARG B C 1
ATOM 3714 O O . ARG B 1 194 ? 0.359 -19.703 -24.25 1 95.38 194 ARG B O 1
ATOM 3721 N N . LEU B 1 195 ? 2.502 -20.141 -23.656 1 94.81 195 LEU B N 1
ATOM 3722 C CA . LEU B 1 195 ? 2.064 -21.219 -22.781 1 94.81 195 LEU B CA 1
ATOM 3723 C C . LEU B 1 195 ? 1.345 -20.672 -21.562 1 94.81 195 LEU B C 1
ATOM 3725 O O . LEU B 1 195 ? 1.659 -19.578 -21.094 1 94.81 195 LEU B O 1
ATOM 3729 N N . THR B 1 196 ? 0.384 -21.469 -21.047 1 93.69 196 THR B N 1
ATOM 3730 C CA . THR B 1 196 ? -0.343 -21.047 -19.844 1 93.69 196 THR B CA 1
ATOM 3731 C C . THR B 1 196 ? 0.539 -21.172 -18.609 1 93.69 196 THR B C 1
ATOM 3733 O O . THR B 1 196 ? 1.546 -21.875 -18.625 1 93.69 196 THR B O 1
ATOM 3736 N N . GLU B 1 197 ? 0.141 -20.469 -17.531 1 94.38 197 GLU B N 1
ATOM 3737 C CA . GLU B 1 197 ? 0.92 -20.547 -16.297 1 94.38 197 GLU B CA 1
ATOM 3738 C C . GLU B 1 197 ? 0.98 -21.969 -15.75 1 94.38 197 GLU B C 1
ATOM 3740 O O . GLU B 1 197 ? 1.988 -22.375 -15.172 1 94.38 197 GLU B O 1
ATOM 3745 N N . SER B 1 198 ? -0.09 -22.719 -15.922 1 95.12 198 SER B N 1
ATOM 3746 C CA . SER B 1 198 ? -0.09 -24.109 -15.484 1 95.12 198 SER B CA 1
ATOM 3747 C C . SER B 1 198 ? 0.951 -24.938 -16.234 1 95.12 198 SER B C 1
ATOM 3749 O O . SER B 1 198 ? 1.618 -25.781 -15.664 1 95.12 198 SER B O 1
ATOM 3751 N N . GLN B 1 199 ? 1.119 -24.594 -17.484 1 95.25 199 GLN B N 1
ATOM 3752 C CA . GLN B 1 199 ? 2.031 -25.328 -18.359 1 95.25 199 GLN B CA 1
ATOM 3753 C C . GLN B 1 199 ? 3.486 -25.016 -18.016 1 95.25 199 GLN B C 1
ATOM 3755 O O . GLN B 1 199 ? 4.367 -25.859 -18.203 1 95.25 199 GLN B O 1
ATOM 3760 N N . ILE B 1 200 ? 3.693 -23.859 -17.469 1 96.62 200 ILE B N 1
ATOM 3761 C CA . ILE B 1 200 ? 5.09 -23.469 -17.281 1 96.62 200 ILE B CA 1
ATOM 3762 C C . ILE B 1 200 ? 5.48 -23.656 -15.82 1 96.62 200 ILE B C 1
ATOM 3764 O O . ILE B 1 200 ? 6.648 -23.5 -15.453 1 96.62 200 ILE B O 1
ATOM 3768 N N . SER B 1 201 ? 4.578 -24.016 -14.992 1 96.62 201 SER B N 1
ATOM 3769 C CA . SER B 1 201 ? 4.73 -24 -13.539 1 96.62 201 SER B CA 1
ATOM 3770 C C . SER B 1 201 ? 5.883 -24.906 -13.109 1 96.62 201 SER B C 1
ATOM 3772 O O . SER B 1 201 ? 6.73 -24.5 -12.312 1 96.62 201 SER B O 1
ATOM 3774 N N . LYS B 1 202 ? 5.945 -26.109 -13.578 1 96.25 202 LYS B N 1
ATOM 3775 C CA . LYS B 1 202 ? 6.961 -27.078 -13.172 1 96.25 202 LYS B CA 1
ATOM 3776 C C . LYS B 1 202 ? 8.359 -26.562 -13.508 1 96.25 202 LYS B C 1
ATOM 3778 O O . LYS B 1 202 ? 9.266 -26.625 -12.672 1 96.25 202 LYS B O 1
ATOM 3783 N N . GLU B 1 203 ? 8.477 -26.125 -14.758 1 96.5 203 GLU B N 1
ATOM 3784 C CA . GLU B 1 203 ? 9.773 -25.625 -15.203 1 96.5 203 GLU B CA 1
ATOM 3785 C C . GLU B 1 203 ? 10.227 -24.422 -14.359 1 96.5 203 GLU B C 1
ATOM 3787 O O . GLU B 1 203 ? 11.391 -24.344 -13.969 1 96.5 203 GLU B O 1
ATOM 3792 N N . LEU B 1 204 ? 9.336 -23.516 -14.062 1 97.12 204 LEU B N 1
ATOM 3793 C CA . LEU B 1 204 ? 9.672 -22.328 -13.273 1 97.12 204 LEU B CA 1
ATOM 3794 C C . LEU B 1 204 ? 10.102 -22.719 -11.859 1 97.12 204 LEU B C 1
ATOM 3796 O O . LEU B 1 204 ? 11.039 -22.156 -11.312 1 97.12 204 LEU B O 1
ATOM 3800 N N . LYS B 1 205 ? 9.406 -23.641 -11.32 1 97 205 LYS B N 1
ATOM 3801 C CA . LYS B 1 205 ? 9.758 -24.109 -9.977 1 97 205 LYS B CA 1
ATOM 3802 C C . LYS B 1 205 ? 11.156 -24.719 -9.961 1 97 205 LYS B C 1
ATOM 3804 O O . LYS B 1 205 ? 11.945 -24.453 -9.047 1 97 205 LYS B O 1
ATOM 3809 N N . GLN B 1 206 ? 11.406 -25.469 -10.914 1 97.38 206 GLN B N 1
ATOM 3810 C CA . GLN B 1 206 ? 12.719 -26.094 -11.008 1 97.38 206 GLN B CA 1
ATOM 3811 C C . GLN B 1 206 ? 13.82 -25.047 -11.133 1 97.38 206 GLN B C 1
ATOM 3813 O O . GLN B 1 206 ? 14.844 -25.141 -10.453 1 97.38 206 GLN B O 1
ATOM 3818 N N . ILE B 1 207 ? 13.578 -24.109 -12.023 1 97.5 207 ILE B N 1
ATOM 3819 C CA . ILE B 1 207 ? 14.562 -23.062 -12.227 1 97.5 207 ILE B CA 1
ATOM 3820 C C . ILE B 1 207 ? 14.742 -22.266 -10.93 1 97.5 207 ILE B C 1
ATOM 3822 O O . ILE B 1 207 ? 15.867 -21.953 -10.539 1 97.5 207 ILE B O 1
ATOM 3826 N N . GLN B 1 208 ? 13.695 -21.969 -10.234 1 97.19 208 GLN B N 1
ATOM 3827 C CA . GLN B 1 208 ? 13.766 -21.25 -8.977 1 97.19 208 GLN B CA 1
ATOM 3828 C C . GLN B 1 208 ? 14.562 -22.016 -7.934 1 97.19 208 GLN B C 1
ATOM 3830 O O . GLN B 1 208 ? 15.43 -21.469 -7.262 1 97.19 208 GLN B O 1
ATOM 3835 N N . ASP B 1 209 ? 14.258 -23.297 -7.793 1 97.12 209 ASP B N 1
ATOM 3836 C CA . ASP B 1 209 ? 14.938 -24.141 -6.812 1 97.12 209 ASP B CA 1
ATOM 3837 C C . ASP B 1 209 ? 16.438 -24.188 -7.07 1 97.12 209 ASP B C 1
ATOM 3839 O O . ASP B 1 209 ? 17.234 -24.078 -6.137 1 97.12 209 ASP B O 1
ATOM 3843 N N . GLU B 1 210 ? 16.781 -24.281 -8.289 1 97.5 210 GLU B N 1
ATOM 3844 C CA . GLU B 1 210 ? 18.188 -24.312 -8.664 1 97.5 210 GLU B CA 1
ATOM 3845 C C . GLU B 1 210 ? 18.844 -22.953 -8.438 1 97.5 210 GLU B C 1
ATOM 3847 O O . GLU B 1 210 ? 19.984 -22.891 -7.973 1 97.5 210 GLU B O 1
ATOM 3852 N N . SER B 1 211 ? 18.141 -21.922 -8.766 1 96.94 211 SER B N 1
ATOM 3853 C CA . SER B 1 211 ? 18.672 -20.578 -8.648 1 96.94 211 SER B CA 1
ATOM 3854 C C . SER B 1 211 ? 18.906 -20.188 -7.191 1 96.94 211 SER B C 1
ATOM 3856 O O . SER B 1 211 ? 19.812 -19.438 -6.875 1 96.94 211 SER B O 1
ATOM 3858 N N . THR B 1 212 ? 18.047 -20.75 -6.324 1 94.25 212 THR B N 1
ATOM 3859 C CA . THR B 1 212 ? 18.156 -20.438 -4.902 1 94.25 212 THR B CA 1
ATOM 3860 C C . THR B 1 212 ? 19.469 -20.969 -4.324 1 94.25 212 THR B C 1
ATOM 3862 O O . THR B 1 212 ? 20.016 -20.391 -3.377 1 94.25 212 THR B O 1
ATOM 3865 N N . LYS B 1 213 ? 19.984 -21.953 -4.914 1 95.12 213 LYS B N 1
ATOM 3866 C CA . LYS B 1 213 ? 21.266 -22.516 -4.492 1 95.12 213 LYS B CA 1
ATOM 3867 C C . LYS B 1 213 ? 22.422 -21.609 -4.883 1 95.12 213 LYS B C 1
ATOM 3869 O O . LYS B 1 213 ? 23.484 -21.656 -4.277 1 95.12 213 LYS B O 1
ATOM 3874 N N . VAL B 1 214 ? 22.219 -20.859 -5.918 1 94.69 214 VAL B N 1
ATOM 3875 C CA . VAL B 1 214 ? 23.234 -19.922 -6.387 1 94.69 214 VAL B CA 1
ATOM 3876 C C . VAL B 1 214 ? 23.156 -18.625 -5.578 1 94.69 214 VAL B C 1
ATOM 3878 O O . VAL B 1 214 ? 24.172 -18.125 -5.094 1 94.69 214 VAL B O 1
ATOM 3881 N N . SER B 1 215 ? 22.016 -18.125 -5.465 1 92.25 215 SER B N 1
ATOM 3882 C CA . SER B 1 215 ? 21.797 -16.875 -4.719 1 92.25 215 SER B CA 1
ATOM 3883 C C . SER B 1 215 ? 20.328 -16.734 -4.312 1 92.25 215 SER B C 1
ATOM 3885 O O . SER B 1 215 ? 19.438 -16.953 -5.125 1 92.25 215 SER B O 1
ATOM 3887 N N . ASP B 1 216 ? 20.109 -16.281 -3.1 1 88.19 216 ASP B N 1
ATOM 3888 C CA . ASP 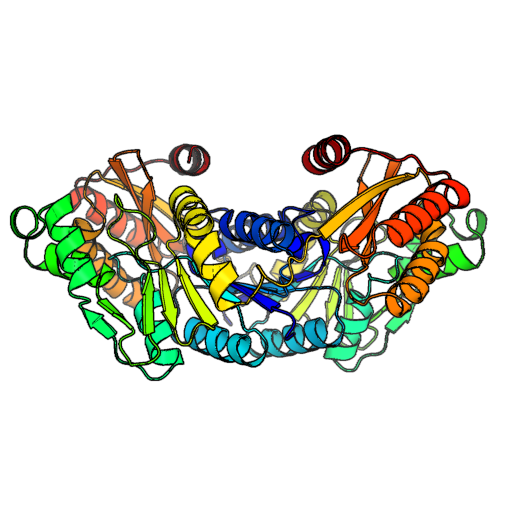B 1 216 ? 18.766 -16.047 -2.605 1 88.19 216 ASP B CA 1
ATOM 3889 C C . ASP B 1 216 ? 18.141 -14.82 -3.27 1 88.19 216 ASP B C 1
ATOM 3891 O O . ASP B 1 216 ? 16.938 -14.609 -3.184 1 88.19 216 ASP B O 1
ATOM 3895 N N . ALA B 1 217 ? 18.953 -14.07 -3.982 1 88.19 217 ALA B N 1
ATOM 3896 C CA . ALA B 1 217 ? 18.484 -12.836 -4.605 1 88.19 217 ALA B CA 1
ATOM 3897 C C . ALA B 1 217 ? 17.812 -13.117 -5.949 1 88.19 217 ALA B C 1
ATOM 3899 O O . ALA B 1 217 ? 17.141 -12.25 -6.504 1 88.19 217 ALA B O 1
ATOM 3900 N N . ILE B 1 218 ? 17.984 -14.336 -6.438 1 94.12 218 ILE B N 1
ATOM 3901 C CA . ILE B 1 218 ? 17.422 -14.664 -7.738 1 94.12 218 ILE B CA 1
ATOM 3902 C C . ILE B 1 218 ? 15.953 -15.047 -7.578 1 94.12 218 ILE B C 1
ATOM 3904 O O . ILE B 1 218 ? 15.617 -15.922 -6.77 1 94.12 218 ILE B O 1
ATOM 3908 N N . LYS B 1 219 ? 15.117 -14.359 -8.273 1 94.62 219 LYS B N 1
ATOM 3909 C CA . LYS B 1 219 ? 13.68 -14.586 -8.227 1 94.62 219 LYS B CA 1
ATOM 3910 C C . LYS B 1 219 ? 13.109 -14.812 -9.625 1 94.62 219 LYS B C 1
ATOM 3912 O O . LYS B 1 219 ? 13.32 -13.992 -10.523 1 94.62 219 LYS B O 1
ATOM 3917 N N . ILE B 1 220 ? 12.43 -15.906 -9.766 1 96.31 220 ILE B N 1
ATOM 3918 C CA . ILE B 1 220 ? 11.727 -16.219 -11 1 96.31 220 ILE B CA 1
ATOM 3919 C C . ILE B 1 220 ? 10.219 -16.062 -10.789 1 96.31 220 ILE B C 1
ATOM 3921 O O . ILE B 1 220 ? 9.664 -16.641 -9.852 1 96.31 220 ILE B O 1
ATOM 3925 N N . GLY B 1 221 ? 9.594 -15.211 -11.625 1 94.06 221 GLY B N 1
ATOM 3926 C CA . GLY B 1 221 ? 8.156 -15.023 -11.516 1 94.06 221 GLY B CA 1
ATOM 3927 C C . GLY B 1 221 ? 7.445 -15.047 -12.852 1 94.06 221 GLY B C 1
ATOM 3928 O O . GLY B 1 221 ? 8.078 -14.914 -13.898 1 94.06 221 GLY B O 1
ATOM 3929 N N . SER B 1 222 ? 6.211 -15.344 -12.828 1 94 222 SER B N 1
ATOM 3930 C CA . SER B 1 222 ? 5.344 -15.297 -14 1 94 222 SER B CA 1
ATOM 3931 C C . SER B 1 222 ? 4.23 -14.266 -13.82 1 94 222 SER B C 1
ATOM 3933 O O . SER B 1 222 ? 3.646 -14.156 -12.742 1 94 222 SER B O 1
ATOM 3935 N N . TYR B 1 223 ? 4.004 -13.531 -14.867 1 89.12 223 TYR B N 1
ATOM 3936 C CA . TYR B 1 223 ? 2.961 -12.508 -14.867 1 89.12 223 TYR B CA 1
ATOM 3937 C C . TYR B 1 223 ? 2.008 -12.703 -16.031 1 89.12 223 TYR B C 1
ATOM 3939 O O . TYR B 1 223 ? 2.385 -12.484 -17.188 1 89.12 223 TYR B O 1
ATOM 3947 N N . PRO B 1 224 ? 0.813 -13.016 -15.711 1 90.38 224 PRO B N 1
ATOM 3948 C CA . PRO B 1 224 ? -0.16 -13.172 -16.797 1 90.38 224 PRO B CA 1
ATOM 3949 C C . PRO B 1 224 ? -0.664 -11.828 -17.328 1 90.38 224 PRO B C 1
ATOM 3951 O O . PRO B 1 224 ? -0.844 -10.883 -16.562 1 90.38 224 PRO B O 1
ATOM 3954 N N . HIS B 1 225 ? -0.774 -11.711 -18.609 1 90.06 225 HIS B N 1
ATOM 3955 C CA . HIS B 1 225 ? -1.408 -10.562 -19.234 1 90.06 225 HIS B CA 1
ATOM 3956 C C . HIS B 1 225 ? -2.836 -10.883 -19.656 1 90.06 225 HIS B C 1
ATOM 3958 O O . HIS B 1 225 ? -3.053 -11.43 -20.75 1 90.06 225 HIS B O 1
ATOM 3964 N N . PHE B 1 226 ? -3.709 -10.469 -18.797 1 84.12 226 PHE B N 1
ATOM 3965 C CA . PHE B 1 226 ? -5.117 -10.82 -18.953 1 84.12 226 PHE B CA 1
ATOM 3966 C C . PHE B 1 226 ? -5.656 -10.336 -20.297 1 84.12 226 PHE B C 1
ATOM 3968 O O . PHE B 1 226 ? -5.531 -9.148 -20.625 1 84.12 226 PHE B O 1
ATOM 3975 N N . GLY B 1 227 ? -6.164 -11.234 -21.078 1 83.25 227 GLY B N 1
ATOM 3976 C CA . GLY B 1 227 ? -6.797 -10.906 -22.344 1 83.25 227 GLY B CA 1
ATOM 3977 C C . GLY B 1 227 ? -5.824 -10.875 -23.5 1 83.25 227 GLY B C 1
ATOM 3978 O O . GLY B 1 227 ? -6.234 -10.766 -24.656 1 83.25 227 GLY B O 1
ATOM 3979 N N . MET B 1 228 ? -4.535 -11.008 -23.312 1 89.06 228 MET B N 1
ATOM 3980 C CA . MET B 1 228 ? -3.543 -10.883 -24.375 1 89.06 228 MET B CA 1
ATOM 3981 C C . MET B 1 228 ? -3.078 -12.258 -24.844 1 89.06 228 MET B C 1
ATOM 3983 O O . MET B 1 228 ? -2.436 -12.375 -25.891 1 89.06 228 MET B O 1
ATOM 3987 N N . GLY B 1 229 ? -3.289 -13.258 -24.078 1 90.38 229 GLY B N 1
ATOM 3988 C CA . GLY B 1 229 ? -3.039 -14.625 -24.516 1 90.38 229 GLY B CA 1
ATOM 3989 C C . GLY B 1 229 ? -1.609 -15.07 -24.281 1 90.38 229 GLY B C 1
ATOM 3990 O O . GLY B 1 229 ? -1.146 -16.031 -24.891 1 90.38 229 GLY B O 1
ATOM 3991 N N . PHE B 1 230 ? -0.871 -14.305 -23.516 1 94.31 230 PHE B N 1
ATOM 3992 C CA . PHE B 1 230 ? 0.487 -14.727 -23.203 1 94.31 230 PHE B CA 1
ATOM 3993 C C . PHE B 1 230 ? 0.871 -14.312 -21.781 1 94.31 230 PHE B C 1
ATOM 3995 O O . PHE B 1 230 ? 0.148 -13.555 -21.141 1 94.31 230 PHE B O 1
ATOM 4002 N N . ASN B 1 231 ? 1.961 -14.945 -21.297 1 94.75 231 ASN B N 1
ATOM 4003 C CA . ASN B 1 231 ? 2.58 -14.609 -20.016 1 94.75 231 ASN B CA 1
ATOM 4004 C C . ASN B 1 231 ? 4.004 -14.094 -20.203 1 94.75 231 ASN B C 1
ATOM 4006 O O . ASN B 1 231 ? 4.633 -14.359 -21.219 1 94.75 231 ASN B O 1
ATOM 4010 N N . THR B 1 232 ? 4.383 -13.359 -19.234 1 95.81 232 THR B N 1
ATOM 4011 C CA . THR B 1 232 ? 5.781 -12.953 -19.188 1 95.81 232 THR B CA 1
ATOM 4012 C C . THR B 1 232 ? 6.48 -13.531 -17.969 1 95.81 232 THR B C 1
ATOM 4014 O O . THR B 1 232 ? 5.996 -13.398 -16.844 1 95.81 232 THR B O 1
ATOM 4017 N N . VAL B 1 233 ? 7.562 -14.211 -18.266 1 97 233 VAL B N 1
ATOM 4018 C CA . VAL B 1 233 ? 8.43 -14.703 -17.203 1 97 233 VAL B CA 1
ATOM 4019 C C . VAL B 1 233 ? 9.477 -13.648 -16.859 1 97 233 VAL B C 1
ATOM 4021 O O . VAL B 1 233 ? 10.125 -13.094 -17.75 1 97 233 VAL B O 1
ATOM 4024 N N . SER B 1 234 ? 9.523 -13.328 -15.594 1 96.44 234 SER B N 1
ATOM 4025 C CA . SER B 1 234 ? 10.516 -12.383 -15.094 1 96.44 234 SER B CA 1
ATOM 4026 C C . SER B 1 234 ? 11.648 -13.102 -14.375 1 96.44 234 SER B C 1
ATOM 4028 O O . SER B 1 234 ? 11.414 -13.922 -13.484 1 96.44 234 SER B O 1
ATOM 4030 N N . ILE B 1 235 ? 12.891 -12.852 -14.758 1 97.31 235 ILE B N 1
ATOM 4031 C CA . ILE B 1 235 ? 14.094 -13.414 -14.148 1 97.31 235 ILE B CA 1
ATOM 4032 C C . ILE B 1 235 ? 14.945 -12.289 -13.555 1 97.31 235 ILE B C 1
ATOM 4034 O O . ILE B 1 235 ? 15.602 -11.547 -14.281 1 97.31 235 ILE B O 1
ATOM 4038 N N . LEU B 1 236 ? 14.938 -12.289 -12.195 1 96.12 236 LEU B N 1
ATOM 4039 C CA . LEU B 1 236 ? 15.578 -11.203 -11.453 1 96.12 236 LEU B CA 1
ATOM 4040 C C . LEU B 1 236 ? 16.766 -11.719 -10.641 1 96.12 236 LEU B C 1
ATOM 4042 O O . LEU B 1 236 ? 16.688 -12.805 -10.055 1 96.12 236 LEU B O 1
ATOM 4046 N N . GLY B 1 237 ? 17.844 -10.953 -10.609 1 94.38 237 GLY B N 1
ATOM 4047 C CA . GLY B 1 237 ? 18.984 -11.242 -9.766 1 94.38 237 GLY B CA 1
ATOM 4048 C C . GLY B 1 237 ? 19.969 -10.086 -9.68 1 94.38 237 GLY B C 1
ATOM 4049 O O . GLY B 1 237 ? 19.641 -8.961 -10.047 1 94.38 237 GLY B O 1
ATOM 4050 N N . GLU B 1 238 ? 21.047 -10.406 -9.094 1 92.75 238 GLU B N 1
ATOM 4051 C CA . GLU B 1 238 ? 22.109 -9.406 -8.977 1 92.75 238 GLU B CA 1
ATOM 4052 C C . GLU B 1 238 ? 23.047 -9.461 -10.18 1 92.75 238 GLU B C 1
ATOM 4054 O O . GLU B 1 238 ? 23.234 -10.523 -10.781 1 92.75 238 GLU B O 1
ATOM 4059 N N . LYS B 1 239 ? 23.656 -8.352 -10.484 1 92.38 239 LYS B N 1
ATOM 4060 C CA . LYS B 1 239 ? 24.562 -8.234 -11.625 1 92.38 239 LYS B CA 1
ATOM 4061 C C . LYS B 1 239 ? 25.719 -9.234 -11.516 1 92.38 239 LYS B C 1
ATOM 4063 O O . LYS B 1 239 ? 26.188 -9.75 -12.523 1 92.38 239 LYS B O 1
ATOM 4068 N N . LYS B 1 240 ? 26.156 -9.508 -10.32 1 90.25 240 LYS B N 1
ATOM 4069 C CA . LYS B 1 240 ? 27.266 -10.438 -10.125 1 90.25 240 LYS B CA 1
ATOM 4070 C C . LYS B 1 240 ? 26.906 -11.836 -10.609 1 90.25 240 LYS B C 1
ATOM 4072 O O . LYS B 1 240 ? 27.797 -12.633 -10.945 1 90.25 240 LYS B O 1
ATOM 4077 N N . ASP B 1 241 ? 25.625 -12.133 -10.711 1 94.44 241 ASP B N 1
ATOM 4078 C CA . ASP B 1 241 ? 25.156 -13.445 -11.148 1 94.44 241 ASP B CA 1
ATOM 4079 C C . ASP B 1 241 ? 24.625 -13.391 -12.578 1 94.44 241 ASP B C 1
ATOM 4081 O O . ASP B 1 241 ? 23.828 -14.242 -12.977 1 94.44 241 ASP B O 1
ATOM 4085 N N . ASP B 1 242 ? 25.047 -12.453 -13.328 1 95.88 242 ASP B N 1
ATOM 4086 C CA . ASP B 1 242 ? 24.453 -12.172 -14.641 1 95.88 242 ASP B CA 1
ATOM 4087 C C . ASP B 1 242 ? 24.625 -13.352 -15.586 1 95.88 242 ASP B C 1
ATOM 4089 O O . ASP B 1 242 ? 23.734 -13.656 -16.375 1 95.88 242 ASP B O 1
ATOM 4093 N N . GLU B 1 243 ? 25.766 -13.961 -15.562 1 97.19 243 GLU B N 1
ATOM 4094 C CA . GLU B 1 243 ? 26.016 -15.109 -16.438 1 97.19 243 GLU B CA 1
ATOM 4095 C C . GLU B 1 243 ? 25.016 -16.234 -16.156 1 97.19 243 GLU B C 1
ATOM 4097 O O . GLU B 1 243 ? 24.469 -16.828 -17.094 1 97.19 243 GLU B O 1
ATOM 4102 N N . TYR B 1 244 ? 24.859 -16.453 -14.93 1 97.75 244 TYR B N 1
ATOM 4103 C CA . TYR B 1 244 ? 23.875 -17.469 -14.547 1 97.75 244 TYR B CA 1
ATOM 4104 C C . TYR B 1 244 ? 22.484 -17.062 -15 1 97.75 244 TYR B C 1
ATOM 4106 O O . TYR B 1 244 ? 21.719 -17.906 -15.492 1 97.75 244 TYR B O 1
ATOM 4114 N N . LEU B 1 245 ? 22.109 -15.812 -14.82 1 98.12 245 LEU B N 1
ATOM 4115 C CA . LEU B 1 245 ? 20.781 -15.312 -15.195 1 98.12 245 LEU B CA 1
ATOM 4116 C C . LEU B 1 245 ? 20.531 -15.484 -16.688 1 98.12 245 LEU B C 1
ATOM 4118 O O . LEU B 1 245 ? 19.453 -15.883 -17.109 1 98.12 245 LEU B O 1
ATOM 4122 N N . LYS B 1 246 ? 21.516 -15.211 -17.453 1 98.12 246 LYS B N 1
ATOM 4123 C CA . LYS B 1 246 ? 21.391 -15.375 -18.891 1 98.12 246 LYS B CA 1
ATOM 4124 C C . LYS B 1 246 ? 21.188 -16.844 -19.266 1 98.12 246 LYS B C 1
ATOM 4126 O O . LYS B 1 246 ? 20.469 -17.156 -20.219 1 98.12 246 LYS B O 1
ATOM 4131 N N . GLY B 1 247 ? 21.875 -17.672 -18.516 1 98.25 247 GLY B N 1
ATOM 4132 C CA . GLY B 1 247 ? 21.625 -19.094 -18.672 1 98.25 247 GLY B CA 1
ATOM 4133 C C . GLY B 1 247 ? 20.188 -19.484 -18.391 1 98.25 247 GLY B C 1
ATOM 4134 O O . GLY B 1 247 ? 19.609 -20.281 -19.125 1 98.25 247 GLY B O 1
ATOM 4135 N N . ALA B 1 248 ? 19.625 -18.938 -17.344 1 98 248 ALA B N 1
ATOM 4136 C CA . ALA B 1 248 ? 18.234 -19.188 -17 1 98 248 ALA B CA 1
ATOM 4137 C C . ALA B 1 248 ? 17.297 -18.672 -18.078 1 98 248 ALA B C 1
ATOM 4139 O O . ALA B 1 248 ? 16.297 -19.312 -18.422 1 98 248 ALA B O 1
ATOM 4140 N N . VAL B 1 249 ? 17.609 -17.516 -18.625 1 98.38 249 VAL B N 1
ATOM 4141 C CA . VAL B 1 249 ? 16.828 -16.922 -19.703 1 98.38 249 VAL B CA 1
ATOM 4142 C C . VAL B 1 249 ? 16.812 -17.875 -20.906 1 98.38 249 VAL B C 1
ATOM 4144 O O . VAL B 1 249 ? 15.742 -18.156 -21.453 1 98.38 249 VAL B O 1
ATOM 4147 N N . ASN B 1 250 ? 17.953 -18.344 -21.25 1 98.38 250 ASN B N 1
ATOM 4148 C CA . ASN B 1 250 ? 18.062 -19.266 -22.375 1 98.38 250 ASN B CA 1
ATOM 4149 C C . ASN B 1 250 ? 17.25 -20.547 -22.141 1 98.38 250 ASN B C 1
ATOM 4151 O O . ASN B 1 250 ? 16.609 -21.062 -23.062 1 98.38 250 ASN B O 1
ATOM 4155 N N . ARG B 1 251 ? 17.359 -20.938 -21 1 98 251 ARG B N 1
ATOM 4156 C CA . ARG B 1 251 ? 16.594 -22.141 -20.641 1 98 251 ARG B CA 1
ATOM 4157 C C . ARG B 1 251 ? 15.094 -21.891 -20.797 1 98 251 ARG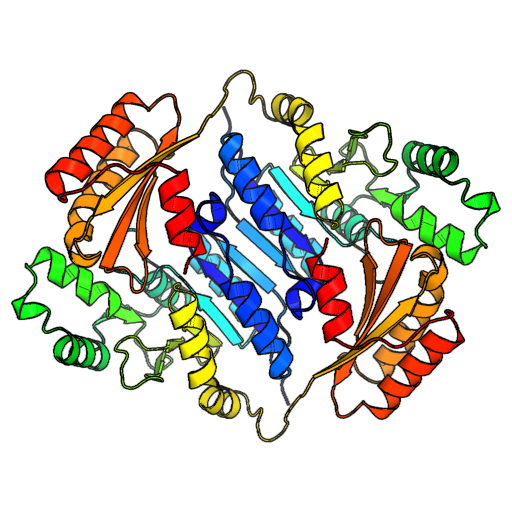 B C 1
ATOM 4159 O O . ARG B 1 251 ? 14.375 -22.75 -21.312 1 98 251 ARG B O 1
ATOM 4166 N N . VAL B 1 252 ? 14.609 -20.75 -20.344 1 97.88 252 VAL B N 1
ATOM 4167 C CA . VAL B 1 252 ? 13.195 -20.406 -20.438 1 97.88 252 VAL B CA 1
ATOM 4168 C C . VAL B 1 252 ? 12.797 -20.266 -21.906 1 97.88 252 VAL B C 1
ATOM 4170 O O . VAL B 1 252 ? 11.742 -20.75 -22.312 1 97.88 252 VAL B O 1
ATOM 4173 N N . VAL B 1 253 ? 13.609 -19.656 -22.656 1 98.19 253 VAL B N 1
ATOM 4174 C CA . VAL B 1 253 ? 13.344 -19.453 -24.078 1 98.19 253 VAL B CA 1
ATOM 4175 C C . VAL B 1 253 ? 13.219 -20.812 -24.766 1 98.19 253 VAL B C 1
ATOM 4177 O O . VAL B 1 253 ? 12.258 -21.047 -25.5 1 98.19 253 VAL B O 1
ATOM 4180 N N . ASN B 1 254 ? 14.109 -21.688 -24.484 1 97.88 254 ASN B N 1
ATOM 4181 C CA . ASN B 1 254 ? 14.18 -22.969 -25.172 1 97.88 254 ASN B CA 1
ATOM 4182 C C . ASN B 1 254 ? 13.102 -23.938 -24.688 1 97.88 254 ASN B C 1
ATOM 4184 O O . ASN B 1 254 ? 12.453 -24.594 -25.484 1 97.88 254 ASN B O 1
ATOM 4188 N N . ASN B 1 255 ? 12.914 -23.953 -23.359 1 96.88 255 ASN B N 1
ATOM 4189 C CA . ASN B 1 255 ? 12.023 -24.953 -22.781 1 96.88 255 ASN B CA 1
ATOM 4190 C C . ASN B 1 255 ? 10.562 -24.5 -22.875 1 96.88 255 ASN B C 1
ATOM 4192 O O . ASN B 1 255 ? 9.656 -25.344 -22.828 1 96.88 255 ASN B O 1
ATOM 4196 N N . LEU B 1 256 ? 10.328 -23.203 -22.953 1 96.44 256 LEU B N 1
ATOM 4197 C CA . LEU B 1 256 ? 8.953 -22.719 -22.859 1 96.44 256 LEU B CA 1
ATOM 4198 C C . LEU B 1 256 ? 8.57 -21.953 -24.125 1 96.44 256 LEU B C 1
ATOM 4200 O O . LEU B 1 256 ? 7.68 -21.094 -24.078 1 96.44 256 LEU B O 1
ATOM 4204 N N . GLU B 1 257 ? 9.281 -22.203 -25.125 1 95.44 257 GLU B N 1
ATOM 4205 C CA . GLU B 1 257 ? 9 -21.547 -26.406 1 95.44 257 GLU B CA 1
ATOM 4206 C C . GLU B 1 257 ? 8.883 -20.031 -26.234 1 95.44 257 GLU B C 1
ATOM 4208 O O . GLU B 1 257 ? 7.902 -19.438 -26.672 1 95.44 257 GLU B O 1
ATOM 4213 N N . GLY B 1 258 ? 9.836 -19.516 -25.547 1 96.94 258 GLY B N 1
ATOM 4214 C CA . GLY B 1 258 ? 9.766 -18.125 -25.156 1 96.94 258 GLY B CA 1
ATOM 4215 C C . GLY B 1 258 ? 10.539 -17.203 -26.094 1 96.94 258 GLY B C 1
ATOM 4216 O O . GLY B 1 258 ? 11.312 -17.672 -26.922 1 96.94 258 GLY B O 1
ATOM 4217 N N . GLU B 1 259 ? 10.219 -15.922 -25.969 1 97.75 259 GLU B N 1
ATOM 4218 C CA . GLU B 1 259 ? 10.914 -14.836 -26.672 1 97.75 259 GLU B CA 1
ATOM 4219 C C . GLU B 1 259 ? 11.344 -13.742 -25.688 1 97.75 259 GLU B C 1
ATOM 4221 O O . GLU B 1 259 ? 10.539 -13.258 -24.891 1 97.75 259 GLU B O 1
ATOM 4226 N N . VAL B 1 260 ? 12.609 -13.422 -25.828 1 98 260 VAL B N 1
ATOM 4227 C CA . VAL B 1 260 ? 13.094 -12.344 -24.969 1 98 260 VAL B CA 1
ATOM 4228 C C . VAL B 1 260 ? 12.469 -11.023 -25.375 1 98 260 VAL B C 1
ATOM 4230 O O . VAL B 1 260 ? 12.391 -10.711 -26.578 1 98 260 VAL B O 1
ATOM 4233 N N . ILE B 1 261 ? 11.977 -10.258 -24.438 1 96.81 261 ILE B N 1
ATOM 4234 C CA . ILE B 1 261 ? 11.445 -8.93 -24.719 1 96.81 261 ILE B CA 1
ATOM 4235 C C . ILE B 1 261 ? 12.141 -7.895 -23.828 1 96.81 261 ILE B C 1
ATOM 4237 O O . ILE B 1 261 ? 12.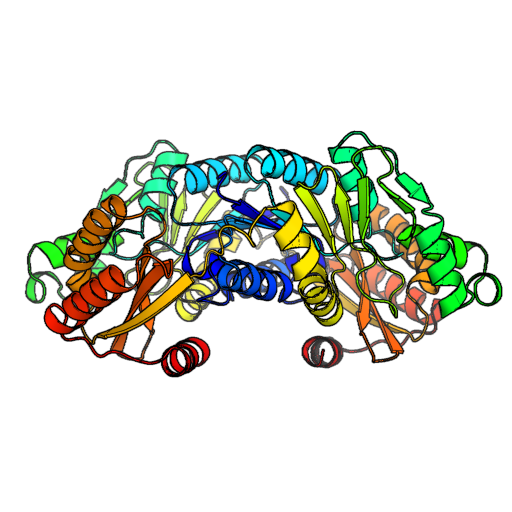695 -8.242 -22.781 1 96.81 261 ILE B O 1
ATOM 4241 N N . SER B 1 262 ? 12.086 -6.633 -24.234 1 95.5 262 SER B N 1
ATOM 4242 C CA . SER B 1 262 ? 12.734 -5.562 -23.484 1 95.5 262 SER B CA 1
ATOM 4243 C C . SER B 1 262 ? 11.852 -5.102 -22.328 1 95.5 262 SER B C 1
ATOM 4245 O O . SER B 1 262 ? 10.648 -5.34 -22.328 1 95.5 262 SER B O 1
ATOM 4247 N N . PRO B 1 263 ? 12.5 -4.52 -21.344 1 91.88 263 PRO B N 1
ATOM 4248 C CA . PRO B 1 263 ? 11.719 -3.932 -20.25 1 91.88 263 PRO B CA 1
ATOM 4249 C C . PRO B 1 263 ? 10.688 -2.926 -20.734 1 91.88 263 PRO B C 1
ATOM 4251 O O . PRO B 1 263 ? 9.578 -2.855 -20.188 1 91.88 263 PRO B O 1
ATOM 4254 N N . GLU B 1 264 ? 10.984 -2.213 -21.703 1 91.31 264 GLU B N 1
ATOM 4255 C CA . GLU B 1 264 ? 10.062 -1.233 -22.266 1 91.31 264 GLU B CA 1
ATOM 4256 C C . GLU B 1 264 ? 8.844 -1.915 -22.875 1 91.31 264 GLU B C 1
ATOM 4258 O O . GLU B 1 264 ? 7.715 -1.444 -22.719 1 91.31 264 GLU B O 1
ATOM 4263 N N . GLN B 1 265 ? 9.07 -3.002 -23.547 1 91.88 265 GLN B N 1
ATOM 4264 C CA . GLN B 1 265 ? 7.977 -3.777 -24.125 1 91.88 265 GLN B CA 1
ATOM 4265 C C . GLN B 1 265 ? 7.066 -4.336 -23.031 1 91.88 265 GLN B C 1
ATOM 4267 O O . GLN B 1 265 ? 5.844 -4.227 -23.125 1 91.88 265 GLN B O 1
ATOM 4272 N N . GLU B 1 266 ? 7.715 -4.875 -22.062 1 92.19 266 GLU B N 1
ATOM 4273 C CA . GLU B 1 266 ? 6.957 -5.43 -20.938 1 92.19 266 GLU B CA 1
ATOM 4274 C C . GLU B 1 266 ? 6.121 -4.355 -20.25 1 92.19 266 GLU B C 1
ATOM 4276 O O . GLU B 1 266 ? 4.969 -4.598 -19.891 1 92.19 266 GLU B O 1
ATOM 4281 N N . ASP B 1 267 ? 6.695 -3.189 -20.047 1 87.56 267 ASP B N 1
ATOM 4282 C CA . ASP B 1 267 ? 5.996 -2.074 -19.422 1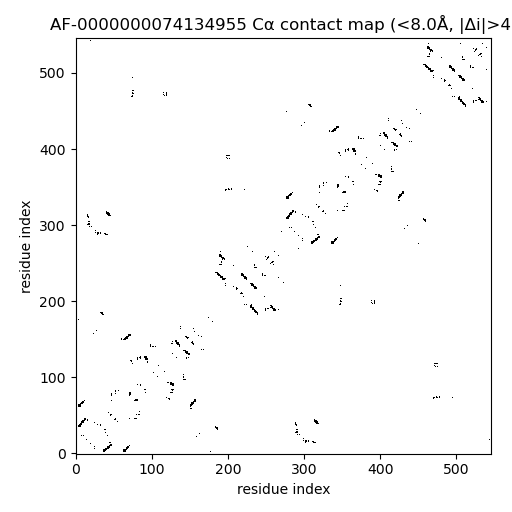 87.56 267 ASP B CA 1
ATOM 4283 C C . ASP B 1 267 ? 4.762 -1.679 -20.234 1 87.56 267 ASP B C 1
ATOM 4285 O O . ASP B 1 267 ? 3.725 -1.33 -19.656 1 87.56 267 ASP B O 1
ATOM 4289 N N . ARG B 1 268 ? 4.844 -1.717 -21.531 1 85.12 268 ARG B N 1
ATOM 4290 C CA . ARG B 1 268 ? 3.729 -1.384 -22.406 1 85.12 268 ARG B CA 1
ATOM 4291 C C . ARG B 1 268 ? 2.588 -2.385 -22.25 1 85.12 268 ARG B C 1
ATOM 4293 O O . ARG B 1 268 ? 1.417 -2.004 -22.234 1 85.12 268 ARG B O 1
ATOM 4300 N N . PHE B 1 269 ? 2.973 -3.627 -22.047 1 84.88 269 PHE B N 1
ATOM 4301 C CA . PHE B 1 269 ? 1.961 -4.66 -21.875 1 84.88 269 PHE B CA 1
ATOM 4302 C C . PHE B 1 269 ? 1.263 -4.512 -20.516 1 84.88 269 PHE B C 1
ATOM 4304 O O . PHE B 1 269 ? 0.038 -4.621 -20.438 1 84.88 269 PHE B O 1
ATOM 4311 N N . SER B 1 270 ? 1.983 -4.184 -19.516 1 79.56 270 SER B N 1
ATOM 4312 C CA . SER B 1 270 ? 1.494 -4.129 -18.141 1 79.56 270 SER B CA 1
ATOM 4313 C C . SER B 1 270 ? 0.605 -2.91 -17.922 1 79.56 270 SER B C 1
ATOM 4315 O O . SER B 1 270 ? -0.308 -2.943 -17.094 1 79.56 270 SER B O 1
ATOM 4317 N N . ASN B 1 271 ? 0.842 -1.811 -18.594 1 71.69 271 ASN B N 1
ATOM 4318 C CA . ASN B 1 271 ? 0.086 -0.574 -18.422 1 71.69 271 ASN B CA 1
ATOM 4319 C C . ASN B 1 271 ? -1.111 -0.515 -19.375 1 71.69 271 ASN B C 1
ATOM 4321 O O . ASN B 1 271 ? -1.902 0.43 -19.328 1 71.69 271 ASN B O 1
ATOM 4325 N N . GLN B 1 272 ? -1.186 -1.425 -20.297 1 62.31 272 GLN B N 1
ATOM 4326 C CA . GLN B 1 272 ? -2.334 -1.507 -21.188 1 62.31 272 GLN B CA 1
ATOM 4327 C C . GLN B 1 272 ? -3.471 -2.305 -20.562 1 62.31 272 GLN B C 1
ATOM 4329 O O . GLN B 1 272 ? -4.598 -2.299 -21.062 1 62.31 272 GLN B O 1
ATOM 4334 N N . GLU B 1 273 ? -3.178 -2.857 -19.469 1 59.31 273 GLU B N 1
ATOM 4335 C CA . GLU B 1 273 ? -4.18 -3.678 -18.797 1 59.31 273 GLU B CA 1
ATOM 4336 C C . GLU B 1 273 ? -5.105 -2.822 -17.938 1 59.31 273 GLU B C 1
ATOM 4338 O O . GLU B 1 273 ? -4.691 -1.784 -17.422 1 59.31 273 GLU B O 1
#

Sequence (546 aa):
MVEVTAACIIIGDEVLNGKVVDTNSTIFAKYCFDHGIQLKEIATIGDDETQIVNTVRRLVKDHNFIISTGGIGPTHDDITYECMAKSFELPCELDAECKERMRRKSDPEARLDADALKAHYQMATMPKGPSVKNYYVCDDLWVPICSISHKVYILPGIPQLFARMLKAFTPTLKKIYNLEKDPREYVRYFVRTRLTESQISKELKQIQDESTKVSDAIKIGSYPHFGMGFNTVSILGEKKDDEYLKGAVNRVVNNLEGEVISPEQEDRFSNQEMVEVTAACIIIGDEVLNGKVVDTNSTIFAKYCFDHGIQLKEIATIGDDETQIVNTVRRLVKDHNFIISTGGIGPTHDDITYECMAKSFELPCELDAECKERMRRKSDPEARLDADALKAHYQMATMPKGPSVKNYYVCDDLWVPICSISHKVYILPGIPQLFARMLKAFTPTLKKIYNLEKDPREYVRYFVRTRLTESQISKELKQIQDESTKVSDAIKIGSYPHFGMGFNTVSILGEKKDDEYLKGAVNRVVNNLEGEVISPEQEDRFSNQE

Radius of gyration: 24.61 Å; Cα contacts (8 Å, |Δi|>4): 1032; chains: 2; bounding box: 62×73×50 Å

Nearest PDB structures (foldseek):
  8ron-assembly1_A  TM=8.813E-01  e=9.860E-20  Homo sapiens
  4cta-assembly1_A  TM=8.498E-01  e=2.792E-17  Thermus thermophilus HB8
  4cta-assembly1_B  TM=6.420E-01  e=1.725E-16  Thermus thermophilus HB8
  4uux-assembly1_B  TM=6.419E-01  e=1.198E-16  Thermus thermophilus HB8
  4uoc-assembly1_B  TM=6.779E-01  e=2.494E-15  Thermus thermophilus HB8

Solvent-accessible surface area (backbone atoms only — not comparable to full-atom values): 28281 Å² total; per-residue (Å²): 130,85,83,62,30,26,36,37,37,40,37,34,49,48,47,36,52,40,74,40,84,80,55,54,66,53,54,49,18,39,51,26,33,70,55,46,35,46,50,54,36,39,39,37,31,43,71,39,62,70,59,48,25,53,50,50,53,56,47,58,74,77,33,49,42,32,39,35,28,25,30,54,51,36,37,80,63,30,47,39,41,56,28,54,14,54,54,68,76,34,52,65,38,75,37,67,68,36,47,51,41,41,39,75,73,64,38,45,82,81,73,38,54,73,67,26,38,53,22,47,46,46,53,31,33,30,52,48,55,94,50,40,49,72,43,70,60,45,90,90,48,49,73,44,41,43,23,45,68,77,29,37,35,42,41,56,56,53,54,70,58,32,54,52,50,53,60,54,36,43,71,60,50,30,62,76,70,49,35,70,87,54,66,42,37,56,42,75,46,40,32,37,22,65,56,51,63,27,67,44,20,65,60,49,39,50,52,37,59,56,38,43,74,76,34,82,68,41,44,68,46,78,46,78,41,86,94,69,67,36,28,35,36,37,45,33,26,44,54,93,46,42,70,59,50,52,51,52,49,51,47,45,29,69,75,50,66,30,41,81,50,52,71,69,55,52,51,55,58,64,70,70,102,130,85,82,62,31,25,34,36,37,41,38,35,49,48,45,37,53,40,74,40,83,81,54,54,66,53,54,48,18,37,52,27,32,70,55,45,35,45,48,55,36,38,40,36,33,44,70,39,60,70,59,48,24,52,51,51,53,57,46,58,74,77,32,50,42,31,41,34,28,25,30,54,50,38,38,79,61,30,46,39,42,57,28,54,13,54,54,70,76,34,52,64,39,75,37,67,68,36,47,52,41,41,39,74,72,65,39,45,81,81,72,38,56,72,68,26,39,54,22,47,46,45,54,32,33,31,52,48,56,94,51,41,48,72,43,70,59,44,90,93,47,48,74,45,40,43,24,45,68,76,29,37,35,39,41,57,56,53,53,70,59,32,52,52,49,52,59,54,36,42,70,59,50,30,60,77,69,48,34,71,86,53,68,42,38,58,41,74,46,39,33,37,22,65,57,53,63,27,67,45,19,65,62,49,38,52,53,37,59,56,38,43,74,76,34,82,67,43,45,69,46,78,44,78,41,86,94,71,67,35,27,35,34,38,45,33,27,42,53,93,48,41,69,60,50,52,51,52,49,50,48,44,28,68,76,49,66,30,41,80,50,52,72,67,57,51,50,53,59,63,68,69,101

InterPro domains:
  IPR001453 MoaB/Mog domain [PF00994] (7-174)
  IPR001453 MoaB/Mog domain [SM00852] (7-176)
  IPR001453 MoaB/Mog domain [cd00885] (5-175)
  IPR036425 MoaB/Mog-like domain superfamily [G3DSA:3.40.980.10] (4-176)
  IPR036425 MoaB/Mog-like domain superfamily [SSF53218] (4-211)
  IPR056596 FAD synthase, middle domain [PF24102] (191-263)

Foldseek 3Di:
DDQAEEEEEEEAVCCVVVNDPACLVVLVVVVCQQQVHHYDYYHYDYLDLVVLLVVVLVQLVPGQAYEYEALLALDPSSCNQVSVLVSVVFAWAQDPQLVVLVCVQPVCVVPDDPVVVVSHSSSRTHTDDPQWDFAPLDSNDSHTFIDGNSRYTYFYRPNVRSSVRVVSCVVVNCVSVVCVVPGWHKDKWKKKFLDDCVVCVVVQVVLQVVVVVVPVQWDWDWDDQPPPRMIMIMTMHTPVCVVVSVVSVVVCCVVRVIDTDDPVVVVVSVVVD/DDQAEEEEEEEAVCCVVPNDPACLVVLVVVVCQQQVHHYDYYHYDYLDLVVLLVVVLVQLVPGQAYEYEALLALDPSSCNQVSVLVSVVFAWAQDPQLVVLVCVQPVCVVPDDDVVVVSHSSSRTHTDDPQWDFAPLDSNDSHTFIDGNSRYTYFYRPNVRSSVRVVSCVVVNCVSVVCVVPGWHKDKWKKKFLDDCVVCVVVQVVLQVVVVVVPVQWDWDWDDQPPPRMIMIMTMHTPVCVVVSVVSVVVCCVVRVIDTDDPVVVVVSVVVD

Secondary structure (DSSP, 8-state):
----EEEEEEE-HHHHTTSS---HHHHHHHHHHHTT-EEEEEEEE-S-HHHHHHHHHHHHHH-SEEEEES--SSSTT--HHHHHHHHTT--EEE-HHHHHHHHHHH-HHHHS-HHHHHHHHHTTEEE-STTEEEE---TT----EEEETTTEEEE-S-HHHHHHHHHHHHHHHHHHTTTTTS---EEEEEEEESS-HHHHHHHHHHHHHHHHHH-TT-EEEEEEETTTTEEEEEEEEEGGGHHHHHHHHHHHHHHTT-EEE-HHHHHHHHH--/----EEEEEEE-HHHHTTSS---HHHHHHHHHHHTT-EEEEEEEE-S-HHHHHHHHHHHHHH-SEEEEES--SSSTT--HHHHHHHHTT--EEE-HHHHHHHHHHH-HHHHS-HHHHHHHHHTTEEE-STTEEEE---TT----EEEETTTEEEE-S-HHHHHHHHHHHHHHHHHHTTTTTS---EEEEEEEESS-HHHHHHHHHHHHHHHHHH-TT-EEEEEEETTTTEEEEEEEEEGGGHHHHHHHHHHHHHHTT-EEE-HHHHHHHHH--

pLDDT: mean 94.51, std 6.94, range [42.16, 98.88]

Organism: Saccharomyces kudriavzevii (strain ATCC MYA-4449 / AS 2.2408 / CBS 8840 / NBRC 1802 / NCYC 2889) (NCBI:txid226230)